Protein AF-A0A519UKE5-F1 (afdb_monomer_lite)

Structure (mmCIF, N/CA/C/O backbone):
data_AF-A0A519UKE5-F1
#
_entry.id   AF-A0A519UKE5-F1
#
loop_
_atom_site.group_PDB
_atom_site.id
_atom_site.type_symbol
_atom_site.label_atom_id
_atom_site.label_alt_id
_atom_site.label_comp_id
_atom_site.label_asym_id
_atom_site.label_entity_id
_atom_site.label_seq_id
_atom_site.pdbx_PDB_ins_code
_atom_site.Cartn_x
_atom_site.Cartn_y
_atom_site.Cartn_z
_atom_site.occupancy
_atom_site.B_iso_or_equiv
_atom_site.auth_seq_id
_atom_site.auth_comp_id
_atom_site.auth_asym_id
_atom_site.auth_atom_id
_atom_site.pdbx_PDB_model_num
ATOM 1 N N . VAL A 1 1 ? 17.852 -17.395 -2.356 1.00 95.25 1 VAL A N 1
ATOM 2 C CA . VAL A 1 1 ? 18.865 -18.374 -1.884 1.00 95.25 1 VAL A CA 1
ATOM 3 C C . VAL A 1 1 ? 18.924 -19.572 -2.825 1.00 95.25 1 VAL A C 1
ATOM 5 O O . VAL A 1 1 ? 17.929 -19.852 -3.484 1.00 95.25 1 VAL A O 1
ATOM 8 N N . THR A 1 2 ? 20.061 -20.267 -2.901 1.00 96.56 2 THR A N 1
ATOM 9 C CA . THR A 1 2 ? 20.195 -21.530 -3.655 1.00 96.56 2 THR A CA 1
ATOM 10 C C . THR A 1 2 ? 19.965 -22.713 -2.719 1.00 96.56 2 THR A C 1
ATOM 12 O O . THR A 1 2 ? 20.617 -22.794 -1.673 1.00 96.56 2 THR A O 1
ATOM 15 N N . GLY A 1 3 ? 19.029 -23.589 -3.079 1.00 96.94 3 GLY A N 1
ATOM 16 C CA . GLY A 1 3 ? 18.700 -24.809 -2.349 1.00 96.94 3 GLY A CA 1
ATOM 17 C C . GLY A 1 3 ? 19.551 -26.012 -2.759 1.00 96.94 3 GLY A C 1
ATOM 18 O O . GLY A 1 3 ? 20.657 -25.852 -3.270 1.00 96.94 3 GLY A O 1
ATOM 19 N N . GLY A 1 4 ? 19.047 -27.219 -2.497 1.00 97.31 4 GLY A N 1
ATOM 20 C CA . GLY A 1 4 ? 19.788 -28.481 -2.636 1.00 97.31 4 GLY A CA 1
ATOM 21 C C . GLY A 1 4 ? 20.726 -28.757 -1.458 1.00 97.31 4 GLY A C 1
ATOM 22 O O . GLY A 1 4 ? 21.620 -29.590 -1.554 1.00 97.31 4 GLY A O 1
ATOM 23 N N . ARG A 1 5 ? 20.553 -28.023 -0.354 1.00 96.69 5 ARG A N 1
ATOM 24 C CA . ARG A 1 5 ? 21.388 -28.101 0.845 1.00 96.69 5 ARG A CA 1
ATOM 25 C C . ARG A 1 5 ? 20.619 -27.643 2.076 1.00 96.69 5 ARG A C 1
ATOM 27 O O . ARG A 1 5 ? 19.636 -26.904 1.973 1.00 96.69 5 ARG A O 1
ATOM 34 N N . LYS A 1 6 ? 21.115 -28.024 3.253 1.00 97.06 6 LYS A N 1
ATOM 35 C CA . LYS A 1 6 ? 20.669 -27.434 4.516 1.00 97.06 6 LYS A CA 1
ATOM 36 C C . LYS A 1 6 ? 21.135 -25.980 4.578 1.00 97.06 6 LYS A C 1
ATOM 38 O O . LYS A 1 6 ? 22.324 -25.688 4.484 1.00 97.06 6 LYS A O 1
ATOM 43 N N . LEU A 1 7 ? 20.178 -25.077 4.707 1.00 96.62 7 LEU A N 1
ATOM 44 C CA . LEU A 1 7 ? 20.380 -23.656 4.917 1.00 96.62 7 LEU A CA 1
ATOM 45 C C . LEU A 1 7 ? 20.285 -23.355 6.410 1.00 96.62 7 LEU A C 1
ATOM 47 O O . LEU A 1 7 ? 19.437 -23.905 7.109 1.00 96.62 7 LEU A O 1
ATOM 51 N N . SER A 1 8 ? 21.169 -22.480 6.872 1.00 97.06 8 SER A N 1
ATOM 52 C CA . SER A 1 8 ? 21.207 -21.968 8.237 1.00 97.06 8 SER A CA 1
ATOM 53 C C . SER A 1 8 ? 21.654 -20.513 8.159 1.00 97.06 8 SER A C 1
ATOM 55 O O . SER A 1 8 ? 22.852 -20.242 8.092 1.00 97.06 8 SER A O 1
ATOM 57 N N . LEU A 1 9 ? 20.702 -19.586 8.086 1.00 97.00 9 LEU A N 1
ATOM 58 C CA . LEU A 1 9 ? 20.977 -18.168 7.847 1.00 97.00 9 LEU A CA 1
ATOM 59 C C . LEU A 1 9 ? 20.061 -17.270 8.672 1.00 97.00 9 LEU A C 1
ATOM 61 O O . LEU A 1 9 ? 18.892 -17.586 8.871 1.00 97.00 9 LEU A O 1
ATOM 65 N N . THR A 1 10 ? 20.594 -16.142 9.126 1.00 97.88 10 THR A N 1
ATOM 66 C CA . THR A 1 10 ? 19.811 -15.105 9.800 1.00 97.88 10 THR A CA 1
ATOM 67 C C . THR A 1 10 ? 19.070 -14.287 8.751 1.00 97.88 10 THR A C 1
ATOM 69 O O . THR A 1 10 ? 19.691 -13.727 7.845 1.00 97.88 10 THR A O 1
ATOM 72 N N . LEU A 1 11 ? 17.740 -14.258 8.837 1.00 97.75 11 LEU A N 1
ATOM 73 C CA . LEU A 1 11 ? 16.919 -13.434 7.958 1.00 97.75 11 LEU A CA 1
ATOM 74 C C . LEU A 1 11 ? 17.010 -11.968 8.392 1.00 97.75 11 LEU A C 1
ATOM 76 O O . LEU A 1 11 ? 17.041 -11.692 9.593 1.00 97.75 11 LEU A O 1
ATOM 80 N N . PRO A 1 12 ? 17.019 -11.014 7.444 1.00 96.69 12 PRO A N 1
ATOM 81 C CA . PRO A 1 12 ? 16.968 -9.603 7.794 1.00 96.69 12 PRO A CA 1
ATOM 82 C C . PRO A 1 12 ? 15.710 -9.307 8.619 1.00 96.69 12 PRO A C 1
ATOM 84 O O . PRO A 1 12 ? 14.642 -9.882 8.384 1.00 96.69 12 PRO A O 1
ATOM 87 N N . GLN A 1 13 ? 15.854 -8.417 9.597 1.00 96.25 13 GLN A N 1
ATOM 88 C CA . GLN A 1 13 ? 14.748 -7.910 10.399 1.00 96.25 13 GLN A CA 1
ATOM 89 C C . GLN A 1 13 ? 13.898 -6.964 9.534 1.00 96.25 13 GLN A C 1
ATOM 91 O O . GLN A 1 13 ? 14.451 -5.995 9.003 1.00 96.25 13 GLN A O 1
ATOM 96 N N . PRO A 1 14 ? 12.588 -7.224 9.346 1.00 96.62 14 PRO A N 1
ATOM 97 C CA . PRO A 1 14 ? 11.712 -6.273 8.667 1.00 96.62 14 PRO A CA 1
ATOM 98 C C . PRO A 1 14 ? 11.565 -4.969 9.471 1.00 96.62 14 PRO A C 1
ATOM 100 O O . PRO A 1 14 ? 11.993 -4.923 10.627 1.00 96.62 14 PRO A O 1
ATOM 103 N N . PRO A 1 15 ? 10.983 -3.906 8.880 1.00 94.88 15 PRO A N 1
ATOM 104 C CA . PRO A 1 15 ? 10.842 -2.616 9.546 1.00 94.88 15 PRO A CA 1
ATOM 105 C C . PRO A 1 15 ? 10.223 -2.724 10.943 1.00 94.88 15 PRO A C 1
ATOM 107 O O . PRO A 1 15 ? 9.198 -3.378 11.134 1.00 94.88 15 PRO A O 1
ATOM 110 N N . THR A 1 16 ? 10.847 -2.030 11.889 1.00 96.38 16 THR A N 1
ATOM 111 C CA . THR A 1 16 ? 10.418 -1.927 13.284 1.00 96.38 16 THR A CA 1
ATOM 112 C C . THR A 1 16 ? 10.139 -0.459 13.574 1.00 96.38 16 THR A C 1
ATOM 114 O O . THR A 1 16 ? 11.055 0.366 13.580 1.00 96.38 16 THR A O 1
ATOM 117 N N . THR A 1 17 ? 8.878 -0.125 13.816 1.00 97.00 17 THR A N 1
ATOM 118 C CA . THR A 1 17 ? 8.418 1.241 14.098 1.00 97.00 17 THR A CA 1
ATOM 119 C C . THR A 1 17 ? 8.125 1.340 15.586 1.00 97.00 17 THR A C 1
ATOM 121 O O . THR A 1 17 ? 7.481 0.456 16.143 1.00 97.00 17 THR A O 1
ATOM 124 N N . GLN A 1 18 ? 8.612 2.392 16.251 1.00 94.94 18 GLN A N 1
ATOM 125 C CA . GLN A 1 18 ? 8.454 2.562 17.707 1.00 94.94 18 GLN A CA 1
ATOM 126 C C . GLN A 1 18 ? 8.971 1.359 18.527 1.00 94.94 18 GLN A C 1
ATOM 128 O O . GLN A 1 18 ? 8.401 0.997 19.550 1.00 94.94 18 GLN A O 1
ATOM 133 N N . GLY A 1 19 ? 10.031 0.691 18.052 1.00 95.25 19 GLY A N 1
ATOM 134 C CA . GLY A 1 19 ? 10.604 -0.480 18.730 1.00 95.25 19 GLY A CA 1
ATOM 135 C C . GLY A 1 19 ? 9.719 -1.733 18.713 1.00 95.25 19 GLY A C 1
ATOM 136 O O . GLY A 1 19 ? 10.049 -2.707 19.383 1.00 95.25 19 GLY A O 1
ATOM 137 N N . TYR A 1 20 ? 8.626 -1.739 17.946 1.00 97.38 20 TYR A N 1
ATOM 138 C CA . TYR A 1 20 ? 7.682 -2.848 17.875 1.00 97.38 20 TYR A CA 1
ATOM 139 C C . TYR A 1 20 ? 7.742 -3.562 16.521 1.00 97.38 20 TYR A C 1
ATOM 141 O O . TYR A 1 20 ? 7.711 -2.933 15.468 1.00 97.38 20 TYR A O 1
ATOM 149 N N . TYR A 1 21 ? 7.819 -4.889 16.554 1.00 97.69 21 TYR A N 1
ATOM 150 C CA . TYR A 1 21 ? 7.636 -5.769 15.403 1.00 97.69 21 TYR A CA 1
ATOM 151 C C . TYR A 1 21 ? 7.211 -7.151 15.903 1.00 97.69 21 TYR A C 1
ATOM 153 O O . TYR A 1 21 ? 7.704 -7.611 16.937 1.00 97.69 21 TYR A O 1
ATOM 161 N N . ARG A 1 22 ? 6.341 -7.835 15.158 1.00 97.56 22 ARG A N 1
ATOM 162 C CA . ARG A 1 22 ? 6.027 -9.252 15.380 1.00 97.56 22 ARG A CA 1
ATOM 163 C C . ARG A 1 22 ? 5.970 -10.010 14.065 1.00 97.56 22 ARG A C 1
ATOM 165 O O . ARG A 1 22 ? 5.336 -9.551 13.118 1.00 97.56 22 ARG A O 1
ATOM 172 N N . ASP A 1 23 ? 6.613 -11.175 14.024 1.00 97.94 23 ASP A N 1
ATOM 173 C CA . ASP A 1 23 ? 6.469 -12.111 12.911 1.00 97.94 23 ASP A CA 1
ATOM 174 C C . ASP A 1 23 ? 5.034 -12.654 12.846 1.00 97.94 23 ASP A C 1
ATOM 176 O O . ASP A 1 23 ? 4.407 -12.911 13.872 1.00 97.94 23 ASP A O 1
ATOM 180 N N . ILE A 1 24 ? 4.536 -12.837 11.623 1.00 97.94 24 ILE A N 1
ATOM 181 C CA . ILE A 1 24 ? 3.278 -13.534 11.327 1.00 97.94 24 ILE A CA 1
ATOM 182 C C . ILE A 1 24 ? 3.607 -14.878 10.686 1.00 97.94 24 ILE A C 1
ATOM 184 O O . ILE A 1 24 ? 3.165 -15.922 11.156 1.00 97.94 24 ILE A O 1
ATOM 188 N N . ALA A 1 25 ? 4.387 -14.854 9.602 1.00 98.19 25 ALA A N 1
ATOM 189 C CA . ALA A 1 25 ? 4.738 -16.057 8.867 1.00 98.19 25 ALA A CA 1
ATOM 190 C C . ALA A 1 25 ? 6.017 -15.900 8.042 1.00 98.19 25 ALA A C 1
ATOM 192 O O . ALA A 1 25 ? 6.373 -14.807 7.592 1.00 98.19 25 ALA A O 1
ATOM 193 N N . VAL 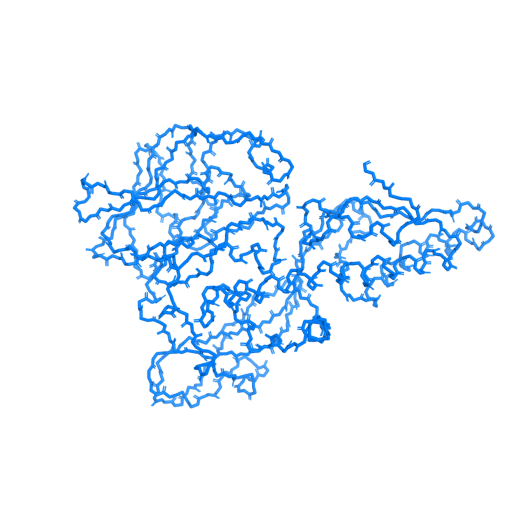A 1 26 ? 6.680 -17.025 7.779 1.00 98.62 26 VAL A N 1
ATOM 194 C CA . VAL A 1 26 ? 7.798 -17.105 6.835 1.00 98.62 26 VAL A CA 1
ATOM 195 C C . VAL A 1 26 ? 7.420 -18.045 5.707 1.00 98.62 26 VAL A C 1
ATOM 197 O O . VAL A 1 26 ? 7.067 -19.193 5.949 1.00 98.62 26 VAL A O 1
ATOM 200 N N . TYR A 1 27 ? 7.545 -17.589 4.467 1.00 98.69 27 TYR A N 1
ATOM 201 C CA . TYR A 1 27 ? 7.279 -18.398 3.281 1.00 98.69 27 TYR A CA 1
ATOM 202 C C . TYR A 1 27 ? 8.545 -18.614 2.463 1.00 98.69 27 TYR A C 1
ATOM 204 O O . TYR A 1 27 ? 9.432 -17.759 2.429 1.00 98.69 27 TYR A O 1
ATOM 212 N N . ALA A 1 28 ? 8.601 -19.722 1.733 1.00 98.38 28 ALA A N 1
ATOM 213 C CA . ALA A 1 28 ? 9.498 -19.884 0.600 1.00 98.38 28 ALA A CA 1
ATOM 214 C C . ALA A 1 28 ? 8.732 -20.285 -0.657 1.00 98.38 28 ALA A C 1
ATOM 216 O O . ALA A 1 28 ? 7.812 -21.095 -0.604 1.00 98.38 28 ALA A O 1
ATOM 217 N N . TYR A 1 29 ? 9.143 -19.743 -1.798 1.00 97.94 29 TYR A N 1
ATOM 218 C CA . TYR A 1 29 ? 8.632 -20.141 -3.108 1.00 97.94 29 TYR A CA 1
ATOM 219 C C . TYR A 1 29 ? 9.750 -20.136 -4.161 1.00 97.94 29 TYR A C 1
ATOM 221 O O . TYR A 1 29 ? 10.741 -19.410 -3.992 1.00 97.94 29 TYR A O 1
ATOM 229 N N . PRO A 1 30 ? 9.632 -20.933 -5.241 1.00 97.00 30 PRO A N 1
ATOM 230 C CA . PRO A 1 30 ? 10.608 -20.930 -6.322 1.00 97.00 30 PRO A CA 1
ATOM 231 C C . PRO A 1 30 ? 10.728 -19.533 -6.929 1.00 97.00 30 PRO A C 1
ATOM 233 O O . PRO A 1 30 ? 9.729 -18.943 -7.334 1.00 97.00 30 PRO A O 1
ATOM 236 N N . THR A 1 31 ? 11.944 -18.995 -6.990 1.00 95.75 31 THR A N 1
ATOM 237 C CA . THR A 1 31 ? 12.196 -17.668 -7.561 1.00 95.75 31 THR A CA 1
ATOM 238 C C . THR A 1 31 ? 11.852 -17.682 -9.056 1.00 95.75 31 THR A C 1
ATOM 240 O O . THR A 1 31 ? 12.489 -18.439 -9.796 1.00 95.75 31 THR A O 1
ATOM 243 N N . PRO A 1 32 ? 10.888 -16.865 -9.530 1.00 93.31 32 PRO A N 1
ATOM 244 C CA . PRO A 1 32 ? 10.573 -16.792 -10.952 1.00 93.31 32 PRO A CA 1
ATOM 245 C C . PRO A 1 32 ? 11.794 -16.384 -11.784 1.00 93.31 32 PRO A C 1
ATOM 247 O O . PRO A 1 32 ? 12.607 -15.551 -11.377 1.00 93.31 32 PRO A O 1
ATOM 250 N N . VAL A 1 33 ? 11.937 -16.964 -12.974 1.00 90.44 33 VAL A N 1
ATOM 251 C CA . VAL A 1 33 ? 13.111 -16.722 -13.824 1.00 90.44 33 VAL A CA 1
ATOM 252 C C . VAL A 1 33 ? 13.225 -15.235 -14.178 1.00 90.44 33 VAL A C 1
ATOM 254 O O . VAL A 1 33 ? 12.293 -14.622 -14.695 1.00 90.44 33 VAL A O 1
ATOM 257 N N . GLY A 1 34 ? 14.397 -14.654 -13.909 1.00 89.06 34 GLY A N 1
ATOM 258 C CA . GLY A 1 34 ? 14.693 -13.249 -14.193 1.00 89.06 34 GLY A CA 1
ATOM 259 C C . GLY A 1 34 ? 14.193 -12.251 -13.143 1.00 89.06 34 GLY A C 1
ATOM 260 O O . GLY A 1 34 ? 14.424 -11.056 -13.313 1.00 89.06 34 GLY A O 1
ATOM 261 N N . SER A 1 35 ? 13.568 -12.695 -12.043 1.00 92.38 35 SER A N 1
ATOM 262 C CA . SER A 1 35 ? 13.069 -11.781 -11.003 1.00 92.38 35 SER A CA 1
ATOM 263 C C . SER A 1 35 ? 14.163 -11.134 -10.144 1.00 92.38 35 SER A C 1
ATOM 265 O O . SER A 1 35 ? 13.883 -10.191 -9.414 1.00 92.38 35 SER A O 1
ATOM 267 N N . ASP A 1 36 ? 15.400 -11.634 -10.206 1.00 91.38 36 ASP A N 1
ATOM 268 C CA . ASP A 1 36 ? 16.545 -11.083 -9.463 1.00 91.38 36 ASP A CA 1
ATOM 269 C C . ASP A 1 36 ? 17.152 -9.832 -10.128 1.00 91.38 36 ASP A C 1
ATOM 271 O O . ASP A 1 36 ? 17.946 -9.105 -9.519 1.00 91.38 36 ASP A O 1
ATOM 275 N N . ALA A 1 37 ? 16.815 -9.588 -11.399 1.00 95.38 37 ALA A N 1
ATOM 276 C CA . ALA A 1 37 ? 17.307 -8.443 -12.147 1.00 95.38 37 ALA A CA 1
ATOM 277 C C . ALA A 1 37 ? 16.538 -7.183 -11.732 1.00 95.38 37 ALA A C 1
ATOM 279 O O . ALA A 1 37 ? 15.325 -7.089 -11.903 1.00 95.38 37 ALA A O 1
ATOM 280 N N . THR A 1 38 ? 17.254 -6.201 -11.200 1.00 96.75 38 THR A N 1
ATOM 281 C CA . THR A 1 38 ? 16.727 -4.884 -10.828 1.00 96.75 38 THR A CA 1
ATOM 282 C C . THR A 1 38 ? 17.733 -3.817 -11.226 1.00 96.75 38 THR A C 1
ATOM 284 O O . THR A 1 38 ? 18.897 -4.123 -11.480 1.00 96.75 38 THR A O 1
ATOM 287 N N . THR A 1 39 ? 17.339 -2.551 -11.191 1.00 95.62 39 THR A N 1
ATOM 288 C CA . THR A 1 39 ? 18.263 -1.417 -11.344 1.00 95.62 39 THR A CA 1
ATOM 289 C C . THR A 1 39 ? 19.359 -1.349 -10.276 1.00 95.62 39 THR A C 1
ATOM 291 O O . THR A 1 39 ? 20.373 -0.687 -10.486 1.00 95.62 39 THR A O 1
ATOM 294 N N . THR A 1 40 ? 19.211 -2.068 -9.155 1.00 92.19 40 THR A N 1
ATOM 295 C CA . THR A 1 40 ? 20.264 -2.208 -8.136 1.00 92.19 40 THR A CA 1
ATOM 296 C C . THR A 1 40 ? 21.292 -3.281 -8.508 1.00 92.19 40 THR A C 1
ATOM 298 O O . THR A 1 40 ? 22.491 -3.067 -8.330 1.00 92.19 40 THR A O 1
ATOM 301 N N . THR A 1 41 ? 20.847 -4.428 -9.033 1.00 94.31 41 THR A N 1
ATOM 302 C CA . THR A 1 41 ? 21.735 -5.545 -9.416 1.00 94.31 41 THR A CA 1
ATOM 303 C C . THR A 1 41 ? 22.307 -5.389 -10.825 1.00 94.31 41 THR A C 1
ATOM 305 O O . THR A 1 41 ? 23.386 -5.894 -11.115 1.00 94.31 41 THR A O 1
ATOM 308 N N . THR A 1 42 ? 21.607 -4.662 -11.695 1.00 95.12 42 THR A N 1
ATOM 309 C CA . THR A 1 42 ? 21.991 -4.348 -13.075 1.00 95.12 42 THR A CA 1
ATOM 310 C C . THR A 1 42 ? 21.929 -2.835 -13.251 1.00 95.12 42 THR A C 1
ATOM 312 O O . THR A 1 42 ? 20.893 -2.283 -13.608 1.00 95.12 42 THR A O 1
ATOM 315 N N . LYS A 1 43 ? 23.028 -2.144 -12.931 1.00 94.44 43 LYS A N 1
ATOM 316 C CA . LYS A 1 43 ? 23.066 -0.675 -12.907 1.00 94.44 43 LYS A CA 1
ATOM 317 C C . LYS A 1 43 ? 23.019 -0.089 -14.329 1.00 94.44 43 LYS A C 1
ATOM 319 O O . LYS A 1 43 ? 23.882 -0.437 -15.138 1.00 94.44 43 LYS A O 1
ATOM 324 N N . PRO A 1 44 ? 22.063 0.799 -14.641 1.00 96.19 44 PRO A N 1
ATOM 325 C CA . PRO A 1 44 ? 22.032 1.528 -15.902 1.00 96.19 44 PRO A CA 1
ATOM 326 C C . PRO A 1 44 ? 22.836 2.829 -15.824 1.00 96.19 44 PRO A C 1
ATOM 328 O O . PRO A 1 44 ? 23.010 3.409 -14.752 1.00 96.19 44 PRO A O 1
ATOM 331 N N . LEU A 1 45 ? 23.258 3.330 -16.982 1.00 95.75 45 LEU A N 1
ATOM 332 C CA . LEU A 1 45 ? 23.612 4.737 -17.147 1.00 95.75 45 LEU A CA 1
ATOM 333 C C . LEU A 1 45 ? 22.318 5.548 -17.286 1.00 95.75 45 LEU A C 1
ATOM 335 O O . LEU A 1 45 ? 21.479 5.212 -18.123 1.00 95.75 45 LEU A O 1
ATOM 339 N N . ILE A 1 46 ? 22.162 6.599 -16.478 1.00 96.06 46 ILE A N 1
ATOM 340 C CA . ILE A 1 46 ? 20.952 7.428 -16.459 1.00 96.06 46 ILE A CA 1
ATOM 341 C C . ILE A 1 46 ? 21.265 8.813 -17.020 1.00 96.06 46 ILE A C 1
ATOM 343 O O . ILE A 1 46 ? 22.149 9.502 -16.511 1.00 96.06 46 ILE A O 1
ATOM 347 N N . THR A 1 47 ? 20.529 9.217 -18.052 1.00 95.12 47 THR A N 1
ATOM 348 C CA . THR A 1 47 ? 20.631 10.536 -18.696 1.00 95.12 47 THR A CA 1
ATOM 349 C C . THR A 1 47 ? 19.253 11.185 -18.827 1.00 95.12 47 THR A C 1
ATOM 351 O O . THR A 1 47 ? 18.231 10.534 -18.622 1.00 95.12 47 THR A O 1
ATOM 354 N N . SER A 1 48 ? 19.209 12.481 -19.136 1.00 95.25 48 SER A N 1
ATOM 355 C CA . SER A 1 48 ? 17.967 13.225 -19.368 1.00 95.25 48 SER A CA 1
ATOM 356 C C . SER A 1 48 ? 18.147 14.185 -20.534 1.00 95.25 48 SER A C 1
ATOM 358 O O . SER A 1 48 ? 19.268 14.616 -20.809 1.00 95.25 48 SER A O 1
ATOM 360 N N . SER A 1 49 ? 17.047 14.540 -21.197 1.00 95.19 49 SER A N 1
ATOM 361 C CA . SER A 1 49 ? 17.018 15.670 -22.132 1.00 95.19 49 SER A CA 1
ATOM 362 C C . SER A 1 49 ? 17.076 17.029 -21.425 1.00 95.19 49 SER A C 1
ATOM 364 O O . SER A 1 49 ? 17.285 18.045 -22.080 1.00 95.19 49 SER A O 1
ATOM 366 N N . ILE A 1 50 ? 16.874 17.057 -20.104 1.00 92.00 50 ILE A N 1
ATOM 367 C CA . ILE A 1 50 ? 16.938 18.264 -19.277 1.00 92.00 50 ILE A CA 1
ATOM 368 C C . ILE A 1 50 ? 18.368 18.416 -18.718 1.00 92.00 50 ILE A C 1
ATOM 370 O O . ILE A 1 50 ? 18.844 17.503 -18.033 1.00 92.00 50 ILE A O 1
ATOM 374 N N . PRO A 1 51 ? 19.074 19.529 -19.000 1.00 82.00 51 PRO A N 1
ATOM 375 C CA . PRO A 1 51 ? 20.463 19.722 -18.586 1.00 82.00 51 PRO A CA 1
ATOM 376 C C . PRO A 1 51 ? 20.606 20.001 -17.079 1.00 82.00 51 PRO A C 1
ATOM 378 O O . PRO A 1 51 ? 19.685 20.489 -16.433 1.00 82.00 51 PRO A O 1
ATOM 381 N N . GLY A 1 52 ? 21.801 19.749 -16.530 1.00 70.56 52 GLY A N 1
ATOM 382 C CA . GLY A 1 52 ? 22.219 20.267 -15.216 1.00 70.56 52 GLY A CA 1
ATOM 383 C C . GLY A 1 52 ? 21.868 19.424 -13.983 1.00 70.56 52 GLY A C 1
ATOM 384 O O . GLY A 1 52 ? 22.176 19.843 -12.870 1.00 70.56 52 GLY A O 1
ATOM 385 N N . GLU A 1 53 ? 21.284 18.234 -14.145 1.00 71.25 53 GLU A N 1
ATOM 386 C CA . GLU A 1 53 ? 20.840 17.398 -13.019 1.00 71.25 53 GLU A CA 1
ATOM 387 C C . GLU A 1 53 ? 21.674 16.120 -12.835 1.00 71.25 53 GLU A C 1
ATOM 389 O O . GLU A 1 53 ? 22.025 15.427 -13.791 1.00 71.25 53 GLU A O 1
ATOM 394 N N . ASN A 1 54 ? 21.954 15.756 -11.576 1.00 72.38 54 ASN A N 1
ATOM 395 C CA . ASN A 1 54 ? 22.577 14.468 -11.252 1.00 72.38 54 ASN A CA 1
ATOM 396 C C . ASN A 1 54 ? 21.497 13.388 -11.093 1.00 72.38 54 ASN A C 1
ATOM 398 O O . ASN A 1 54 ? 20.829 13.306 -10.063 1.00 72.38 54 ASN A O 1
ATOM 402 N N . LEU A 1 55 ? 21.384 12.532 -12.107 1.00 84.50 55 LEU A N 1
ATOM 403 C CA . LEU A 1 55 ? 20.358 11.491 -12.218 1.00 84.50 55 LEU A CA 1
ATOM 404 C C . LEU A 1 55 ? 20.811 10.124 -11.701 1.00 84.50 55 LEU A C 1
ATOM 406 O O . LEU A 1 55 ? 20.000 9.205 -11.608 1.00 84.50 55 LEU A O 1
ATOM 410 N N . SER A 1 56 ? 22.095 9.977 -11.357 1.00 76.94 56 SER A N 1
ATOM 411 C CA . SER A 1 56 ? 22.686 8.683 -10.979 1.00 76.94 56 SER A CA 1
ATOM 412 C C . SER A 1 56 ? 22.013 8.043 -9.760 1.00 76.94 56 SER A C 1
ATOM 414 O O . SER A 1 56 ? 22.065 6.827 -9.590 1.00 76.94 56 SER A O 1
ATOM 416 N N . LEU A 1 57 ? 21.338 8.851 -8.936 1.00 87.19 57 LEU A N 1
ATOM 417 C CA . LEU A 1 57 ? 20.649 8.406 -7.729 1.00 87.19 57 LEU A CA 1
ATOM 418 C C . LEU A 1 57 ? 19.214 7.914 -7.974 1.00 87.19 57 LEU A C 1
ATOM 420 O O . LEU A 1 57 ? 18.641 7.313 -7.071 1.00 87.19 57 LEU A O 1
ATOM 424 N N . LEU A 1 58 ? 18.631 8.104 -9.165 1.00 92.31 58 LEU A N 1
ATOM 425 C CA . LEU A 1 58 ? 17.247 7.684 -9.440 1.00 92.31 58 LEU A CA 1
ATOM 426 C C . LEU A 1 58 ? 17.062 6.155 -9.419 1.00 92.31 58 LEU A C 1
ATOM 428 O O . LEU A 1 58 ? 15.955 5.673 -9.189 1.00 92.31 58 LEU A O 1
ATOM 432 N N . ALA A 1 59 ? 18.137 5.388 -9.623 1.00 91.25 59 ALA A N 1
ATOM 433 C CA . ALA A 1 59 ? 18.164 3.930 -9.463 1.00 91.25 59 ALA A CA 1
ATOM 434 C C . ALA A 1 59 ? 18.556 3.471 -8.044 1.00 91.25 59 ALA A C 1
ATOM 436 O O . ALA A 1 59 ? 18.604 2.267 -7.779 1.00 91.25 59 ALA A O 1
ATOM 437 N N . THR A 1 60 ? 18.828 4.387 -7.113 1.00 90.06 60 THR A N 1
ATOM 438 C CA . THR A 1 60 ? 19.248 4.054 -5.746 1.00 90.06 60 THR A CA 1
ATOM 439 C C . THR A 1 60 ? 18.037 3.919 -4.830 1.00 90.06 60 THR A C 1
ATOM 441 O O . THR A 1 60 ? 17.207 4.819 -4.738 1.00 90.06 60 THR A O 1
ATOM 444 N N . VAL A 1 61 ? 17.933 2.784 -4.136 1.00 88.50 61 VAL A N 1
ATOM 445 C CA . VAL A 1 61 ? 16.866 2.544 -3.155 1.00 88.50 61 VAL A CA 1
ATOM 446 C C . VAL A 1 61 ? 17.061 3.466 -1.950 1.00 88.50 61 VAL A C 1
ATOM 448 O O . VAL A 1 61 ? 18.145 3.513 -1.374 1.00 88.50 61 VAL A O 1
ATOM 451 N N . GLY A 1 62 ? 16.009 4.179 -1.555 1.00 87.56 62 GLY A N 1
ATOM 452 C CA . GLY A 1 62 ? 16.028 5.140 -0.452 1.00 87.56 62 GLY A CA 1
ATOM 453 C C . GLY A 1 62 ? 16.510 6.542 -0.841 1.00 87.56 62 GLY A C 1
ATOM 454 O O . GLY A 1 62 ? 16.735 7.366 0.050 1.00 87.56 62 GLY A O 1
ATOM 455 N N . ASN A 1 63 ? 16.680 6.843 -2.133 1.00 90.81 63 ASN A N 1
ATOM 456 C CA . ASN A 1 63 ? 17.082 8.172 -2.576 1.00 90.81 63 ASN A CA 1
ATOM 457 C C . ASN A 1 63 ? 15.997 9.218 -2.266 1.00 90.81 63 ASN A C 1
ATOM 459 O O . ASN A 1 63 ? 14.823 9.080 -2.614 1.00 90.81 63 ASN A O 1
ATOM 463 N N . ARG A 1 64 ? 16.426 10.324 -1.651 1.00 85.88 64 ARG A N 1
ATOM 464 C CA . ARG A 1 64 ? 15.567 11.467 -1.303 1.00 85.88 64 ARG A CA 1
ATOM 465 C C . ARG A 1 64 ? 15.791 12.689 -2.195 1.00 85.88 64 ARG A C 1
ATOM 467 O O . ARG A 1 64 ? 15.005 13.636 -2.137 1.00 85.88 64 ARG A O 1
ATOM 474 N N . LYS A 1 65 ? 16.842 12.692 -3.024 1.00 89.69 65 LYS A N 1
ATOM 475 C CA . LYS A 1 65 ? 17.114 13.789 -3.959 1.00 89.69 65 LYS A CA 1
ATOM 476 C C . LYS A 1 65 ? 16.212 13.646 -5.180 1.00 89.69 65 LYS A C 1
ATOM 478 O O . LYS A 1 65 ? 16.238 12.619 -5.848 1.00 89.69 65 LYS A O 1
ATOM 483 N N . ASN A 1 66 ? 15.420 14.675 -5.462 1.00 89.06 66 ASN A N 1
ATOM 484 C CA . ASN A 1 66 ? 14.491 14.649 -6.586 1.00 89.06 66 ASN A CA 1
ATOM 485 C C . ASN A 1 66 ? 15.155 15.196 -7.850 1.00 89.06 66 ASN A C 1
ATOM 487 O O . ASN A 1 66 ? 15.794 16.242 -7.783 1.00 89.06 66 ASN A O 1
ATOM 491 N N . PHE A 1 67 ? 14.899 14.549 -8.982 1.00 92.94 67 PHE A N 1
ATOM 492 C CA . PHE A 1 67 ? 14.885 15.197 -10.287 1.00 92.94 67 PHE A CA 1
ATOM 493 C C . PHE A 1 67 ? 13.589 16.003 -10.426 1.00 92.94 67 PHE A C 1
ATOM 495 O O . PHE A 1 67 ? 12.522 15.539 -10.000 1.00 92.94 67 PHE A O 1
ATOM 502 N N . LYS A 1 68 ? 13.679 17.210 -10.992 1.00 93.25 68 LYS A N 1
ATOM 503 C CA . LYS A 1 68 ? 12.533 18.103 -11.176 1.00 93.25 68 LYS A CA 1
ATOM 504 C C . LYS A 1 68 ? 12.569 18.763 -12.547 1.00 93.25 68 LYS A C 1
ATOM 506 O O . LYS A 1 68 ? 13.618 19.215 -12.981 1.00 93.25 68 LYS A O 1
ATOM 511 N N . THR A 1 69 ? 11.414 18.879 -13.191 1.00 94.38 69 THR A N 1
ATOM 512 C CA . THR A 1 69 ? 11.254 19.699 -14.398 1.00 94.38 69 THR A CA 1
ATOM 513 C C . THR A 1 69 ? 9.801 20.144 -14.549 1.00 94.38 69 THR A C 1
ATOM 515 O O . THR A 1 69 ? 8.880 19.444 -14.126 1.00 94.38 69 THR A O 1
ATOM 518 N N . SER A 1 70 ? 9.592 21.329 -15.123 1.00 95.00 70 SER A N 1
ATOM 519 C CA . SER A 1 70 ? 8.278 21.747 -15.641 1.00 95.00 70 SER A CA 1
ATOM 520 C C . SER A 1 70 ? 8.192 21.591 -17.161 1.00 95.00 70 SER A C 1
ATOM 522 O O . SER A 1 70 ? 7.090 21.481 -17.683 1.00 95.00 70 SER A O 1
ATOM 524 N N . GLU A 1 71 ? 9.337 21.503 -17.840 1.00 95.44 71 GLU A N 1
ATOM 525 C CA . GLU A 1 71 ? 9.425 21.344 -19.289 1.00 95.44 71 GLU A CA 1
ATOM 526 C C . GLU A 1 71 ? 9.267 19.874 -19.696 1.00 95.44 71 GLU A C 1
ATOM 528 O O . GLU A 1 71 ? 9.815 19.000 -19.001 1.00 95.44 71 GLU A O 1
ATOM 533 N N . PRO A 1 72 ? 8.575 19.589 -20.817 1.00 97.25 72 PRO A N 1
ATOM 534 C CA . PRO A 1 72 ? 8.551 18.265 -21.420 1.00 97.25 72 PRO A CA 1
ATOM 535 C C . PRO A 1 72 ? 9.961 17.731 -21.685 1.00 97.25 72 PRO A C 1
ATOM 537 O O . PRO A 1 72 ? 10.885 18.466 -22.034 1.00 97.25 72 PRO A O 1
ATOM 540 N N . GLY A 1 73 ? 10.137 16.425 -21.530 1.00 96.75 73 GLY A N 1
ATOM 541 C CA . GLY A 1 73 ? 11.441 15.795 -21.697 1.00 96.75 73 GLY A CA 1
ATOM 542 C C . GLY A 1 73 ? 11.421 14.326 -21.322 1.00 96.75 73 GLY A C 1
ATOM 543 O O . GLY A 1 73 ? 10.366 13.755 -21.068 1.00 96.75 73 GLY A O 1
ATOM 544 N N . TRP A 1 74 ? 12.587 13.694 -21.270 1.00 97.31 74 TRP A N 1
ATOM 545 C CA . TRP A 1 74 ? 12.691 12.285 -20.902 1.00 97.31 74 TRP A CA 1
ATOM 546 C C . TRP A 1 74 ? 13.842 12.022 -19.944 1.00 97.31 74 TRP A C 1
ATOM 548 O O . TRP A 1 74 ? 14.861 12.706 -19.969 1.00 97.31 74 TRP A O 1
ATOM 558 N N . ILE A 1 75 ? 13.686 10.967 -19.145 1.00 97.69 75 ILE A N 1
ATOM 559 C CA . ILE A 1 75 ? 14.767 10.313 -18.400 1.00 97.69 75 ILE A CA 1
ATOM 560 C C . ILE A 1 75 ? 15.045 8.978 -19.094 1.00 97.69 75 ILE A C 1
ATOM 562 O O . ILE A 1 75 ? 14.112 8.217 -19.342 1.00 97.69 75 ILE A O 1
ATOM 566 N N . GLN A 1 76 ? 16.300 8.677 -19.420 1.00 97.81 76 GLN A N 1
ATOM 567 C CA . GLN A 1 76 ? 16.691 7.450 -20.112 1.00 97.81 76 GLN A CA 1
ATOM 568 C C . GLN A 1 76 ? 17.582 6.590 -19.232 1.00 97.81 76 GLN A C 1
ATOM 570 O O . GLN A 1 76 ? 18.573 7.057 -18.683 1.00 97.81 76 GLN A O 1
ATOM 575 N N . TYR A 1 77 ? 17.252 5.308 -19.180 1.00 98.31 77 TYR A N 1
ATOM 576 C CA . TYR A 1 77 ? 18.022 4.251 -18.551 1.00 98.31 77 TYR A CA 1
ATOM 577 C C . TYR A 1 77 ? 18.664 3.409 -19.653 1.00 98.31 77 TYR A C 1
ATOM 579 O O . TYR A 1 77 ? 17.951 2.788 -20.439 1.00 98.31 77 TYR A O 1
ATOM 587 N N . ALA A 1 78 ? 19.995 3.390 -19.722 1.00 98.19 78 ALA A N 1
ATOM 588 C CA . ALA A 1 78 ? 20.764 2.607 -20.684 1.00 98.19 78 ALA A CA 1
ATOM 589 C C . ALA A 1 78 ? 21.501 1.458 -19.985 1.00 98.19 78 ALA A C 1
ATOM 591 O O . ALA A 1 78 ? 22.378 1.675 -19.148 1.00 98.19 78 ALA A O 1
ATOM 592 N N . PHE A 1 79 ? 21.165 0.225 -20.346 1.00 98.19 79 PHE A N 1
ATOM 593 C CA . PHE A 1 79 ? 21.779 -0.987 -19.820 1.00 98.19 79 PHE A CA 1
ATOM 594 C C . PHE A 1 79 ? 22.872 -1.513 -20.758 1.00 98.19 79 PHE A C 1
ATOM 596 O O . PHE A 1 79 ? 22.761 -1.472 -21.988 1.00 98.19 79 PHE A O 1
ATOM 603 N N . ALA A 1 80 ? 23.934 -2.075 -20.173 1.00 97.62 80 ALA A N 1
ATOM 604 C CA . ALA A 1 80 ? 25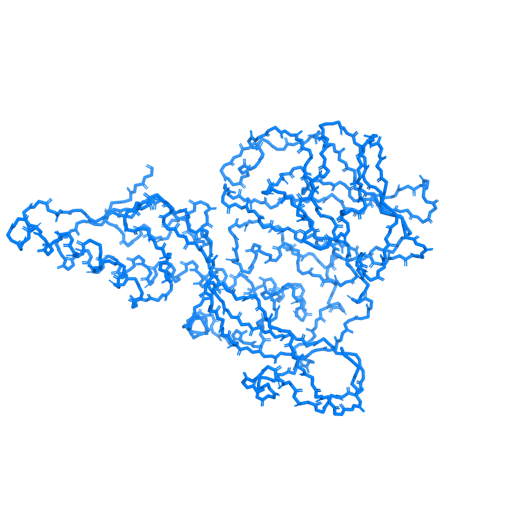.030 -2.676 -20.937 1.00 97.62 80 ALA A CA 1
ATOM 605 C C . ALA A 1 80 ? 24.567 -3.875 -21.788 1.00 97.62 80 ALA A C 1
ATOM 607 O O . ALA A 1 80 ? 25.072 -4.091 -22.888 1.00 97.62 80 ALA A O 1
ATOM 608 N N . ARG A 1 81 ? 23.582 -4.635 -21.294 1.00 97.06 81 ARG A N 1
ATOM 609 C CA . ARG A 1 81 ? 22.934 -5.770 -21.969 1.00 97.06 81 ARG A CA 1
ATOM 610 C C . ARG A 1 81 ? 21.411 -5.609 -21.892 1.00 97.06 81 ARG A C 1
ATOM 612 O O . ARG A 1 81 ? 20.956 -4.877 -21.013 1.00 97.06 81 ARG A O 1
ATOM 619 N N . PRO A 1 82 ? 20.628 -6.276 -22.761 1.00 98.25 82 PRO A N 1
ATOM 620 C CA . PRO A 1 82 ? 19.173 -6.225 -22.681 1.00 98.25 82 PRO A CA 1
ATOM 621 C C . PRO A 1 82 ? 18.659 -6.580 -21.280 1.00 98.25 82 PRO A C 1
ATOM 623 O O . PRO A 1 82 ? 19.041 -7.599 -20.703 1.00 98.25 82 PRO A O 1
ATOM 626 N N . PHE A 1 83 ? 17.791 -5.728 -20.743 1.00 98.44 83 PHE A N 1
ATOM 627 C CA . PHE A 1 83 ? 17.125 -5.893 -19.459 1.00 98.44 83 PHE A CA 1
ATOM 628 C C . PHE A 1 83 ? 15.652 -6.205 -19.705 1.00 98.44 83 PHE A C 1
ATOM 630 O O . PHE A 1 83 ? 15.007 -5.548 -20.520 1.00 98.44 83 PHE A O 1
ATOM 637 N N . THR A 1 84 ? 15.114 -7.203 -19.003 1.00 98.44 84 THR A N 1
ATOM 638 C CA . THR A 1 84 ? 13.679 -7.512 -19.058 1.00 98.44 84 THR A CA 1
ATOM 639 C C . THR A 1 84 ? 12.977 -6.842 -17.890 1.00 98.44 84 THR A C 1
ATOM 641 O O . THR A 1 84 ? 13.163 -7.254 -16.749 1.00 98.44 84 THR A O 1
ATOM 644 N N . CYS A 1 85 ? 12.166 -5.829 -18.180 1.00 98.62 85 CYS A N 1
ATOM 645 C CA . CYS A 1 85 ? 11.349 -5.116 -17.208 1.00 98.62 85 CYS A CA 1
ATOM 646 C C . CYS A 1 85 ? 9.932 -5.700 -17.167 1.00 98.62 85 CYS A C 1
ATOM 648 O O . CYS A 1 85 ? 9.339 -5.968 -18.212 1.00 98.62 85 CYS A O 1
ATOM 650 N N . ARG A 1 86 ? 9.392 -5.888 -15.960 1.00 98.56 86 ARG A N 1
ATOM 651 C CA . ARG A 1 86 ? 7.999 -6.306 -15.710 1.00 98.56 86 ARG A CA 1
ATOM 652 C C . ARG A 1 86 ? 7.275 -5.391 -14.729 1.00 98.56 86 ARG A C 1
ATOM 654 O O . ARG A 1 86 ? 6.050 -5.389 -14.675 1.00 98.56 86 ARG A O 1
ATOM 661 N N . SER A 1 87 ? 8.013 -4.625 -13.933 1.00 98.56 87 SER A N 1
ATOM 662 C CA . SER A 1 87 ? 7.433 -3.636 -13.032 1.00 98.56 87 SER A CA 1
ATOM 663 C C . SER A 1 87 ? 8.370 -2.453 -12.832 1.00 98.56 87 SER A C 1
ATOM 665 O O . SER A 1 87 ? 9.596 -2.591 -12.878 1.00 98.56 87 SER A O 1
ATOM 667 N N . ILE A 1 88 ? 7.771 -1.287 -12.607 1.00 98.56 88 ILE A N 1
ATOM 668 C CA . ILE A 1 88 ? 8.458 -0.056 -12.237 1.00 98.56 88 ILE A CA 1
ATOM 669 C C . ILE A 1 88 ? 7.922 0.387 -10.886 1.00 98.56 88 ILE A C 1
ATOM 671 O O . ILE A 1 88 ? 6.714 0.421 -10.695 1.00 98.56 88 ILE A O 1
ATOM 675 N N . ARG A 1 89 ? 8.793 0.783 -9.964 1.00 98.25 89 ARG A N 1
ATOM 676 C CA . ARG A 1 89 ? 8.384 1.440 -8.722 1.00 98.25 89 ARG A CA 1
ATOM 677 C C . ARG A 1 89 ? 8.842 2.889 -8.725 1.00 98.25 89 ARG A C 1
ATOM 679 O O . ARG A 1 89 ? 10.037 3.152 -8.859 1.00 98.25 89 ARG A O 1
ATOM 686 N N . ILE A 1 90 ? 7.887 3.799 -8.562 1.00 97.88 90 ILE A N 1
ATOM 687 C CA . ILE A 1 90 ? 8.097 5.247 -8.584 1.00 97.88 90 ILE A CA 1
ATOM 688 C C . ILE A 1 90 ? 7.960 5.802 -7.175 1.00 97.88 90 ILE A C 1
ATOM 690 O O . ILE A 1 90 ? 7.003 5.496 -6.465 1.00 97.88 90 ILE A O 1
ATOM 694 N N . ARG A 1 91 ? 8.924 6.627 -6.768 1.00 96.56 91 ARG A N 1
ATOM 695 C CA . ARG A 1 91 ? 8.881 7.388 -5.517 1.00 96.56 91 ARG A CA 1
ATOM 696 C C . ARG A 1 91 ? 9.226 8.842 -5.788 1.00 96.56 91 ARG A C 1
ATOM 698 O O . ARG A 1 91 ? 10.093 9.142 -6.606 1.00 96.56 91 ARG A O 1
ATOM 705 N N . SER A 1 92 ? 8.600 9.716 -5.018 1.00 94.19 92 SER A N 1
ATOM 706 C CA . SER A 1 92 ? 8.892 11.142 -4.969 1.00 94.19 92 SER A CA 1
ATOM 707 C C . SER A 1 92 ? 8.968 11.591 -3.506 1.00 94.19 92 SER A C 1
ATOM 709 O O . SER A 1 92 ? 8.561 10.863 -2.598 1.00 94.19 92 SER A O 1
ATOM 711 N N . SER A 1 93 ? 9.518 12.781 -3.246 1.00 88.75 93 SER A N 1
ATOM 712 C CA . SER A 1 93 ? 9.350 13.418 -1.931 1.00 88.75 93 SER A CA 1
ATOM 713 C C . SER A 1 93 ? 7.908 13.915 -1.789 1.00 88.75 93 SER A C 1
ATOM 715 O O . SER A 1 93 ? 7.547 14.913 -2.423 1.00 88.75 93 SER A O 1
ATOM 717 N N . GLY A 1 94 ? 7.094 13.192 -1.013 1.00 89.56 94 GLY A N 1
ATOM 718 C CA . GLY A 1 94 ? 5.629 13.257 -1.086 1.00 89.56 94 GLY A CA 1
ATOM 719 C C . GLY A 1 94 ? 5.098 12.607 -2.369 1.00 89.56 94 GLY A C 1
ATOM 720 O O . GLY A 1 94 ? 5.880 12.199 -3.229 1.00 89.56 94 GLY A O 1
ATOM 721 N N . TYR A 1 95 ? 3.781 12.524 -2.535 1.00 93.81 95 TYR A N 1
ATOM 722 C CA . TYR A 1 95 ? 3.201 12.044 -3.788 1.00 93.81 95 TYR A CA 1
ATOM 723 C C . TYR A 1 95 ? 3.301 13.111 -4.898 1.00 93.81 95 TYR A C 1
ATOM 725 O O . TYR A 1 95 ? 3.214 14.316 -4.652 1.00 93.81 95 TYR A O 1
ATOM 733 N N . ASN A 1 96 ? 3.550 12.686 -6.141 1.00 97.25 96 ASN A N 1
ATOM 734 C CA . ASN A 1 96 ? 3.587 13.565 -7.313 1.00 97.25 96 ASN A CA 1
ATOM 735 C C . ASN A 1 96 ? 2.780 12.929 -8.446 1.00 97.25 96 ASN A C 1
ATOM 737 O O . ASN A 1 96 ? 3.141 11.872 -8.963 1.00 97.25 96 ASN A O 1
ATOM 741 N N . TYR A 1 97 ? 1.703 13.604 -8.839 1.00 98.06 97 TYR A N 1
ATOM 742 C CA . TYR A 1 97 ? 0.801 13.160 -9.897 1.00 98.06 97 TYR A CA 1
ATOM 743 C C . TYR A 1 97 ? 1.529 12.938 -11.235 1.00 98.06 97 TYR A C 1
ATOM 745 O O . TYR A 1 97 ? 1.397 11.882 -11.850 1.00 98.06 97 TYR A O 1
ATOM 753 N N . GLN A 1 98 ? 2.391 13.877 -11.636 1.00 98.44 98 GLN A N 1
ATOM 754 C CA . GLN A 1 98 ? 3.113 13.807 -12.912 1.00 98.44 98 GLN A CA 1
ATOM 755 C C . GLN A 1 98 ? 4.112 12.644 -12.998 1.00 98.44 98 GLN A C 1
ATOM 757 O O . GLN A 1 98 ? 4.254 12.032 -14.056 1.00 98.44 98 GLN A O 1
ATOM 762 N N . ALA A 1 99 ? 4.761 12.277 -11.890 1.00 98.06 99 ALA A N 1
ATOM 763 C CA . ALA A 1 99 ? 5.659 11.122 -11.845 1.00 98.06 99 ALA A CA 1
ATOM 764 C C . ALA A 1 99 ? 4.943 9.804 -12.175 1.00 98.06 99 ALA A C 1
ATOM 766 O O . ALA A 1 99 ? 5.562 8.888 -12.705 1.00 98.06 99 ALA A O 1
ATOM 767 N N . ASN A 1 100 ? 3.636 9.721 -11.928 1.00 98.38 100 ASN A N 1
ATOM 768 C CA . ASN A 1 100 ? 2.824 8.538 -12.201 1.00 98.38 100 ASN A CA 1
ATOM 769 C C . ASN A 1 100 ? 2.099 8.588 -13.559 1.00 98.38 100 ASN A C 1
ATOM 771 O O . ASN A 1 100 ? 1.252 7.739 -13.811 1.00 98.38 100 ASN A O 1
ATOM 775 N N . ARG A 1 101 ? 2.450 9.546 -14.435 1.00 98.31 101 ARG A N 1
ATOM 776 C CA . ARG A 1 101 ? 1.897 9.728 -15.798 1.00 98.31 101 ARG A CA 1
ATOM 777 C C . ARG A 1 101 ? 2.913 9.547 -16.925 1.00 98.31 101 ARG A C 1
ATOM 779 O O . ARG A 1 101 ? 2.616 9.815 -18.094 1.00 98.31 101 ARG A O 1
ATOM 786 N N . LEU A 1 102 ? 4.132 9.136 -16.587 1.00 98.75 102 LEU A N 1
ATOM 787 C CA . LEU A 1 102 ? 5.222 9.007 -17.551 1.00 98.75 102 LEU A CA 1
ATOM 788 C C . LEU A 1 102 ? 4.825 8.045 -18.681 1.00 98.75 102 LEU A C 1
ATOM 790 O O . LEU A 1 102 ? 4.202 7.010 -18.443 1.00 98.75 102 LEU A O 1
ATOM 794 N N . LEU A 1 103 ? 5.178 8.382 -19.920 1.00 98.81 103 LEU A N 1
ATOM 795 C CA . LEU A 1 103 ? 5.152 7.416 -21.014 1.00 98.81 103 LEU A CA 1
ATOM 796 C C . LEU A 1 103 ? 6.430 6.592 -20.930 1.00 98.81 103 LEU A C 1
ATOM 798 O O . LEU A 1 103 ? 7.532 7.133 -21.019 1.00 98.81 103 LEU A O 1
ATOM 802 N N . VAL A 1 104 ? 6.275 5.289 -20.746 1.00 98.88 104 VAL A N 1
ATOM 803 C CA . VAL A 1 104 ? 7.383 4.346 -20.807 1.00 98.88 104 VAL A CA 1
ATOM 804 C C . VAL A 1 104 ? 7.586 3.951 -22.259 1.00 98.88 104 VAL A C 1
ATOM 806 O O . VAL A 1 104 ? 6.666 3.459 -22.913 1.00 98.88 104 VAL A O 1
ATOM 809 N N . GLU A 1 105 ? 8.807 4.120 -22.740 1.00 98.81 105 GLU A N 1
ATOM 810 C CA . GLU A 1 105 ? 9.242 3.696 -24.064 1.00 98.81 105 GLU A CA 1
ATOM 811 C C . GLU A 1 105 ? 10.461 2.783 -23.940 1.00 98.81 105 GLU A C 1
ATOM 813 O O . GLU A 1 105 ? 11.224 2.863 -22.974 1.00 98.81 105 GLU A O 1
ATOM 818 N N . ALA A 1 106 ? 10.672 1.928 -24.933 1.00 98.88 106 ALA A N 1
ATOM 819 C CA . ALA A 1 106 ? 11.800 1.010 -24.980 1.00 98.88 106 ALA A CA 1
ATOM 820 C C . ALA A 1 106 ? 12.521 1.081 -26.327 1.00 98.88 106 ALA A C 1
ATOM 822 O O . ALA A 1 106 ? 11.916 1.377 -27.355 1.00 98.88 106 ALA A O 1
ATOM 823 N N . SER A 1 107 ? 13.819 0.795 -26.327 1.00 98.81 107 SER A N 1
ATOM 824 C CA . SER A 1 107 ? 14.641 0.757 -27.534 1.00 98.81 107 SER A CA 1
ATOM 825 C C . SER A 1 107 ? 15.789 -0.240 -27.393 1.00 98.81 107 SER A C 1
ATOM 827 O O . SER A 1 107 ? 16.358 -0.428 -26.313 1.00 98.81 107 SER A O 1
ATOM 829 N N . ASP A 1 108 ? 16.148 -0.878 -28.501 1.00 98.69 108 ASP A N 1
ATOM 830 C CA . ASP A 1 108 ? 17.262 -1.827 -28.571 1.00 98.69 108 ASP A CA 1
ATOM 831 C C . ASP A 1 108 ? 18.557 -1.157 -29.063 1.00 98.69 108 ASP A C 1
ATOM 833 O O . ASP A 1 108 ? 19.655 -1.554 -28.661 1.00 98.69 108 ASP A O 1
ATOM 837 N N . ASP A 1 109 ? 18.429 -0.098 -29.869 1.00 97.88 109 ASP A N 1
ATOM 838 C CA . ASP A 1 109 ? 19.523 0.638 -30.517 1.00 97.88 109 ASP A CA 1
ATOM 839 C C . ASP A 1 109 ? 19.819 2.009 -29.874 1.00 97.88 109 ASP A C 1
ATOM 841 O O . ASP A 1 109 ? 20.859 2.609 -30.149 1.00 97.88 109 ASP A O 1
ATOM 845 N N . GLY A 1 110 ? 18.929 2.503 -29.007 1.00 97.19 110 GLY A N 1
ATOM 846 C CA . GLY A 1 110 ? 19.027 3.812 -28.360 1.00 97.19 110 GLY A CA 1
ATOM 847 C C . GLY A 1 110 ? 18.635 4.985 -29.263 1.00 97.19 110 GLY A C 1
ATOM 848 O O . GLY A 1 110 ? 18.838 6.138 -28.879 1.00 97.19 110 GLY A O 1
ATOM 849 N N . ARG A 1 111 ? 18.079 4.709 -30.449 1.00 96.62 111 ARG A N 1
ATOM 850 C CA . ARG A 1 111 ? 17.654 5.698 -31.451 1.00 96.62 111 ARG A CA 1
ATOM 851 C C . ARG A 1 111 ? 16.159 5.601 -31.719 1.00 96.62 111 ARG A C 1
ATOM 853 O O . ARG A 1 111 ? 15.460 6.604 -31.616 1.00 96.62 111 ARG A O 1
ATOM 860 N N . THR A 1 112 ? 15.676 4.396 -32.005 1.00 97.81 112 THR A N 1
ATOM 861 C CA . THR A 1 112 ? 14.275 4.132 -32.337 1.00 97.81 112 THR A CA 1
ATOM 862 C C . THR A 1 112 ? 13.554 3.642 -31.092 1.00 97.81 112 THR A C 1
ATOM 864 O O . THR A 1 112 ? 13.846 2.553 -30.591 1.00 97.81 112 THR A O 1
ATOM 867 N N . PHE A 1 113 ? 12.629 4.448 -30.576 1.00 98.56 113 PHE A N 1
ATOM 868 C CA . PHE A 1 113 ? 11.852 4.127 -29.382 1.00 98.56 113 PHE A CA 1
ATOM 869 C C . PHE A 1 113 ? 10.441 3.694 -29.760 1.00 98.56 113 PHE A C 1
ATOM 871 O O . PHE A 1 113 ? 9.809 4.285 -30.632 1.00 98.56 113 PHE A O 1
ATOM 878 N N . ARG A 1 114 ? 9.962 2.641 -29.097 1.00 98.50 114 ARG A N 1
ATOM 879 C CA . ARG A 1 114 ? 8.582 2.158 -29.193 1.00 98.50 114 ARG A CA 1
ATOM 880 C C . ARG A 1 114 ? 7.859 2.404 -27.868 1.00 98.50 114 ARG A C 1
ATOM 882 O O . ARG A 1 114 ? 8.465 2.162 -26.817 1.00 98.50 114 ARG A O 1
ATOM 889 N N . PRO A 1 115 ? 6.587 2.833 -27.888 1.00 98.44 115 PRO A N 1
ATOM 890 C CA . PRO A 1 115 ? 5.805 2.961 -26.668 1.00 98.44 115 PRO A CA 1
ATOM 891 C C . PRO A 1 115 ? 5.596 1.583 -26.028 1.00 98.44 115 PRO A C 1
ATOM 893 O O . PRO A 1 115 ? 5.370 0.590 -26.717 1.00 98.44 115 PRO A O 1
ATOM 896 N N . VAL A 1 116 ? 5.680 1.535 -24.700 1.00 98.38 116 VAL A N 1
ATOM 897 C CA . VAL A 1 116 ? 5.421 0.338 -23.886 1.00 98.38 116 VAL A CA 1
ATOM 898 C C . VAL A 1 116 ? 4.112 0.501 -23.129 1.00 98.38 116 VAL A C 1
ATOM 900 O O . VAL A 1 116 ? 3.223 -0.336 -23.246 1.00 98.38 116 VAL A O 1
ATOM 903 N N . ALA A 1 117 ? 3.994 1.574 -22.345 1.00 98.00 117 ALA A N 1
ATOM 904 C CA . ALA A 1 117 ? 2.796 1.883 -21.575 1.00 98.00 117 ALA A CA 1
ATOM 905 C C . ALA A 1 117 ? 2.784 3.354 -21.153 1.00 98.00 117 ALA A C 1
ATOM 907 O O . ALA A 1 117 ? 3.824 3.915 -20.807 1.00 98.00 117 ALA A O 1
ATOM 908 N N . ARG A 1 118 ? 1.596 3.958 -21.105 1.00 98.12 118 ARG A N 1
ATOM 909 C CA . ARG A 1 118 ? 1.358 5.175 -20.324 1.00 98.12 118 ARG A CA 1
ATOM 910 C C . ARG A 1 118 ? 1.116 4.754 -18.876 1.00 98.12 118 ARG A C 1
ATOM 912 O O . ARG A 1 118 ? 0.265 3.907 -18.630 1.00 98.12 118 ARG A O 1
ATOM 919 N N . LEU A 1 119 ? 1.868 5.309 -17.928 1.00 98.62 119 LEU A N 1
ATOM 920 C CA . LEU A 1 119 ? 1.574 5.093 -16.512 1.00 98.62 119 LEU A CA 1
ATOM 921 C C . LEU A 1 119 ? 0.289 5.836 -16.137 1.00 98.62 119 LEU A C 1
ATOM 923 O O . LEU A 1 119 ? 0.083 6.967 -16.581 1.00 98.62 119 LEU A O 1
ATOM 927 N N . HIS A 1 120 ? -0.567 5.191 -15.346 1.00 98.06 120 HIS A N 1
ATOM 928 C CA . HIS A 1 120 ? -1.828 5.761 -14.880 1.00 98.06 120 HIS A CA 1
ATOM 929 C C . HIS A 1 120 ? -1.731 6.036 -13.376 1.00 98.06 120 HIS A C 1
ATOM 931 O O . HIS A 1 120 ? -1.485 5.102 -12.609 1.00 98.06 120 HIS A O 1
ATOM 937 N N . PRO A 1 121 ? -1.896 7.287 -12.921 1.00 98.06 121 PRO A N 1
ATOM 938 C CA . PRO A 1 121 ? -1.890 7.592 -11.500 1.00 98.06 121 PRO A CA 1
ATOM 939 C C . PRO A 1 121 ? -3.098 6.922 -10.826 1.00 98.06 121 PRO A C 1
ATOM 941 O O . PRO A 1 121 ? -4.196 6.984 -11.384 1.00 98.06 121 PRO A O 1
ATOM 944 N N . PRO A 1 122 ? -2.934 6.287 -9.649 1.00 98.31 122 PRO A N 1
ATOM 945 C CA . PRO A 1 122 ? -4.090 5.909 -8.844 1.00 98.31 122 PRO A CA 1
ATOM 946 C C . PRO A 1 122 ? -4.942 7.137 -8.528 1.00 98.31 122 PRO A C 1
ATOM 948 O O . PRO A 1 122 ? -4.404 8.238 -8.363 1.00 98.31 122 PRO A O 1
ATOM 951 N N . ARG A 1 123 ? -6.246 6.922 -8.326 1.00 98.56 123 ARG A N 1
ATOM 952 C CA . ARG A 1 123 ? -7.018 7.830 -7.472 1.00 98.56 123 ARG A CA 1
ATOM 953 C C . ARG A 1 123 ? -6.407 7.773 -6.077 1.00 98.56 123 ARG A C 1
ATOM 955 O O . ARG A 1 123 ? -6.118 6.676 -5.599 1.00 98.56 123 ARG A O 1
ATOM 962 N N . SER A 1 124 ? -6.175 8.915 -5.453 1.00 97.56 124 SER A N 1
ATOM 963 C CA . SER A 1 124 ? -5.499 9.044 -4.161 1.00 97.56 124 SER A CA 1
ATOM 964 C C . SER A 1 124 ? -5.955 10.315 -3.451 1.00 97.56 124 SER A C 1
ATOM 966 O O . SER A 1 124 ? -6.044 11.369 -4.087 1.00 97.56 124 SER A O 1
ATOM 968 N N . GLY A 1 125 ? -6.168 10.221 -2.140 1.00 97.50 125 GLY A N 1
ATOM 969 C CA . GLY A 1 125 ? -6.440 11.369 -1.281 1.00 97.50 125 GLY A CA 1
ATOM 970 C C . GLY A 1 125 ? -5.188 12.200 -0.990 1.00 97.50 125 GLY A C 1
ATOM 971 O O . GLY A 1 125 ? -4.094 11.933 -1.493 1.00 97.50 125 GLY A O 1
ATOM 972 N N . TRP A 1 126 ? -5.347 13.209 -0.136 1.00 97.75 126 TRP A N 1
ATOM 973 C CA . TRP A 1 126 ? -4.272 14.134 0.236 1.00 97.75 126 TRP A CA 1
ATOM 974 C C . TRP A 1 126 ? -3.179 13.481 1.104 1.00 97.75 126 TRP A C 1
ATOM 976 O O . TRP A 1 126 ? -2.020 13.900 1.066 1.00 97.75 126 TRP A O 1
ATOM 986 N N . GLN A 1 127 ? -3.513 12.431 1.865 1.00 96.94 127 GLN A N 1
ATOM 987 C CA . GLN A 1 127 ? -2.598 11.778 2.808 1.00 96.94 127 GLN A CA 1
ATOM 988 C C . GLN A 1 127 ? -1.818 10.606 2.187 1.00 96.94 127 GLN A C 1
ATOM 990 O O . GLN A 1 127 ? -1.714 9.520 2.757 1.00 96.94 127 GLN A O 1
ATOM 995 N N . ASP A 1 128 ? -1.231 10.829 1.012 1.00 94.81 128 ASP A N 1
ATOM 996 C CA . ASP A 1 128 ? -0.407 9.841 0.317 1.00 94.81 128 ASP A CA 1
ATOM 997 C C . ASP A 1 128 ? 1.036 10.337 0.129 1.00 94.81 128 ASP A C 1
ATOM 999 O O . ASP A 1 128 ? 1.315 11.421 -0.387 1.00 94.81 128 ASP A O 1
ATOM 1003 N N . SER A 1 129 ? 1.993 9.510 0.542 1.00 89.88 129 SER A N 1
ATOM 1004 C CA . SER A 1 129 ? 3.425 9.711 0.287 1.00 89.88 129 SER A CA 1
ATOM 1005 C C . SER A 1 129 ? 4.146 8.419 -0.113 1.00 89.88 129 SER A C 1
ATOM 1007 O O . SER A 1 129 ? 5.380 8.377 -0.212 1.00 89.88 129 SER A O 1
ATOM 1009 N N . SER A 1 130 ? 3.382 7.352 -0.348 1.00 92.12 130 SER A N 1
ATOM 1010 C CA . SER A 1 130 ? 3.904 6.024 -0.625 1.00 92.12 130 SER A CA 1
ATOM 1011 C C . SER A 1 130 ? 4.378 5.914 -2.068 1.00 92.12 130 SER A C 1
ATOM 1013 O O . SER A 1 130 ? 3.882 6.577 -2.980 1.00 92.12 130 SER A O 1
ATOM 1015 N N . ALA A 1 131 ? 5.342 5.026 -2.302 1.00 96.12 131 ALA A N 1
ATOM 1016 C CA . ALA A 1 131 ? 5.725 4.683 -3.665 1.00 96.12 131 ALA A CA 1
ATOM 1017 C C . ALA A 1 131 ? 4.552 4.016 -4.410 1.00 96.12 131 ALA A C 1
ATOM 1019 O O . ALA A 1 131 ? 3.638 3.469 -3.788 1.00 96.12 131 ALA A O 1
ATOM 1020 N N . VAL A 1 132 ? 4.595 4.053 -5.739 1.00 98.38 132 VAL A N 1
ATOM 1021 C CA . VAL A 1 132 ? 3.601 3.414 -6.607 1.00 98.38 132 VAL A CA 1
ATOM 1022 C C . VAL A 1 132 ? 4.302 2.386 -7.480 1.00 98.38 132 VAL A C 1
ATOM 1024 O O . VAL A 1 132 ? 5.245 2.721 -8.204 1.00 98.38 132 VAL A O 1
ATOM 1027 N N . THR A 1 133 ? 3.854 1.134 -7.418 1.00 98.69 133 THR A N 1
ATOM 1028 C CA . THR A 1 133 ? 4.340 0.080 -8.309 1.00 98.69 133 THR A CA 1
ATOM 1029 C C . THR A 1 133 ? 3.447 -0.035 -9.541 1.00 98.69 133 THR A C 1
ATOM 1031 O O . THR A 1 133 ? 2.284 -0.400 -9.450 1.00 98.69 133 THR A O 1
ATOM 1034 N N . HIS A 1 134 ? 3.998 0.204 -10.724 1.00 98.81 134 HIS A N 1
ATOM 1035 C CA . HIS A 1 134 ? 3.335 0.023 -12.011 1.00 98.81 134 HIS A CA 1
ATOM 1036 C C . HIS A 1 134 ? 3.770 -1.298 -12.644 1.00 98.81 134 HIS A C 1
ATOM 1038 O O . HIS A 1 134 ? 4.937 -1.471 -12.999 1.00 98.81 134 HIS A O 1
ATOM 1044 N N . ALA A 1 135 ? 2.842 -2.243 -12.795 1.00 98.56 135 ALA A N 1
ATOM 1045 C CA . ALA A 1 135 ? 3.074 -3.437 -13.609 1.00 98.56 135 ALA A CA 1
ATOM 1046 C C . ALA A 1 135 ? 3.101 -3.082 -15.105 1.00 98.56 135 ALA A C 1
ATOM 1048 O O . ALA A 1 135 ? 2.291 -2.274 -15.567 1.00 98.56 135 ALA A O 1
ATOM 1049 N N . LEU A 1 136 ? 3.998 -3.718 -15.855 1.00 97.88 136 LEU A N 1
ATOM 1050 C CA . LEU A 1 136 ? 4.161 -3.540 -17.295 1.00 97.88 136 LEU A CA 1
ATOM 1051 C C . LEU A 1 136 ? 4.044 -4.878 -18.027 1.00 97.88 136 LEU A C 1
ATOM 1053 O O . LEU A 1 136 ? 4.470 -5.900 -17.482 1.00 97.88 136 LEU A O 1
ATOM 1057 N N . PRO A 1 137 ? 3.587 -4.884 -19.293 1.00 97.31 137 PRO A N 1
ATOM 1058 C CA . PRO A 1 137 ? 3.884 -5.988 -20.192 1.00 97.31 137 PRO A CA 1
ATOM 1059 C C . PRO A 1 137 ? 5.390 -6.264 -20.213 1.00 97.31 137 PRO A C 1
ATOM 1061 O O . PRO A 1 137 ? 6.205 -5.335 -20.260 1.00 97.31 137 PRO A O 1
ATOM 1064 N N . ALA A 1 138 ? 5.765 -7.543 -20.159 1.00 97.69 138 ALA A N 1
ATOM 1065 C CA . ALA A 1 138 ? 7.168 -7.935 -20.117 1.00 97.69 138 ALA A CA 1
ATOM 1066 C C . ALA A 1 138 ? 7.914 -7.368 -21.333 1.00 97.69 138 ALA A C 1
ATOM 1068 O O . ALA A 1 138 ? 7.631 -7.729 -22.473 1.00 97.69 138 ALA A O 1
ATOM 1069 N N . THR A 1 139 ? 8.870 -6.478 -21.075 1.00 98.56 139 THR A N 1
ATOM 1070 C CA . THR A 1 139 ? 9.576 -5.736 -22.120 1.00 98.56 139 THR A CA 1
ATOM 1071 C C . THR A 1 139 ? 11.070 -5.946 -21.970 1.00 98.56 139 THR A C 1
ATOM 1073 O O . THR A 1 139 ? 11.647 -5.587 -20.944 1.00 98.56 139 THR A O 1
ATOM 1076 N N . THR A 1 140 ? 11.703 -6.508 -22.997 1.00 98.62 140 THR A N 1
ATOM 1077 C CA . THR A 1 140 ? 13.158 -6.677 -23.063 1.00 98.62 140 THR A CA 1
ATOM 1078 C C . THR A 1 140 ? 13.748 -5.632 -23.998 1.00 98.62 140 THR A C 1
ATOM 1080 O O . THR A 1 140 ? 13.345 -5.557 -25.156 1.00 98.62 140 THR A O 1
ATOM 1083 N N . ALA A 1 141 ? 14.669 -4.813 -23.486 1.00 98.75 141 ALA A N 1
ATOM 1084 C CA . ALA A 1 141 ? 15.336 -3.758 -24.248 1.00 98.75 141 ALA A CA 1
ATOM 1085 C C . ALA A 1 141 ? 16.650 -3.330 -23.581 1.00 98.75 141 ALA A C 1
ATOM 1087 O O . ALA A 1 141 ? 16.885 -3.611 -22.403 1.00 98.75 141 ALA A O 1
ATOM 1088 N N . ARG A 1 142 ? 17.522 -2.635 -24.319 1.00 98.62 142 ARG A N 1
ATOM 1089 C CA . ARG A 1 142 ? 18.735 -2.020 -23.745 1.00 98.62 142 ARG A CA 1
ATOM 1090 C C . ARG A 1 142 ? 18.473 -0.632 -23.178 1.00 98.62 142 ARG A C 1
ATOM 1092 O O . ARG A 1 142 ? 19.157 -0.228 -22.243 1.00 98.62 142 ARG A O 1
ATOM 1099 N N . PHE A 1 143 ? 17.502 0.083 -23.728 1.00 98.88 143 PHE A N 1
ATOM 1100 C CA . PHE A 1 143 ? 17.188 1.451 -23.355 1.00 98.88 143 PHE A CA 1
ATOM 1101 C C . PHE A 1 143 ? 15.721 1.549 -22.956 1.00 98.88 143 PHE A C 1
ATOM 1103 O O . PHE A 1 143 ? 14.853 1.049 -23.667 1.00 98.88 143 PHE A O 1
ATOM 1110 N N . PHE A 1 144 ? 15.454 2.221 -21.842 1.00 98.81 144 PHE A N 1
ATOM 1111 C CA . PHE A 1 144 ? 14.108 2.580 -21.407 1.00 98.81 144 PHE A CA 1
ATOM 1112 C C . PHE A 1 144 ? 14.040 4.094 -21.237 1.00 98.81 144 PHE A C 1
ATOM 1114 O O . PHE A 1 144 ? 14.917 4.669 -20.591 1.00 98.81 144 PHE A O 1
ATOM 1121 N N . ARG A 1 145 ? 13.026 4.738 -21.814 1.00 98.62 145 ARG A N 1
ATOM 1122 C CA . ARG A 1 145 ? 12.743 6.165 -21.631 1.00 98.62 145 ARG A CA 1
ATOM 1123 C C . ARG A 1 145 ? 11.471 6.355 -20.823 1.00 98.62 145 ARG A C 1
ATOM 1125 O O . ARG A 1 145 ? 10.509 5.612 -20.980 1.00 98.62 145 ARG A O 1
ATOM 1132 N N . PHE A 1 146 ? 11.499 7.372 -19.976 1.00 98.62 146 PHE A N 1
ATOM 1133 C CA . PHE A 1 146 ? 10.375 7.862 -19.199 1.00 98.62 146 PHE A CA 1
ATOM 1134 C C . PHE A 1 146 ? 10.088 9.281 -19.660 1.00 98.62 146 PHE A C 1
ATOM 1136 O O . PHE A 1 146 ? 10.715 10.228 -19.179 1.00 98.62 146 PHE A O 1
ATOM 1143 N N . ALA A 1 147 ? 9.207 9.411 -20.646 1.00 98.44 147 ALA A N 1
ATOM 1144 C CA . ALA A 1 147 ? 8.853 10.694 -21.222 1.00 98.44 147 ALA A CA 1
ATOM 1145 C C . ALA A 1 147 ? 7.777 11.383 -20.373 1.00 98.44 147 ALA A C 1
ATOM 1147 O O . ALA A 1 147 ? 6.733 10.811 -20.046 1.00 98.44 147 ALA A O 1
ATOM 1148 N N . TYR A 1 148 ? 8.068 12.622 -20.008 1.00 98.25 148 TYR A N 1
ATOM 1149 C CA . TYR A 1 148 ? 7.207 13.528 -19.278 1.00 98.25 148 TYR A CA 1
ATOM 1150 C C . TYR A 1 148 ? 6.636 14.573 -20.228 1.00 98.25 148 TYR A C 1
ATOM 1152 O O . TYR A 1 148 ? 7.373 15.217 -20.974 1.00 98.25 148 TYR A O 1
ATOM 1160 N N . ASP A 1 149 ? 5.324 14.744 -20.144 1.00 97.75 149 ASP A N 1
ATOM 1161 C CA . ASP A 1 149 ? 4.574 15.801 -20.802 1.00 97.75 149 ASP A CA 1
ATOM 1162 C C . ASP A 1 149 ? 3.365 16.144 -19.907 1.00 97.75 149 ASP A C 1
ATOM 1164 O O . ASP A 1 149 ? 2.575 15.243 -19.584 1.00 97.75 149 ASP A O 1
ATOM 1168 N N . PRO A 1 150 ? 3.217 17.401 -19.446 1.00 97.25 150 PRO A N 1
ATOM 1169 C CA . PRO A 1 150 ? 2.061 17.805 -18.656 1.00 97.25 150 PRO A CA 1
ATOM 1170 C C . PRO A 1 150 ? 0.763 17.867 -19.477 1.00 97.25 150 PRO A C 1
ATOM 1172 O O . PRO A 1 150 ? -0.312 17.950 -18.876 1.00 97.25 150 PRO A O 1
ATOM 1175 N N . ALA A 1 151 ? 0.807 17.805 -20.811 1.00 97.44 151 ALA A N 1
ATOM 1176 C CA . ALA A 1 151 ? -0.393 17.769 -21.639 1.00 97.44 151 ALA A CA 1
ATOM 1177 C C . ALA A 1 151 ? -1.325 16.599 -21.256 1.00 97.44 151 ALA A C 1
ATOM 1179 O O . ALA A 1 151 ? -0.899 15.518 -20.828 1.00 97.44 151 ALA A O 1
ATOM 1180 N N . GLY A 1 152 ? -2.636 16.839 -21.355 1.00 96.31 152 GLY A N 1
ATOM 1181 C CA . GLY A 1 152 ? -3.671 15.867 -20.983 1.00 96.31 152 GLY A CA 1
ATOM 1182 C C . GLY A 1 152 ? -3.757 15.569 -19.480 1.00 96.31 152 GLY A C 1
ATOM 1183 O O . GLY A 1 152 ? -4.212 14.491 -19.100 1.00 96.31 152 GLY A O 1
ATOM 1184 N N . SER A 1 153 ? -3.247 16.457 -18.620 1.00 98.00 153 SER A N 1
ATOM 1185 C CA . SER A 1 153 ? -3.406 16.333 -17.167 1.00 98.00 153 SER A CA 1
ATOM 1186 C C . SER A 1 153 ? -4.864 16.539 -16.768 1.00 98.00 153 SER A C 1
ATOM 1188 O O . SER A 1 153 ? -5.434 17.590 -17.047 1.00 98.00 153 SER A O 1
ATOM 1190 N N . GLU A 1 154 ? -5.443 15.556 -16.082 1.00 98.25 154 GLU A N 1
ATOM 1191 C CA . GLU A 1 154 ? -6.710 15.720 -15.366 1.00 98.25 154 GLU A CA 1
ATOM 1192 C C . GLU A 1 154 ? -6.580 16.802 -14.272 1.00 98.25 154 GLU A C 1
ATOM 1194 O O . GLU A 1 154 ? -5.550 16.828 -13.584 1.00 98.25 154 GLU A O 1
ATOM 1199 N N . PRO A 1 155 ? -7.578 17.692 -14.110 1.00 97.94 155 PRO A N 1
ATOM 1200 C CA . PRO A 1 155 ? -7.656 18.621 -12.985 1.00 97.94 155 PRO A CA 1
ATOM 1201 C C . PRO A 1 155 ? -7.722 17.906 -11.631 1.00 97.94 155 PRO A C 1
ATOM 1203 O O . PRO A 1 155 ? -8.192 16.778 -11.524 1.00 97.94 155 PRO A O 1
ATOM 1206 N N . GLY A 1 156 ? -7.272 18.585 -10.577 1.00 98.12 156 GLY A N 1
ATOM 1207 C CA . GLY A 1 156 ? -7.348 18.058 -9.218 1.00 98.12 156 GLY A CA 1
ATOM 1208 C C . GLY A 1 156 ? -8.774 17.922 -8.685 1.00 98.12 156 GLY A C 1
ATOM 1209 O O . GLY A 1 156 ? -9.610 18.797 -8.891 1.00 98.12 156 GLY A O 1
ATOM 1210 N N . ALA A 1 157 ? -8.994 16.850 -7.930 1.00 98.25 157 ALA A N 1
ATOM 1211 C CA . ALA A 1 157 ? -10.202 16.546 -7.164 1.00 98.25 157 ALA A CA 1
ATOM 1212 C C . ALA A 1 157 ? -9.795 15.925 -5.815 1.00 98.25 157 ALA A C 1
ATOM 1214 O O . ALA A 1 157 ? -8.608 15.713 -5.573 1.00 98.25 157 ALA A O 1
ATOM 1215 N N . GLU A 1 158 ? -10.731 15.664 -4.906 1.00 98.06 158 GLU A N 1
ATOM 1216 C CA . GLU A 1 158 ? -10.428 15.043 -3.600 1.00 98.06 158 GLU A CA 1
ATOM 1217 C C . GLU A 1 158 ? -9.811 13.645 -3.728 1.00 98.06 158 GLU A C 1
ATOM 1219 O O . GLU A 1 158 ? -8.920 13.288 -2.962 1.00 98.06 158 GLU A O 1
ATOM 1224 N N . ASP A 1 159 ? -10.215 12.893 -4.749 1.00 98.00 159 ASP A N 1
ATOM 1225 C CA . ASP A 1 159 ? -9.682 11.576 -5.095 1.00 98.00 159 ASP A CA 1
ATOM 1226 C C . ASP A 1 159 ? -8.530 11.640 -6.118 1.00 98.00 159 ASP A C 1
ATOM 1228 O O . ASP A 1 159 ? -8.061 10.613 -6.605 1.00 98.00 159 ASP A O 1
ATOM 1232 N N . LEU A 1 160 ? -8.052 12.841 -6.442 1.00 97.62 160 LEU A N 1
ATOM 1233 C CA . LEU A 1 160 ? -6.845 13.082 -7.228 1.00 97.62 160 LEU A CA 1
ATOM 1234 C C . LEU A 1 160 ? -6.116 14.312 -6.680 1.00 97.62 160 LEU A C 1
ATOM 1236 O O . LEU A 1 160 ? -5.771 15.246 -7.412 1.00 97.62 160 LEU A O 1
ATOM 1240 N N . ASP A 1 161 ? -5.909 14.325 -5.363 1.00 98.31 161 ASP A N 1
ATOM 1241 C CA . ASP A 1 161 ? -5.542 15.539 -4.628 1.00 98.31 161 ASP A CA 1
ATOM 1242 C C . ASP A 1 161 ? -4.261 16.184 -5.164 1.00 98.31 161 ASP A C 1
ATOM 1244 O O . ASP A 1 161 ? -4.187 17.391 -5.397 1.00 98.31 161 ASP A O 1
ATOM 1248 N N . ALA A 1 162 ? -3.261 15.363 -5.484 1.00 97.31 162 ALA A N 1
ATOM 1249 C CA . ALA A 1 162 ? -1.981 15.867 -5.948 1.00 97.31 162 ALA A CA 1
ATOM 1250 C C . ALA A 1 162 ? -2.026 16.565 -7.319 1.00 97.31 162 ALA A C 1
ATOM 1252 O O . ALA A 1 162 ? -1.082 17.288 -7.652 1.00 97.31 162 ALA A O 1
ATOM 1253 N N . ALA A 1 163 ? -3.091 16.372 -8.105 1.00 97.62 163 ALA A N 1
ATOM 1254 C CA . ALA A 1 163 ? -3.306 17.098 -9.353 1.00 97.62 163 ALA A CA 1
ATOM 1255 C C . ALA A 1 163 ? -3.846 18.525 -9.131 1.00 97.62 163 ALA A C 1
ATOM 1257 O O . ALA A 1 163 ? -3.875 19.304 -10.081 1.00 97.62 163 ALA A O 1
ATOM 1258 N N . LYS A 1 164 ? -4.196 18.919 -7.895 1.00 98.31 164 LYS A N 1
ATOM 1259 C CA . LYS A 1 164 ? -4.516 20.317 -7.537 1.00 98.31 164 LYS A CA 1
ATOM 1260 C C . LYS A 1 164 ? -3.289 21.234 -7.625 1.00 98.31 164 LYS A C 1
ATOM 1262 O O . LYS A 1 164 ? -3.417 22.437 -7.841 1.00 98.31 164 LYS A O 1
ATOM 1267 N N . TRP A 1 165 ? -2.090 20.676 -7.455 1.00 97.12 165 TRP A N 1
ATOM 1268 C CA . TRP A 1 165 ? -0.834 21.428 -7.423 1.00 97.12 165 TRP A CA 1
ATOM 1269 C C . TRP A 1 165 ? -0.239 21.642 -8.818 1.00 97.12 165 TRP A C 1
ATOM 1271 O O . TRP A 1 165 ? -0.674 21.059 -9.806 1.00 97.12 165 TRP A O 1
ATOM 1281 N N . LYS A 1 166 ? 0.812 22.468 -8.907 1.00 96.56 166 LYS A N 1
ATOM 1282 C CA . LYS A 1 166 ? 1.507 22.752 -10.172 1.00 96.56 166 LYS A CA 1
ATOM 1283 C C . LYS A 1 166 ? 1.920 21.459 -10.891 1.00 96.56 166 LYS A C 1
ATOM 1285 O O . LYS A 1 166 ? 2.668 20.650 -10.335 1.00 96.56 166 LYS A O 1
ATOM 1290 N N . GLN A 1 167 ? 1.526 21.343 -12.163 1.00 97.06 167 GLN A N 1
ATOM 1291 C CA . GLN A 1 167 ? 1.847 20.222 -13.052 1.00 97.06 167 GLN A CA 1
ATOM 1292 C C . GLN A 1 167 ? 3.335 20.229 -13.426 1.00 97.06 167 GLN A C 1
ATOM 1294 O O . GLN A 1 167 ? 3.742 20.704 -14.480 1.00 97.06 167 GLN A O 1
ATOM 1299 N N . SER A 1 168 ? 4.159 19.754 -12.497 1.00 96.44 168 SER A N 1
ATOM 1300 C CA . SER A 1 168 ? 5.604 19.609 -12.638 1.00 96.44 168 SER A CA 1
ATOM 1301 C C . SER A 1 168 ? 6.013 18.209 -12.207 1.00 96.44 168 SER A C 1
ATOM 1303 O O . SER A 1 168 ? 5.491 17.660 -11.227 1.00 96.44 168 SER A O 1
ATOM 1305 N N . LEU A 1 169 ? 6.958 17.625 -12.939 1.00 96.75 169 LEU A N 1
ATOM 1306 C CA . LEU A 1 169 ? 7.542 16.348 -12.577 1.00 96.75 169 LEU A CA 1
ATOM 1307 C C . LEU A 1 169 ? 8.476 16.545 -11.388 1.00 96.75 169 LEU A C 1
ATOM 1309 O O . LEU A 1 169 ? 9.396 17.362 -11.432 1.00 96.75 169 LEU A O 1
ATOM 1313 N N . LYS A 1 170 ? 8.266 15.746 -10.344 1.00 95.25 170 LYS A N 1
ATOM 1314 C CA . LYS A 1 170 ? 9.198 15.575 -9.229 1.00 95.25 170 LYS A CA 1
ATOM 1315 C C . LYS A 1 170 ? 9.311 14.087 -8.945 1.00 95.25 170 LYS A C 1
ATOM 1317 O O . LYS A 1 170 ? 8.316 13.480 -8.562 1.00 95.25 170 LYS A O 1
ATOM 1322 N N . VAL A 1 171 ? 10.503 13.515 -9.086 1.00 95.81 171 VAL A N 1
ATOM 1323 C CA . VAL A 1 171 ? 10.747 12.080 -8.864 1.00 95.81 171 VAL A CA 1
ATOM 1324 C C . VAL A 1 171 ? 12.087 11.861 -8.175 1.00 95.81 171 VAL A C 1
ATOM 1326 O O . VAL A 1 171 ? 13.083 12.472 -8.551 1.00 95.81 171 VAL A O 1
ATOM 1329 N N . SER A 1 172 ? 12.121 11.018 -7.145 1.00 94.88 172 SER A N 1
ATOM 1330 C CA . SER A 1 172 ? 13.348 10.656 -6.427 1.00 94.88 172 SER A CA 1
ATOM 1331 C C . SER A 1 172 ? 13.823 9.245 -6.756 1.00 94.88 172 SER A C 1
ATOM 1333 O O . SER A 1 172 ? 15.021 8.988 -6.703 1.00 94.88 172 SER A O 1
ATOM 1335 N N . GLU A 1 173 ? 12.931 8.333 -7.138 1.00 96.12 173 GLU A N 1
ATOM 1336 C CA . GLU A 1 173 ? 13.314 6.986 -7.566 1.00 96.12 173 GLU A CA 1
ATOM 1337 C C . GLU A 1 173 ? 12.446 6.507 -8.726 1.00 96.12 173 GLU A C 1
ATOM 1339 O O . GLU A 1 173 ? 11.222 6.639 -8.689 1.00 96.12 173 GLU A O 1
ATOM 1344 N N . ILE A 1 174 ? 13.091 5.880 -9.710 1.00 97.56 174 ILE A N 1
ATOM 1345 C CA . ILE A 1 174 ? 12.450 5.034 -10.719 1.00 97.56 174 ILE A CA 1
ATOM 1346 C C . ILE A 1 174 ? 13.229 3.718 -10.733 1.00 97.56 174 ILE A C 1
ATOM 1348 O O . ILE A 1 174 ? 14.343 3.629 -11.256 1.00 97.56 174 ILE A O 1
ATOM 1352 N N . GLN A 1 175 ? 12.657 2.702 -10.093 1.00 97.69 175 GLN A N 1
ATOM 1353 C CA . GLN A 1 175 ? 13.255 1.374 -9.965 1.00 97.69 175 GLN A CA 1
ATOM 1354 C C . GLN A 1 175 ? 12.625 0.436 -10.987 1.00 97.69 175 GLN A C 1
ATOM 1356 O O . GLN A 1 175 ? 11.417 0.216 -10.929 1.00 97.69 175 GLN A O 1
ATOM 1361 N N . LEU A 1 176 ? 13.420 -0.142 -11.888 1.00 98.38 176 LEU A N 1
ATOM 1362 C CA . LEU A 1 176 ? 12.937 -1.167 -12.818 1.00 98.38 176 LEU A CA 1
ATOM 1363 C C . LEU A 1 176 ? 13.263 -2.543 -12.242 1.00 98.38 176 LEU A C 1
ATOM 1365 O O . LEU A 1 176 ? 14.350 -2.770 -11.702 1.00 98.38 176 LEU A O 1
ATOM 1369 N N . SER A 1 177 ? 12.328 -3.474 -12.390 1.00 98.12 177 SER A N 1
ATOM 1370 C CA . SER A 1 177 ? 12.458 -4.836 -11.889 1.00 98.12 177 SER A CA 1
ATOM 1371 C C . SER A 1 177 ? 12.002 -5.848 -12.931 1.00 98.12 177 SER A C 1
ATOM 1373 O O . SER A 1 177 ? 10.970 -5.684 -13.587 1.00 98.12 177 SER A O 1
ATOM 1375 N N . GLY A 1 178 ? 12.768 -6.930 -13.056 1.00 97.88 178 GLY A N 1
ATOM 1376 C CA . GLY A 1 178 ? 12.386 -8.112 -13.814 1.00 97.88 178 GLY A CA 1
ATOM 1377 C C . GLY A 1 178 ? 11.376 -8.988 -13.080 1.00 97.88 178 GLY A C 1
ATOM 1378 O O . GLY A 1 178 ? 10.802 -9.884 -13.695 1.00 97.88 178 GLY A O 1
ATOM 1379 N N . ALA A 1 179 ? 11.112 -8.744 -11.795 1.00 97.19 179 ALA A N 1
ATOM 1380 C CA . ALA A 1 179 ? 10.056 -9.436 -11.072 1.00 97.19 179 ALA A CA 1
ATOM 1381 C C . ALA A 1 179 ? 8.679 -8.882 -11.463 1.00 97.19 179 ALA A C 1
ATOM 1383 O O . ALA A 1 179 ? 8.466 -7.667 -11.467 1.00 97.19 179 ALA A O 1
ATOM 1384 N N . ALA A 1 180 ? 7.731 -9.778 -11.742 1.00 97.06 180 ALA A N 1
ATOM 1385 C CA . ALA A 1 180 ? 6.333 -9.399 -11.891 1.00 97.06 180 ALA A CA 1
ATOM 1386 C C . ALA A 1 180 ? 5.743 -9.003 -10.527 1.00 97.06 180 ALA A C 1
ATOM 1388 O O . ALA A 1 180 ? 6.079 -9.585 -9.487 1.00 97.06 180 ALA A O 1
ATOM 1389 N N . ARG A 1 181 ? 4.878 -7.991 -10.533 1.00 98.19 181 ARG A N 1
ATOM 1390 C CA . ARG A 1 181 ? 4.160 -7.491 -9.358 1.00 98.19 181 ARG A CA 1
ATOM 1391 C C . ARG A 1 181 ? 2.724 -7.191 -9.742 1.00 98.19 181 ARG A C 1
ATOM 1393 O O . ARG A 1 181 ? 2.451 -6.858 -10.893 1.00 98.19 181 ARG A O 1
ATOM 1400 N N . ILE A 1 182 ? 1.831 -7.305 -8.769 1.00 98.81 182 ILE A N 1
ATOM 1401 C CA . ILE A 1 182 ? 0.454 -6.829 -8.906 1.00 98.81 182 ILE A CA 1
ATOM 1402 C C . ILE A 1 182 ? 0.507 -5.305 -9.111 1.00 98.81 182 ILE A C 1
ATOM 1404 O O . ILE A 1 182 ? 1.237 -4.608 -8.401 1.00 98.81 182 ILE A O 1
ATOM 1408 N N . HIS A 1 183 ? -0.217 -4.795 -10.107 1.00 98.81 183 HIS A N 1
ATOM 1409 C CA . HIS A 1 183 ? -0.253 -3.371 -10.434 1.00 98.81 183 HIS A CA 1
ATOM 1410 C C . HIS A 1 183 ? -0.808 -2.583 -9.240 1.00 98.81 183 HIS A C 1
ATOM 1412 O O . HIS A 1 183 ? -1.897 -2.890 -8.765 1.00 98.81 183 HIS A O 1
ATOM 1418 N N . GLN A 1 184 ? -0.063 -1.589 -8.759 1.00 98.75 184 GLN A N 1
ATOM 1419 C CA . GLN A 1 184 ? -0.421 -0.671 -7.669 1.00 98.75 184 GLN A CA 1
ATOM 1420 C C . GLN A 1 184 ? -0.903 -1.368 -6.392 1.00 98.75 184 GLN A C 1
ATOM 1422 O O . GLN A 1 184 ? -1.871 -0.959 -5.744 1.00 98.75 184 GLN A O 1
ATOM 1427 N N . PHE A 1 185 ? -0.227 -2.461 -6.036 1.00 98.75 185 PHE A N 1
ATOM 1428 C CA . PHE A 1 185 ? -0.620 -3.302 -4.911 1.00 98.75 185 PHE A CA 1
ATOM 1429 C C . PHE A 1 185 ? -0.610 -2.572 -3.562 1.00 98.75 185 PHE A C 1
ATOM 1431 O O . PHE A 1 185 ? -1.302 -3.019 -2.657 1.00 98.75 185 PHE A O 1
ATOM 1438 N N . GLU A 1 186 ? 0.122 -1.461 -3.427 1.00 98.62 186 GLU A N 1
ATOM 1439 C CA . GLU A 1 186 ? 0.165 -0.651 -2.202 1.00 98.62 186 GLU A CA 1
ATOM 1440 C C . GLU A 1 186 ? -1.203 -0.037 -1.854 1.00 98.62 186 GLU A C 1
ATOM 1442 O O . GLU A 1 186 ? -1.540 0.119 -0.690 1.00 98.62 186 GLU A O 1
ATOM 1447 N N . GLY A 1 187 ? -2.027 0.280 -2.857 1.00 98.69 187 GLY A N 1
ATOM 1448 C CA . GLY A 1 187 ? -3.428 0.639 -2.614 1.00 98.69 187 GLY A CA 1
ATOM 1449 C C . GLY A 1 187 ? -4.296 -0.585 -2.343 1.00 98.69 187 GLY A C 1
ATOM 1450 O O . GLY A 1 187 ? -5.186 -0.596 -1.497 1.00 98.69 187 GLY A O 1
ATOM 1451 N N . LYS A 1 188 ? -4.020 -1.668 -3.075 1.00 98.81 188 LYS A N 1
ATOM 1452 C CA . LYS A 1 188 ? -4.856 -2.871 -3.073 1.00 98.81 188 LYS A CA 1
ATOM 1453 C C . LYS A 1 188 ? -4.702 -3.705 -1.805 1.00 98.81 188 LYS A C 1
ATOM 1455 O O . LYS A 1 188 ? -5.649 -4.392 -1.442 1.00 98.81 188 LYS A O 1
ATOM 1460 N N . ASN A 1 189 ? -3.557 -3.642 -1.134 1.00 98.56 189 ASN A N 1
ATOM 1461 C CA . ASN A 1 189 ? -3.318 -4.293 0.154 1.00 98.56 189 ASN A CA 1
ATOM 1462 C C . ASN A 1 189 ? -3.812 -3.457 1.348 1.00 98.56 189 ASN A C 1
ATOM 1464 O O . ASN A 1 189 ? -3.650 -3.896 2.481 1.00 98.56 189 ASN A O 1
ATOM 1468 N N . GLY A 1 190 ? -4.365 -2.266 1.104 1.00 98.56 190 GLY A N 1
ATOM 1469 C CA . GLY A 1 190 ? -4.905 -1.375 2.124 1.00 98.56 190 GLY A CA 1
ATOM 1470 C C . GLY A 1 190 ? -3.885 -0.579 2.943 1.00 98.56 190 GLY A C 1
ATOM 1471 O O . GLY A 1 190 ? -4.266 -0.001 3.956 1.00 98.56 190 GLY A O 1
ATOM 1472 N N . ASP A 1 191 ? -2.615 -0.527 2.532 1.00 97.56 191 ASP A N 1
ATOM 1473 C CA . ASP A 1 191 ? -1.579 0.294 3.186 1.00 97.56 191 ASP A CA 1
ATOM 1474 C C . ASP A 1 191 ? -1.840 1.804 3.020 1.00 97.56 191 ASP A C 1
ATOM 1476 O O . ASP A 1 191 ? -1.470 2.614 3.864 1.00 97.56 191 ASP A O 1
ATOM 1480 N N . VAL A 1 192 ? -2.523 2.192 1.941 1.00 98.44 192 VAL A N 1
ATOM 1481 C CA . VAL A 1 192 ? -2.917 3.577 1.656 1.00 98.44 192 VAL A CA 1
ATOM 1482 C C . VAL A 1 192 ? -4.235 3.608 0.882 1.00 98.44 192 VAL A C 1
ATOM 1484 O O . VAL A 1 192 ? -4.502 2.713 0.075 1.00 98.44 192 VAL A O 1
ATOM 1487 N N 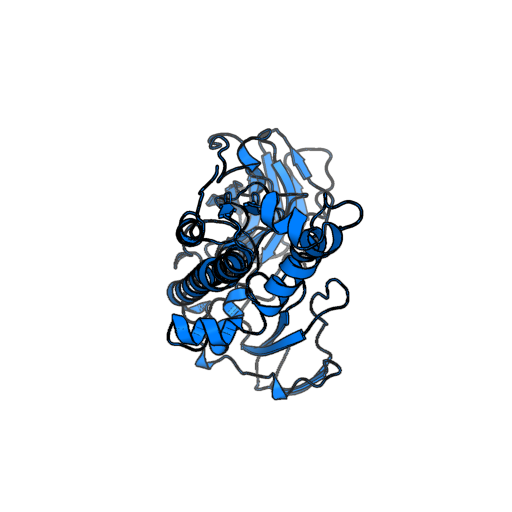. TRP A 1 193 ? -5.061 4.637 1.095 1.00 98.69 193 TRP A N 1
ATOM 1488 C CA . TRP A 1 193 ? -6.279 4.834 0.309 1.00 98.69 193 TRP A CA 1
ATOM 1489 C C . TRP A 1 193 ? -5.931 5.180 -1.141 1.00 98.69 193 TRP A C 1
ATOM 1491 O O . TRP A 1 193 ? -5.417 6.259 -1.441 1.00 98.69 193 TRP A O 1
ATOM 1501 N N . ARG A 1 194 ? -6.185 4.231 -2.047 1.00 98.69 194 ARG A N 1
ATOM 1502 C CA . ARG A 1 194 ? -6.050 4.408 -3.495 1.00 98.69 194 ARG A CA 1
ATOM 1503 C C . ARG A 1 194 ? -7.063 3.559 -4.251 1.00 98.69 194 ARG A C 1
ATOM 1505 O O . ARG A 1 194 ? -7.396 2.455 -3.819 1.00 98.69 194 ARG A O 1
ATOM 1512 N N . VAL A 1 195 ? -7.438 4.006 -5.447 1.00 98.69 195 VAL A N 1
ATOM 1513 C CA . VAL A 1 195 ? -8.190 3.200 -6.424 1.00 98.69 195 VAL A CA 1
ATOM 1514 C C . VAL A 1 195 ? -7.418 3.141 -7.736 1.00 98.69 195 VAL A C 1
ATOM 1516 O O . VAL A 1 195 ? -6.907 4.148 -8.219 1.00 98.69 195 VAL A O 1
ATOM 1519 N N . SER A 1 196 ? -7.303 1.946 -8.309 1.00 98.25 196 SER A N 1
ATOM 1520 C CA . SER A 1 196 ? -6.590 1.714 -9.566 1.00 98.25 196 SER A CA 1
ATOM 1521 C C . SER A 1 196 ? -7.222 0.584 -10.366 1.00 98.25 196 SER A C 1
ATOM 1523 O O . SER A 1 196 ? -7.974 -0.237 -9.835 1.00 98.25 196 SER A O 1
ATOM 1525 N N . GLU A 1 197 ? -6.890 0.535 -11.653 1.00 98.00 197 GLU A N 1
ATOM 1526 C CA . GLU A 1 197 ? -7.316 -0.528 -12.558 1.00 98.00 197 GLU A CA 1
ATOM 1527 C C . GLU A 1 197 ? -6.812 -1.901 -12.076 1.00 98.00 197 GLU A C 1
ATOM 1529 O O . GLU A 1 197 ? -5.733 -2.038 -11.478 1.00 98.00 197 GLU A O 1
ATOM 1534 N N . ARG A 1 198 ? -7.593 -2.957 -12.341 1.00 97.94 198 ARG A N 1
ATOM 1535 C CA . ARG A 1 198 ? -7.162 -4.333 -12.052 1.00 97.94 198 ARG A CA 1
ATOM 1536 C C . ARG A 1 198 ? -5.963 -4.695 -12.926 1.00 97.94 198 ARG A C 1
ATOM 1538 O O . ARG A 1 198 ? -5.880 -4.302 -14.086 1.00 97.94 198 ARG A O 1
ATOM 1545 N N . THR A 1 199 ? -5.051 -5.493 -12.378 1.00 98.31 199 THR A N 1
ATOM 1546 C CA . THR A 1 199 ? -3.898 -5.990 -13.135 1.00 98.31 199 THR A CA 1
ATOM 1547 C C . THR A 1 199 ? -4.367 -6.861 -14.302 1.00 98.31 199 THR A C 1
ATOM 1549 O O . THR A 1 199 ? -5.100 -7.831 -14.109 1.00 98.31 199 THR A O 1
ATOM 1552 N N . THR A 1 200 ? -3.921 -6.537 -15.513 1.00 96.69 200 THR A N 1
ATOM 1553 C CA . THR A 1 200 ? -4.282 -7.282 -16.728 1.00 96.69 200 THR A CA 1
ATOM 1554 C C . THR A 1 200 ? -3.420 -8.533 -16.914 1.00 96.69 200 THR A C 1
ATOM 1556 O O . THR A 1 200 ? -2.310 -8.634 -16.388 1.00 96.69 200 THR A O 1
ATOM 1559 N N . THR A 1 201 ? -3.883 -9.478 -17.735 1.00 94.69 201 THR A N 1
ATOM 1560 C CA . THR A 1 201 ? -3.096 -10.662 -18.127 1.00 94.69 201 THR A CA 1
ATOM 1561 C C . THR A 1 201 ? -1.863 -10.309 -18.957 1.00 94.69 201 THR A C 1
ATOM 1563 O O . THR A 1 201 ? -0.872 -11.030 -18.896 1.00 94.69 201 THR A O 1
ATOM 1566 N N . ALA A 1 202 ? -1.888 -9.193 -19.695 1.00 95.06 202 ALA A N 1
ATOM 1567 C CA . ALA A 1 202 ? -0.730 -8.693 -20.434 1.00 95.06 202 ALA A CA 1
ATOM 1568 C C . ALA A 1 202 ? 0.383 -8.208 -19.490 1.00 95.06 202 ALA A C 1
ATOM 1570 O O . ALA A 1 202 ? 1.558 -8.486 -19.725 1.00 95.06 202 ALA A O 1
ATOM 1571 N N . GLN A 1 203 ? 0.017 -7.524 -18.401 1.00 97.12 203 GLN A N 1
ATOM 1572 C CA . GLN A 1 203 ? 0.957 -7.102 -17.356 1.00 97.12 203 GLN A CA 1
ATOM 1573 C C . GLN A 1 203 ? 1.419 -8.278 -16.487 1.00 97.12 203 GLN A C 1
ATOM 1575 O O . GLN A 1 203 ? 2.583 -8.347 -16.093 1.00 97.12 203 GLN A O 1
ATOM 1580 N N . LEU A 1 204 ? 0.511 -9.207 -16.180 1.00 96.81 204 LEU A N 1
ATOM 1581 C CA . LEU A 1 204 ? 0.763 -10.326 -15.280 1.00 96.81 204 LEU A CA 1
ATOM 1582 C C . LEU A 1 204 ? 0.154 -11.635 -15.820 1.00 96.81 204 LEU A C 1
ATOM 1584 O O . LEU A 1 204 ? -0.948 -12.032 -15.427 1.00 96.81 204 LEU A O 1
ATOM 1588 N N . PRO A 1 205 ? 0.876 -12.344 -16.703 1.00 94.75 205 PRO A N 1
ATOM 1589 C CA . PRO A 1 205 ? 0.479 -13.675 -17.148 1.00 94.75 205 PRO A CA 1
ATOM 1590 C C . PRO A 1 205 ? 0.550 -14.694 -16.003 1.00 94.75 205 PRO A C 1
ATOM 1592 O O . PRO A 1 205 ? 1.453 -14.625 -15.169 1.00 94.75 205 PRO A O 1
ATOM 1595 N N . ALA A 1 206 ? -0.320 -15.710 -16.013 1.00 94.69 206 ALA A N 1
ATOM 1596 C CA . ALA A 1 206 ? -0.363 -16.747 -14.970 1.00 94.69 206 ALA A CA 1
ATOM 1597 C C . ALA A 1 206 ? 0.980 -17.480 -14.768 1.00 94.69 206 ALA A C 1
ATOM 1599 O O . ALA A 1 206 ? 1.328 -17.839 -13.650 1.00 94.69 206 ALA A O 1
ATOM 1600 N N . ALA A 1 207 ? 1.790 -17.626 -15.822 1.00 93.81 207 ALA A N 1
ATOM 1601 C CA . ALA A 1 207 ? 3.129 -18.221 -15.738 1.00 93.81 207 ALA A CA 1
ATOM 1602 C C . ALA A 1 207 ? 4.129 -17.411 -14.882 1.00 93.81 207 ALA A C 1
ATOM 1604 O O . ALA A 1 207 ? 5.193 -17.919 -14.536 1.00 93.81 207 ALA A O 1
ATOM 1605 N N . GLN A 1 208 ? 3.822 -16.147 -14.574 1.00 94.75 208 GLN A N 1
ATOM 1606 C CA . GLN A 1 208 ? 4.603 -15.298 -13.667 1.00 94.75 208 GLN A CA 1
ATOM 1607 C C . GLN A 1 208 ? 4.040 -15.285 -12.238 1.00 94.75 208 GLN A C 1
ATOM 1609 O O . GLN A 1 208 ? 4.670 -14.721 -11.342 1.00 94.75 208 GLN A O 1
ATOM 1614 N N . CYS A 1 209 ? 2.875 -15.896 -12.013 1.00 96.62 209 CYS A N 1
ATOM 1615 C CA . CYS A 1 209 ? 2.290 -16.066 -10.692 1.00 96.62 209 CYS A CA 1
ATOM 1616 C C . CYS A 1 209 ? 2.885 -17.296 -10.003 1.00 96.62 209 CYS A C 1
ATOM 1618 O O . CYS A 1 209 ? 3.158 -18.320 -10.629 1.00 96.62 209 CYS A O 1
ATOM 1620 N N . VAL A 1 210 ? 3.057 -17.215 -8.688 1.00 97.44 210 VAL A N 1
ATOM 1621 C CA . VAL A 1 210 ? 3.505 -18.347 -7.877 1.00 97.44 210 VAL A CA 1
ATOM 1622 C C . VAL A 1 210 ? 2.309 -19.279 -7.638 1.00 97.44 210 VAL A C 1
ATOM 1624 O O . VAL A 1 210 ? 1.300 -18.835 -7.082 1.00 97.44 210 VAL A O 1
ATOM 1627 N N . PRO A 1 211 ? 2.372 -20.567 -8.019 1.00 97.25 211 PRO A N 1
ATOM 1628 C CA . PRO A 1 211 ? 1.322 -21.517 -7.661 1.00 97.25 211 PRO A CA 1
ATOM 1629 C C . PRO A 1 211 ? 1.299 -21.729 -6.142 1.00 97.25 211 PRO A C 1
ATOM 1631 O O . PRO A 1 211 ? 2.352 -21.948 -5.544 1.00 97.25 211 PRO A O 1
ATOM 1634 N N . LEU A 1 212 ? 0.119 -21.738 -5.513 1.00 96.75 212 LEU A N 1
ATOM 1635 C CA . LEU A 1 212 ? -0.019 -21.960 -4.059 1.00 96.75 212 LEU A CA 1
ATOM 1636 C C . LEU A 1 212 ? 0.605 -23.288 -3.627 1.00 96.75 212 LEU A C 1
ATOM 1638 O O . LEU A 1 212 ? 1.260 -23.351 -2.596 1.00 96.75 212 LEU A O 1
ATOM 1642 N N . SER A 1 213 ? 0.490 -24.327 -4.459 1.00 97.25 213 SER A N 1
ATOM 1643 C CA . SER A 1 213 ? 1.089 -25.645 -4.216 1.00 97.25 213 SER A CA 1
ATOM 1644 C C . SER A 1 213 ? 2.623 -25.644 -4.210 1.00 97.25 213 SER A C 1
ATOM 1646 O O . SER A 1 213 ? 3.241 -26.657 -3.889 1.00 97.25 213 SER A O 1
ATOM 1648 N N . LYS A 1 214 ? 3.257 -24.529 -4.592 1.00 97.19 214 LYS A N 1
ATOM 1649 C CA . LYS A 1 214 ? 4.710 -24.321 -4.545 1.00 97.19 214 LYS A CA 1
ATOM 1650 C C . LYS A 1 214 ? 5.145 -23.387 -3.414 1.00 97.19 214 LYS A C 1
ATOM 1652 O O . LYS A 1 214 ? 6.348 -23.169 -3.269 1.00 97.19 214 LYS A O 1
ATOM 1657 N N . ILE A 1 215 ? 4.213 -22.849 -2.628 1.00 97.56 215 ILE A N 1
ATOM 1658 C CA . ILE A 1 215 ? 4.530 -22.077 -1.426 1.00 97.56 215 ILE A CA 1
ATOM 1659 C C . ILE A 1 215 ? 4.774 -23.050 -0.276 1.00 97.56 215 ILE A C 1
ATOM 1661 O O . ILE A 1 215 ? 3.971 -23.938 -0.008 1.00 97.56 215 ILE A O 1
ATOM 1665 N N . ILE A 1 216 ? 5.892 -22.869 0.414 1.00 98.25 216 ILE A N 1
ATOM 1666 C CA . ILE A 1 216 ? 6.272 -23.642 1.590 1.00 98.25 216 ILE A CA 1
ATOM 1667 C C . ILE A 1 216 ? 6.203 -22.712 2.795 1.00 98.25 216 ILE A C 1
ATOM 1669 O O . ILE A 1 216 ? 6.886 -21.688 2.822 1.00 98.25 216 ILE A O 1
ATOM 1673 N N . ASN A 1 217 ? 5.408 -23.079 3.797 1.00 98.38 217 ASN A N 1
ATOM 1674 C CA . ASN A 1 217 ? 5.416 -22.409 5.090 1.00 98.38 217 ASN A CA 1
ATOM 1675 C C . ASN A 1 217 ? 6.664 -22.850 5.884 1.00 98.38 217 ASN A C 1
ATOM 1677 O O . ASN A 1 217 ? 6.920 -24.040 6.078 1.00 98.38 217 ASN A O 1
ATOM 1681 N N . LEU A 1 218 ? 7.475 -21.876 6.281 1.00 98.50 218 LEU A N 1
ATOM 1682 C CA . LEU A 1 218 ? 8.721 -22.022 7.028 1.00 98.50 218 LEU A CA 1
ATOM 1683 C C . LEU A 1 218 ? 8.648 -21.369 8.415 1.00 98.50 218 LEU A C 1
ATOM 1685 O O . LEU A 1 218 ? 9.693 -21.230 9.047 1.00 98.50 218 LEU A O 1
ATOM 1689 N N . THR A 1 219 ? 7.469 -20.954 8.882 1.00 98.19 219 THR A N 1
ATOM 1690 C CA . THR A 1 219 ? 7.302 -20.240 10.158 1.00 98.19 219 THR A CA 1
ATOM 1691 C C . THR A 1 219 ? 7.937 -21.009 11.314 1.00 98.19 219 THR A C 1
ATOM 1693 O O . THR A 1 219 ? 8.809 -20.468 11.987 1.00 98.19 219 THR A O 1
ATOM 1696 N N . ASP A 1 220 ? 7.657 -22.308 11.437 1.00 98.12 220 ASP A N 1
ATOM 1697 C CA . ASP A 1 220 ? 8.204 -23.167 12.506 1.00 98.12 220 ASP A CA 1
ATOM 1698 C C . ASP A 1 220 ? 9.710 -23.463 12.367 1.00 98.12 220 ASP A C 1
ATOM 1700 O O . ASP A 1 220 ? 10.292 -24.219 13.144 1.00 98.12 220 ASP A O 1
ATOM 1704 N N . LYS A 1 221 ? 10.357 -22.929 11.327 1.00 98.25 221 LYS A N 1
ATOM 1705 C CA . LYS A 1 221 ? 11.794 -23.089 11.064 1.00 98.25 221 LYS A CA 1
ATOM 1706 C C . LYS A 1 221 ? 12.595 -21.828 11.371 1.00 98.25 221 LYS A C 1
ATOM 1708 O O . LYS A 1 221 ? 13.822 -21.861 11.232 1.00 98.25 221 LYS A O 1
ATOM 1713 N N . LEU A 1 222 ? 11.916 -20.736 11.717 1.00 98.06 222 LEU A N 1
ATOM 1714 C CA . LEU A 1 222 ? 12.521 -19.497 12.177 1.00 98.06 222 LEU A CA 1
ATOM 1715 C C . LEU A 1 222 ? 12.550 -19.506 13.706 1.00 98.06 222 LEU A C 1
ATOM 1717 O O . LEU A 1 222 ? 11.510 -19.643 14.342 1.00 98.06 222 LEU A O 1
ATOM 1721 N N . ASP A 1 223 ? 13.730 -19.355 14.297 1.00 96.62 223 ASP A N 1
ATOM 1722 C CA . ASP A 1 223 ? 13.835 -19.185 15.746 1.00 96.62 223 ASP A CA 1
ATOM 1723 C C . ASP A 1 223 ? 13.677 -17.716 16.178 1.00 96.62 223 ASP A C 1
ATOM 1725 O O . ASP A 1 223 ? 13.663 -16.790 15.363 1.00 96.62 223 ASP A O 1
ATOM 1729 N N . ALA A 1 224 ? 13.600 -17.493 17.493 1.00 94.56 224 ALA A N 1
ATOM 1730 C CA . ALA A 1 224 ? 13.442 -16.164 18.087 1.00 94.56 224 ALA A CA 1
ATOM 1731 C C . ALA A 1 224 ? 14.611 -15.197 17.795 1.00 94.56 224 ALA A C 1
ATOM 1733 O O . ALA A 1 224 ? 14.451 -13.988 17.941 1.00 94.56 224 ALA A O 1
ATOM 1734 N N . SER A 1 225 ? 15.775 -15.702 17.365 1.00 94.88 225 SER A N 1
ATOM 1735 C CA . SER A 1 225 ? 16.912 -14.872 16.936 1.00 94.88 225 SER A CA 1
ATOM 1736 C C . SER A 1 225 ? 16.811 -14.432 15.467 1.00 94.88 225 SER A C 1
ATOM 1738 O O . SER A 1 225 ? 17.681 -13.721 14.963 1.00 94.88 225 SER A O 1
ATOM 1740 N N . GLY A 1 226 ? 15.759 -14.859 14.758 1.00 96.44 226 GLY A N 1
ATOM 1741 C CA . GLY A 1 226 ? 15.586 -14.634 13.327 1.00 96.44 226 GLY A CA 1
ATOM 1742 C C . GLY A 1 226 ? 16.421 -15.582 12.464 1.00 96.44 226 GLY A C 1
ATOM 1743 O O . GLY A 1 226 ? 16.622 -15.315 11.274 1.00 96.44 226 GLY A O 1
ATOM 1744 N N . ARG A 1 227 ? 16.931 -16.685 13.026 1.00 98.06 227 ARG A N 1
ATOM 1745 C CA . ARG A 1 227 ? 17.718 -17.671 12.285 1.00 98.06 227 ARG A CA 1
ATOM 1746 C C . ARG A 1 227 ? 16.811 -18.741 11.694 1.00 98.06 227 ARG A C 1
ATOM 1748 O O . ARG A 1 227 ? 16.083 -19.435 12.395 1.00 98.06 227 ARG A O 1
ATOM 1755 N N . LEU A 1 228 ? 16.877 -18.879 10.373 1.00 98.44 228 LEU A N 1
ATOM 1756 C CA . LEU A 1 228 ? 16.146 -19.881 9.609 1.00 98.44 228 LEU A CA 1
ATOM 1757 C C . LEU A 1 228 ? 17.018 -21.120 9.403 1.00 98.44 228 LEU A C 1
ATOM 1759 O O . LEU A 1 228 ? 18.084 -21.026 8.784 1.00 98.44 228 LEU A O 1
ATOM 1763 N N . THR A 1 229 ? 16.523 -22.284 9.830 1.00 98.31 229 THR A N 1
ATOM 1764 C CA . THR A 1 229 ? 17.143 -23.586 9.535 1.00 98.31 229 THR A CA 1
ATOM 1765 C C . THR A 1 229 ? 16.233 -24.435 8.654 1.00 98.31 229 THR A C 1
ATOM 1767 O O . THR A 1 229 ? 15.202 -24.936 9.093 1.00 98.31 229 THR A O 1
ATOM 1770 N N . TRP A 1 230 ? 16.617 -24.647 7.395 1.00 98.31 230 TRP A N 1
ATOM 1771 C CA . TRP A 1 230 ? 15.751 -25.297 6.411 1.00 98.31 230 TRP A CA 1
ATOM 1772 C C . TRP A 1 230 ? 16.530 -26.173 5.426 1.00 98.31 230 TRP A C 1
ATOM 1774 O O . TRP A 1 230 ? 17.486 -25.724 4.801 1.00 98.31 230 TRP A O 1
ATOM 1784 N N . ALA A 1 231 ? 16.115 -27.431 5.256 1.00 98.00 231 ALA A N 1
ATOM 1785 C CA . ALA A 1 231 ? 16.588 -28.291 4.171 1.00 98.00 231 ALA A CA 1
ATOM 1786 C C . ALA A 1 231 ? 15.883 -27.897 2.864 1.00 98.00 231 ALA A C 1
ATOM 1788 O O . ALA A 1 231 ? 14.803 -28.394 2.550 1.00 98.00 231 ALA A O 1
ATOM 1789 N N . ALA A 1 232 ? 16.472 -26.947 2.137 1.00 97.31 232 ALA A N 1
ATOM 1790 C CA . ALA A 1 232 ? 15.872 -26.392 0.933 1.00 97.31 232 ALA A CA 1
ATOM 1791 C C . ALA A 1 232 ? 15.991 -27.375 -0.243 1.00 97.31 232 ALA A C 1
ATOM 1793 O O . ALA A 1 232 ? 17.113 -27.801 -0.545 1.00 97.31 232 ALA A O 1
ATOM 1794 N N . PRO A 1 233 ? 14.898 -27.694 -0.962 1.00 97.81 233 PRO A N 1
ATOM 1795 C CA . PRO A 1 233 ? 14.975 -28.498 -2.180 1.00 97.81 233 PRO A CA 1
ATOM 1796 C C . PRO A 1 233 ? 15.868 -27.838 -3.247 1.00 97.81 233 PRO A C 1
ATOM 1798 O O . PRO A 1 233 ? 16.042 -26.614 -3.214 1.00 97.81 233 PRO A O 1
ATOM 1801 N N . PRO A 1 234 ? 16.434 -28.600 -4.202 1.00 97.75 234 PRO A N 1
ATOM 1802 C CA . PRO A 1 234 ? 17.207 -28.035 -5.309 1.00 97.75 234 PRO A CA 1
ATOM 1803 C C . PRO A 1 234 ? 16.459 -26.916 -6.047 1.00 97.75 234 PRO A C 1
ATOM 1805 O O . PRO A 1 234 ? 15.247 -26.988 -6.238 1.00 97.75 234 PRO A O 1
ATOM 1808 N N . GLY A 1 235 ? 17.190 -25.879 -6.460 1.00 96.12 235 GLY A N 1
ATOM 1809 C CA . GLY A 1 235 ? 16.643 -24.727 -7.183 1.00 96.12 235 GLY A CA 1
ATOM 1810 C C . GLY A 1 235 ? 16.889 -23.386 -6.490 1.00 96.12 235 GLY A C 1
ATOM 1811 O O . GLY A 1 235 ? 17.559 -23.300 -5.457 1.00 96.12 235 GLY A O 1
ATOM 1812 N N . ARG A 1 236 ? 16.361 -22.312 -7.084 1.00 96.75 236 ARG A N 1
ATOM 1813 C CA . ARG A 1 236 ? 16.397 -20.963 -6.505 1.00 96.75 236 ARG A CA 1
ATOM 1814 C C . ARG A 1 236 ? 15.107 -20.674 -5.754 1.00 96.75 236 ARG A C 1
ATOM 1816 O O . ARG A 1 236 ? 14.024 -20.883 -6.289 1.00 96.75 236 ARG A O 1
ATOM 1823 N N . TRP A 1 237 ? 15.247 -20.148 -4.544 1.00 97.69 237 TRP A N 1
ATOM 1824 C CA . TRP A 1 237 ? 14.133 -19.857 -3.650 1.00 97.69 237 TRP A CA 1
ATOM 1825 C C . TRP A 1 237 ? 14.159 -18.412 -3.174 1.00 97.69 237 TRP A C 1
ATOM 1827 O O . TRP A 1 237 ? 15.206 -17.901 -2.756 1.00 97.69 237 TRP A O 1
ATOM 1837 N N . THR A 1 238 ? 12.990 -17.785 -3.169 1.00 97.50 238 THR A N 1
ATOM 1838 C CA . THR A 1 238 ? 12.747 -16.531 -2.464 1.00 97.50 238 THR A CA 1
ATOM 1839 C C . THR A 1 238 ? 12.198 -16.874 -1.090 1.00 97.50 238 THR A C 1
ATOM 1841 O O . THR A 1 238 ? 11.253 -17.650 -0.997 1.00 97.50 238 THR A O 1
ATOM 1844 N N . ILE A 1 239 ? 12.794 -16.310 -0.040 1.00 98.31 239 ILE A N 1
ATOM 1845 C CA . ILE A 1 239 ? 12.275 -16.400 1.327 1.00 98.31 239 ILE A CA 1
ATOM 1846 C C . ILE A 1 239 ? 11.599 -15.067 1.639 1.00 98.31 239 ILE A C 1
ATOM 1848 O O . ILE A 1 239 ? 12.212 -14.015 1.459 1.00 98.31 239 ILE A O 1
ATOM 1852 N N . LEU A 1 240 ? 10.352 -15.120 2.091 1.00 98.19 240 LEU A N 1
ATOM 1853 C CA . LEU A 1 240 ? 9.532 -13.966 2.429 1.00 98.19 240 LEU A CA 1
ATOM 1854 C C . LEU A 1 240 ? 9.161 -14.042 3.914 1.00 98.19 240 LEU A C 1
ATOM 1856 O O . LEU A 1 240 ? 8.316 -14.846 4.297 1.00 98.19 240 LEU A O 1
ATOM 1860 N N . ARG A 1 241 ? 9.816 -13.222 4.743 1.00 98.44 241 ARG A N 1
ATOM 1861 C CA . ARG A 1 241 ? 9.506 -13.051 6.171 1.00 98.44 241 ARG A CA 1
ATOM 1862 C C . ARG A 1 241 ? 8.491 -11.922 6.314 1.00 98.44 241 ARG A C 1
ATOM 1864 O O . ARG A 1 241 ? 8.806 -10.784 5.970 1.00 98.44 241 ARG A O 1
ATOM 1871 N N . MET A 1 242 ? 7.287 -12.248 6.765 1.00 98.44 242 MET A N 1
ATOM 1872 C CA . MET A 1 242 ? 6.182 -11.307 6.920 1.00 98.44 242 MET A CA 1
ATOM 1873 C C . MET A 1 242 ? 5.827 -11.159 8.392 1.00 98.44 242 MET A C 1
ATOM 1875 O O . MET A 1 242 ? 5.723 -12.140 9.127 1.00 98.44 242 MET A O 1
ATOM 1879 N N . GLY A 1 243 ? 5.603 -9.918 8.793 1.00 98.06 243 GLY A N 1
ATOM 1880 C CA . GLY A 1 243 ? 5.210 -9.539 10.137 1.00 98.06 243 GLY A CA 1
ATOM 1881 C C . GLY A 1 243 ? 4.475 -8.210 10.110 1.00 98.06 243 GLY A C 1
ATOM 1882 O O . GLY A 1 243 ? 4.158 -7.698 9.035 1.00 98.06 243 GLY A O 1
ATOM 1883 N N . HIS A 1 244 ? 4.230 -7.641 11.282 1.00 98.56 244 HIS A N 1
ATOM 1884 C CA . HIS A 1 244 ? 3.574 -6.348 11.410 1.00 98.56 244 HIS A CA 1
ATOM 1885 C C . HIS A 1 244 ? 4.266 -5.454 12.439 1.00 98.56 244 HIS A C 1
ATOM 1887 O O . HIS A 1 244 ? 4.951 -5.920 13.351 1.00 98.56 244 HIS A O 1
ATOM 1893 N N . THR A 1 245 ? 4.075 -4.150 12.264 1.00 98.50 245 THR A N 1
ATOM 1894 C CA . THR A 1 245 ? 4.590 -3.071 13.110 1.00 98.50 245 THR A CA 1
ATOM 1895 C C . THR A 1 245 ? 3.546 -1.946 13.189 1.00 98.50 245 THR A C 1
ATOM 1897 O O . THR A 1 245 ? 2.542 -1.994 12.481 1.00 98.50 245 THR A O 1
ATOM 1900 N N . SER A 1 246 ? 3.759 -0.937 14.039 1.00 98.00 246 SER A N 1
ATOM 1901 C CA . SER A 1 246 ? 2.952 0.292 14.037 1.00 98.00 246 SER A CA 1
ATOM 1902 C C . SER A 1 246 ? 3.118 1.065 12.718 1.00 98.00 246 SER A C 1
ATOM 1904 O O . SER A 1 246 ? 4.224 1.132 12.171 1.00 98.00 246 SER A O 1
ATOM 1906 N N . THR A 1 247 ? 2.041 1.709 12.251 1.00 97.50 247 THR A N 1
ATOM 1907 C CA . THR A 1 247 ? 2.070 2.678 11.136 1.00 97.50 247 THR A CA 1
ATOM 1908 C C . THR A 1 247 ? 2.847 3.948 11.498 1.00 97.50 247 THR A C 1
ATOM 1910 O O . THR A 1 247 ? 3.308 4.669 10.618 1.00 97.50 247 THR A O 1
ATOM 1913 N N . GLY A 1 248 ? 3.030 4.212 12.798 1.00 97.12 248 GLY A N 1
ATOM 1914 C CA . GLY A 1 248 ? 3.718 5.391 13.319 1.00 97.12 248 GLY A CA 1
ATOM 1915 C C . GLY A 1 248 ? 2.879 6.670 13.311 1.00 97.12 248 GLY A C 1
ATOM 1916 O O . GLY A 1 248 ? 3.429 7.735 13.588 1.00 97.12 248 GLY A O 1
ATOM 1917 N N . GLN A 1 249 ? 1.584 6.576 13.000 1.00 97.50 249 GLN A N 1
ATOM 1918 C CA . GLN A 1 249 ? 0.675 7.719 12.977 1.00 97.50 249 GLN A CA 1
ATOM 1919 C C . GLN A 1 249 ? 0.378 8.222 14.390 1.00 97.50 249 GLN A C 1
ATOM 1921 O O . GLN A 1 249 ? 0.278 7.444 15.342 1.00 97.50 249 GLN A O 1
ATOM 1926 N N . VAL A 1 250 ? 0.280 9.544 14.513 1.00 97.56 250 VAL A N 1
ATOM 1927 C CA . VAL A 1 250 ? 0.075 10.259 15.775 1.00 97.56 250 VAL A CA 1
ATOM 1928 C C . VAL A 1 250 ? -0.960 11.360 15.576 1.00 97.56 250 VAL A C 1
ATOM 1930 O O . VAL A 1 250 ? -0.987 11.989 14.515 1.00 97.56 250 VAL A O 1
ATOM 1933 N N . ASN A 1 251 ? -1.718 11.677 16.624 1.00 97.31 251 ASN A N 1
ATOM 1934 C CA . ASN A 1 251 ? -2.585 12.856 16.682 1.00 97.31 251 ASN A CA 1
ATOM 1935 C C . ASN A 1 251 ? -1.722 14.134 16.760 1.00 97.31 251 ASN A C 1
ATOM 1937 O O . ASN A 1 251 ? -1.481 14.712 17.822 1.00 97.31 251 ASN A O 1
ATOM 1941 N N . THR A 1 252 ? -1.173 14.547 15.616 1.00 94.44 252 THR A N 1
ATOM 1942 C CA . THR A 1 252 ? -0.077 15.530 15.513 1.00 94.44 252 THR A CA 1
ATOM 1943 C C . THR A 1 252 ? -0.383 16.862 16.208 1.00 94.44 252 THR A C 1
ATOM 1945 O O . THR A 1 252 ? 0.524 17.473 16.776 1.00 94.44 252 THR A O 1
ATOM 1948 N N . THR A 1 253 ? -1.648 17.282 16.227 1.00 95.88 253 THR A N 1
ATOM 1949 C CA . THR A 1 253 ? -2.139 18.535 16.822 1.00 95.88 253 THR A CA 1
ATOM 1950 C C . THR A 1 253 ? -2.539 18.417 18.302 1.00 95.88 253 THR A C 1
ATOM 1952 O O . THR A 1 253 ? -2.956 19.405 18.898 1.00 95.88 253 THR A O 1
ATOM 1955 N N . GLY A 1 254 ? -2.369 17.250 18.938 1.00 94.19 254 GLY A N 1
ATOM 1956 C CA . GLY A 1 254 ? -2.904 16.940 20.274 1.00 94.19 254 GLY A CA 1
ATOM 1957 C C . GLY A 1 254 ? -2.240 17.626 21.481 1.00 94.19 254 GLY A C 1
ATOM 1958 O O . GLY A 1 254 ? -2.642 17.380 22.619 1.00 94.19 254 GLY A O 1
ATOM 1959 N N . GLY A 1 255 ? -1.214 18.461 21.283 1.00 96.88 255 GLY A N 1
ATOM 1960 C CA . GLY A 1 255 ? -0.533 19.175 22.371 1.00 96.88 255 GLY A CA 1
ATOM 1961 C C . GLY A 1 255 ? 0.012 18.236 23.457 1.00 96.88 255 GLY A C 1
ATOM 1962 O O . GLY A 1 255 ? 0.776 17.317 23.164 1.00 96.88 255 GLY A O 1
ATOM 1963 N N . GLY A 1 256 ? -0.386 18.455 24.715 1.00 96.31 256 GLY A N 1
ATOM 1964 C CA . GLY A 1 256 ? 0.005 17.600 25.846 1.00 96.31 256 GLY A CA 1
ATOM 1965 C C . GLY A 1 256 ? -0.569 16.175 25.797 1.00 96.31 256 GLY A C 1
ATOM 1966 O O . GLY A 1 256 ? -0.015 15.283 26.430 1.00 96.31 256 GLY A O 1
ATOM 1967 N N . GLY A 1 257 ? -1.639 15.949 25.026 1.00 96.31 257 GLY A N 1
ATOM 1968 C CA . GLY A 1 257 ? -2.256 14.637 24.795 1.00 96.31 257 GLY A CA 1
ATOM 1969 C C . GLY A 1 257 ? -1.760 13.934 23.527 1.00 96.31 257 GLY A C 1
ATOM 1970 O O . GLY A 1 257 ? -2.414 13.014 23.035 1.00 96.31 257 GLY A O 1
ATOM 1971 N N . ARG A 1 258 ? -0.644 14.388 22.944 1.00 97.69 258 ARG A N 1
ATOM 1972 C CA . ARG A 1 258 ? -0.082 13.795 21.728 1.00 97.69 258 ARG A CA 1
ATOM 1973 C C . ARG A 1 258 ? 0.486 12.397 22.001 1.00 97.69 258 ARG A C 1
ATOM 1975 O O . ARG A 1 258 ? 1.296 12.213 22.906 1.00 97.69 258 ARG A O 1
ATOM 1982 N N . GLY A 1 259 ? 0.133 11.434 21.157 1.00 97.81 259 GLY A N 1
ATOM 1983 C CA . GLY A 1 259 ? 0.539 10.036 21.235 1.00 97.81 259 GLY A CA 1
ATOM 1984 C C . GLY A 1 259 ? 0.272 9.278 19.934 1.00 97.81 259 GLY A C 1
ATOM 1985 O O . GLY A 1 259 ? -0.090 9.867 18.918 1.00 97.81 259 GLY A O 1
ATOM 1986 N N . LEU A 1 260 ? 0.504 7.964 19.956 1.00 98.38 260 LEU A N 1
ATOM 1987 C CA . LEU A 1 260 ? 0.178 7.090 18.828 1.00 98.38 260 LEU A CA 1
ATOM 1988 C C . LEU A 1 260 ? -1.334 6.942 18.677 1.00 98.38 260 LEU A C 1
ATOM 1990 O O . LEU A 1 260 ? -2.058 6.830 19.663 1.00 98.38 260 LEU A O 1
ATOM 1994 N N . GLU A 1 261 ? -1.768 6.868 17.427 1.00 98.62 261 GLU A N 1
ATOM 1995 C CA . GLU A 1 261 ? -3.130 6.500 17.061 1.00 98.62 261 GLU A CA 1
ATOM 1996 C C . GLU A 1 261 ? -3.483 5.089 17.550 1.00 98.62 261 GLU A C 1
ATOM 1998 O O . GLU A 1 261 ? -2.661 4.169 17.481 1.00 98.62 261 GLU A O 1
ATOM 2003 N N . CYS A 1 262 ? -4.716 4.899 18.031 1.00 98.56 262 CYS A N 1
ATOM 2004 C CA . CYS A 1 262 ? -5.180 3.579 18.459 1.00 98.56 262 CYS A CA 1
ATOM 2005 C C . CYS A 1 262 ? -5.376 2.636 17.258 1.00 98.56 262 CYS A C 1
ATOM 2007 O O . CYS A 1 262 ? -5.699 3.082 16.152 1.00 98.56 262 CYS A O 1
ATOM 2009 N N . ASP A 1 263 ? -5.213 1.329 17.489 1.00 98.75 263 ASP A N 1
ATOM 2010 C CA . ASP A 1 263 ? -5.544 0.292 16.506 1.00 98.75 263 ASP A CA 1
ATOM 2011 C C . ASP A 1 263 ? -7.059 0.256 16.282 1.00 98.75 263 ASP A C 1
ATOM 2013 O O . ASP A 1 263 ? -7.830 -0.106 17.176 1.00 98.75 263 ASP A O 1
ATOM 2017 N N . LYS A 1 264 ? -7.474 0.613 15.066 1.00 98.81 264 LYS A N 1
ATOM 2018 C CA . LYS A 1 264 ? -8.878 0.793 14.695 1.00 98.81 264 LYS A CA 1
ATOM 2019 C C . LYS A 1 264 ? -9.647 -0.531 14.590 1.00 98.81 264 LYS A C 1
ATOM 2021 O O . LYS A 1 264 ? -10.871 -0.517 14.525 1.00 98.81 264 LYS A O 1
ATOM 2026 N N . PHE A 1 265 ? -8.965 -1.681 14.610 1.00 98.81 265 PHE A N 1
ATOM 2027 C CA . PHE A 1 265 ? -9.597 -3.009 14.560 1.00 98.81 265 PHE A CA 1
ATOM 2028 C C . PHE A 1 265 ? -9.687 -3.692 15.932 1.00 98.81 265 PHE A C 1
ATOM 2030 O O . PHE A 1 265 ? -10.223 -4.800 16.036 1.00 98.81 265 PHE A O 1
ATOM 2037 N N . ASN A 1 266 ? -9.167 -3.055 16.986 1.00 98.62 266 ASN A N 1
ATOM 2038 C CA . ASN A 1 266 ? -9.052 -3.633 18.321 1.00 98.62 266 ASN A CA 1
ATOM 2039 C C . ASN A 1 266 ? -9.928 -2.878 19.339 1.00 98.62 266 ASN A C 1
ATOM 2041 O O . ASN A 1 266 ? -9.511 -1.829 19.838 1.00 98.62 266 ASN A O 1
ATOM 2045 N N . PRO A 1 267 ? -11.101 -3.426 19.718 1.00 98.25 267 PRO A N 1
ATOM 2046 C CA . PRO A 1 267 ? -12.002 -2.788 20.678 1.00 98.25 267 PRO A CA 1
ATOM 2047 C C . PRO A 1 267 ? -11.334 -2.411 22.004 1.00 98.25 267 PRO A C 1
ATOM 2049 O O . PRO A 1 267 ? -11.627 -1.356 22.549 1.00 98.25 267 PRO A O 1
ATOM 2052 N N . THR A 1 268 ? -10.370 -3.198 22.500 1.00 98.56 268 THR A N 1
ATOM 2053 C CA . THR A 1 268 ? -9.642 -2.865 23.736 1.00 98.56 268 THR A CA 1
ATOM 2054 C C . THR A 1 268 ? -8.816 -1.585 23.593 1.00 98.56 268 THR A C 1
ATOM 2056 O O . THR A 1 268 ? -8.781 -0.771 24.515 1.00 98.56 268 THR A O 1
ATOM 2059 N N . ALA A 1 269 ? -8.166 -1.377 22.444 1.00 98.62 269 ALA A N 1
ATOM 2060 C CA . ALA A 1 269 ? -7.414 -0.150 22.177 1.00 98.62 269 ALA A CA 1
ATOM 2061 C C . ALA A 1 269 ? -8.349 1.058 21.990 1.00 98.62 269 ALA A C 1
ATOM 2063 O O . ALA A 1 269 ? -8.033 2.160 22.438 1.00 98.62 269 ALA A O 1
ATOM 2064 N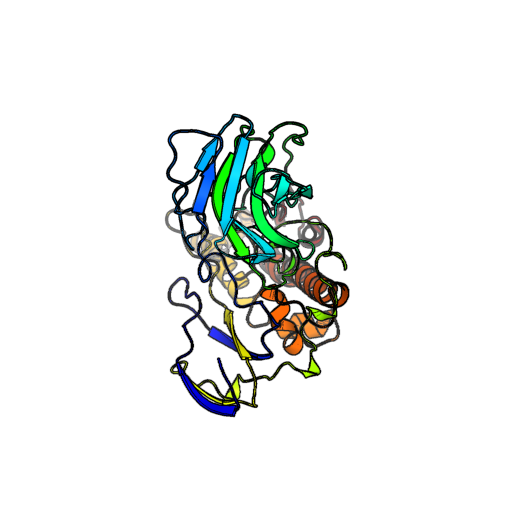 N . ILE A 1 270 ? -9.511 0.839 21.372 1.00 98.81 270 ILE A N 1
ATOM 2065 C CA . ILE A 1 270 ? -10.539 1.863 21.154 1.00 98.81 270 ILE A CA 1
ATOM 2066 C C . ILE A 1 270 ? -11.137 2.326 22.488 1.00 98.81 270 ILE A C 1
ATOM 2068 O O . ILE A 1 270 ? -11.165 3.525 22.763 1.00 98.81 270 ILE A O 1
ATOM 2072 N N . THR A 1 271 ? -11.539 1.392 23.355 1.00 98.88 271 THR A N 1
ATOM 2073 C CA . THR A 1 271 ? -12.036 1.701 24.703 1.00 98.88 271 THR A CA 1
ATOM 2074 C C . THR A 1 271 ? -10.989 2.446 25.523 1.00 98.88 271 THR A C 1
ATOM 2076 O O . THR A 1 271 ? -11.310 3.450 26.153 1.00 98.88 271 THR A O 1
ATOM 2079 N N . LEU A 1 272 ? -9.720 2.024 25.456 1.00 98.75 272 LEU A N 1
ATOM 2080 C CA . LEU A 1 272 ? -8.634 2.723 26.140 1.00 98.75 272 LEU A CA 1
ATOM 2081 C C . LEU A 1 272 ? -8.522 4.189 25.686 1.00 98.75 272 LEU A C 1
ATOM 2083 O O . LEU A 1 272 ? -8.405 5.070 26.535 1.00 98.75 272 LEU A O 1
ATOM 2087 N N . GLN A 1 273 ? -8.579 4.458 24.377 1.00 98.75 273 GLN A N 1
ATOM 2088 C CA . GLN A 1 273 ? -8.534 5.823 23.837 1.00 98.75 273 GLN A CA 1
ATOM 2089 C C . GLN A 1 273 ? -9.705 6.672 24.351 1.00 98.75 273 GLN A C 1
ATOM 2091 O O . GLN A 1 273 ? -9.505 7.798 24.811 1.00 98.75 273 GLN A O 1
ATOM 2096 N N . PHE A 1 274 ? -10.922 6.127 24.300 1.00 98.81 274 PHE A N 1
ATOM 2097 C CA . PHE A 1 274 ? -12.126 6.813 24.759 1.00 98.81 274 PHE A CA 1
ATOM 2098 C C . PHE A 1 274 ? -12.060 7.146 26.256 1.00 98.81 274 PHE A C 1
ATOM 2100 O O . PHE A 1 274 ? -12.269 8.296 26.653 1.00 98.81 274 PHE A O 1
ATOM 2107 N N . ASP A 1 275 ? -11.708 6.165 27.088 1.00 98.69 275 ASP A N 1
ATOM 2108 C CA . ASP A 1 275 ? -11.670 6.318 28.542 1.00 98.69 275 ASP A CA 1
ATOM 2109 C C . ASP A 1 275 ? -10.611 7.322 28.993 1.00 98.69 275 ASP A C 1
ATOM 2111 O O . ASP A 1 275 ? -10.849 8.106 29.912 1.00 98.69 275 ASP A O 1
ATOM 2115 N N . LYS A 1 276 ? -9.440 7.322 28.345 1.00 98.31 276 LYS A N 1
ATOM 2116 C CA . LYS A 1 276 ? -8.300 8.158 28.745 1.00 98.31 276 LYS A CA 1
ATOM 2117 C C . LYS A 1 276 ? -8.395 9.614 28.304 1.00 98.31 276 LYS A C 1
ATOM 2119 O O . LYS A 1 276 ? -7.600 10.417 28.783 1.00 98.31 276 LYS A O 1
ATOM 2124 N N . TRP A 1 277 ? -9.357 9.960 27.452 1.00 98.12 277 TRP A N 1
ATOM 2125 C CA . TRP A 1 277 ? -9.587 11.342 27.034 1.00 98.12 277 TRP A CA 1
ATOM 2126 C C . TRP A 1 277 ? -11.002 11.816 27.362 1.00 98.12 277 TRP A C 1
ATOM 2128 O O . TRP A 1 277 ? -11.200 12.617 28.275 1.00 98.12 277 TRP A O 1
ATOM 2138 N N . PHE A 1 278 ? -12.007 11.291 26.660 1.00 98.25 278 PHE A N 1
ATOM 2139 C CA . PHE A 1 278 ? -13.394 11.713 26.846 1.00 98.25 278 PHE A CA 1
ATOM 2140 C C . PHE A 1 278 ? -13.948 11.250 28.199 1.00 98.25 278 PHE A C 1
ATOM 2142 O O . PHE A 1 278 ? -14.583 12.019 28.924 1.00 98.25 278 PHE A O 1
ATOM 2149 N N . GLY A 1 279 ? -13.651 10.006 28.587 1.00 97.31 279 GLY A N 1
ATOM 2150 C CA . GLY A 1 279 ? -13.987 9.487 29.913 1.00 97.31 279 GLY A CA 1
ATOM 2151 C C . GLY A 1 279 ? -13.330 10.286 31.042 1.00 97.31 279 GLY A C 1
ATOM 2152 O O . GLY A 1 279 ? -13.981 10.582 32.046 1.00 97.31 279 GLY A O 1
ATOM 2153 N N . GLU A 1 280 ? -12.077 10.689 30.848 1.00 97.56 280 GLU A N 1
ATOM 2154 C CA . GLU A 1 280 ? -11.300 11.478 31.801 1.00 97.56 280 GLU A CA 1
ATOM 2155 C C . GLU A 1 280 ? -11.862 12.896 31.990 1.00 97.56 280 GLU A C 1
ATOM 2157 O O . GLU A 1 280 ? -11.950 13.363 33.125 1.00 97.56 280 GLU A O 1
ATOM 2162 N N . ALA A 1 281 ? -12.343 13.549 30.925 1.00 96.94 281 ALA A N 1
ATOM 2163 C CA . ALA A 1 281 ? -13.045 14.831 31.035 1.00 96.94 281 ALA A CA 1
ATOM 2164 C C . ALA A 1 281 ? -14.293 14.723 31.930 1.00 96.94 281 ALA A C 1
ATOM 2166 O O . ALA A 1 281 ? -14.503 15.550 32.821 1.00 96.94 281 ALA A O 1
ATOM 2167 N N . GLY A 1 282 ? -15.081 13.656 31.758 1.00 96.00 282 GLY A N 1
ATOM 2168 C CA . GLY A 1 282 ? -16.221 13.367 32.631 1.00 96.00 282 GLY A CA 1
ATOM 2169 C C . GLY A 1 282 ? -15.812 13.117 34.088 1.00 96.00 282 GLY A C 1
ATOM 2170 O O . GLY A 1 282 ? -16.484 13.582 35.008 1.00 96.00 282 GLY A O 1
ATOM 2171 N N . ARG A 1 283 ? -14.682 12.435 34.313 1.00 96.88 283 ARG A N 1
ATOM 2172 C CA . ARG A 1 283 ? -14.141 12.187 35.659 1.00 96.88 283 ARG A CA 1
ATOM 2173 C C . ARG A 1 283 ? -13.704 13.479 36.349 1.00 96.88 283 ARG A C 1
ATOM 2175 O O . ARG A 1 283 ? -14.030 13.667 37.517 1.00 96.88 283 ARG A O 1
ATOM 2182 N N . GLN A 1 284 ? -12.981 14.355 35.650 1.00 97.12 284 GLN A N 1
ATOM 2183 C CA . GLN A 1 284 ? -12.491 15.615 36.221 1.00 97.12 284 GLN A CA 1
ATOM 2184 C C . GLN A 1 284 ? -13.610 16.629 36.467 1.00 97.12 284 GLN A C 1
ATOM 2186 O O . GLN A 1 284 ? -13.577 17.330 37.475 1.00 97.12 284 GLN A O 1
ATOM 2191 N N . GLY A 1 285 ? -14.618 16.683 35.591 1.00 94.94 285 GLY A N 1
ATOM 2192 C CA . GLY A 1 285 ? -15.795 17.534 35.790 1.00 94.94 285 GLY A CA 1
ATOM 2193 C C . GLY A 1 285 ? -16.724 17.062 36.915 1.00 94.94 285 GLY A C 1
ATOM 2194 O O . GLY A 1 285 ? -17.523 17.849 37.419 1.00 94.94 285 GLY A O 1
ATOM 2195 N N . GLY A 1 286 ? -16.620 15.794 37.323 1.00 95.44 286 GLY A N 1
ATOM 2196 C CA . GLY A 1 286 ? -17.511 15.164 38.294 1.00 95.44 286 GLY A CA 1
ATOM 2197 C C . GLY A 1 286 ? -18.853 14.727 37.681 1.00 95.44 286 GLY A C 1
ATOM 2198 O O . GLY A 1 286 ? -19.315 15.307 36.692 1.00 95.44 286 GLY A O 1
ATOM 2199 N N . PRO A 1 287 ? -19.512 13.706 38.264 1.00 91.62 287 PRO A N 1
ATOM 2200 C CA . PRO A 1 287 ? -20.661 13.039 37.647 1.00 91.62 287 PRO A CA 1
ATOM 2201 C C . PRO A 1 287 ? -21.856 13.973 37.414 1.00 91.62 287 PRO A C 1
ATOM 2203 O O . PRO A 1 287 ? -22.494 13.891 36.369 1.00 91.62 287 PRO A O 1
ATOM 2206 N N . GLU A 1 288 ? -22.140 14.897 38.336 1.00 95.00 288 GLU A N 1
ATOM 2207 C CA . GLU A 1 288 ? -23.294 15.802 38.232 1.00 95.00 288 GLU A CA 1
ATOM 2208 C C . GLU A 1 288 ? -23.141 16.859 37.134 1.00 95.00 288 GLU A C 1
ATOM 2210 O O . GLU A 1 288 ? -24.092 17.168 36.414 1.00 95.00 288 GLU A O 1
ATOM 2215 N N . LEU A 1 289 ? -21.952 17.457 37.002 1.00 96.31 289 LEU A N 1
ATOM 2216 C CA . LEU A 1 289 ? -21.711 18.451 35.961 1.00 96.31 289 LEU A CA 1
ATOM 2217 C C . LEU A 1 289 ? -21.626 17.769 34.598 1.00 96.31 289 LEU A C 1
ATOM 2219 O O . LEU A 1 289 ? -22.334 18.186 33.682 1.00 96.31 289 LEU A O 1
ATOM 2223 N N . ALA A 1 290 ? -20.841 16.693 34.487 1.00 95.44 290 ALA A N 1
ATOM 2224 C CA . ALA A 1 290 ? -20.697 15.935 33.248 1.00 95.44 290 ALA A CA 1
ATOM 2225 C C . ALA A 1 290 ? -22.060 15.462 32.719 1.00 95.44 290 ALA A C 1
ATOM 2227 O O . ALA A 1 290 ? -22.383 15.719 31.561 1.00 95.44 290 ALA A O 1
ATOM 2228 N N . ALA A 1 291 ? -22.912 14.895 33.583 1.00 93.06 291 ALA A N 1
ATOM 2229 C CA . ALA A 1 291 ? -24.250 14.447 33.202 1.00 93.06 291 ALA A CA 1
ATOM 2230 C C . ALA A 1 291 ? -25.185 15.579 32.745 1.00 93.06 291 ALA A C 1
ATOM 2232 O O . ALA A 1 291 ? -26.176 15.299 32.073 1.00 93.06 291 ALA A O 1
ATOM 2233 N N . ARG A 1 292 ? -24.914 16.846 33.082 1.00 96.12 292 ARG A N 1
ATOM 2234 C CA . ARG A 1 292 ? -25.718 17.992 32.624 1.00 96.12 292 ARG A CA 1
ATOM 2235 C C . ARG A 1 292 ? -25.210 18.583 31.316 1.00 96.12 292 ARG A C 1
ATOM 2237 O O . ARG A 1 292 ? -26.034 18.894 30.462 1.00 96.12 292 ARG A O 1
ATOM 2244 N N . VAL A 1 293 ? -23.893 18.735 31.159 1.00 97.25 293 VAL A N 1
ATOM 2245 C CA . VAL A 1 293 ? -23.325 19.581 30.089 1.00 97.25 293 VAL A CA 1
ATOM 2246 C C . VAL A 1 293 ? -22.530 18.825 29.029 1.00 97.25 293 VAL A C 1
ATOM 2248 O O . VAL A 1 293 ? -22.461 19.288 27.895 1.00 97.25 293 VAL A O 1
ATOM 2251 N N . LEU A 1 294 ? -21.951 17.664 29.348 1.00 97.56 294 LEU A N 1
ATOM 2252 C CA . LEU A 1 294 ? -21.187 16.879 28.380 1.00 97.56 294 LEU A CA 1
ATOM 2253 C C . LEU A 1 294 ? -22.139 15.918 27.663 1.00 97.56 294 LEU A C 1
ATOM 2255 O O . LEU A 1 294 ? -22.426 14.833 28.158 1.00 97.56 294 LEU A O 1
ATOM 2259 N N . LYS A 1 295 ? -22.699 16.375 26.538 1.00 98.19 295 LYS A N 1
ATOM 2260 C CA . LYS A 1 295 ? -23.805 15.698 25.834 1.00 98.19 295 LYS A CA 1
ATOM 2261 C C . LYS A 1 295 ? -23.464 15.154 24.459 1.00 98.19 295 LYS A C 1
ATOM 2263 O O . LYS A 1 295 ? -24.276 14.428 23.899 1.00 98.19 295 LYS A O 1
ATOM 2268 N N . VAL A 1 296 ? -22.297 15.489 23.924 1.00 98.56 296 VAL A N 1
ATOM 2269 C CA . VAL A 1 296 ? -21.885 15.063 22.588 1.00 98.56 296 VAL A CA 1
ATOM 2270 C C . VAL A 1 296 ? -20.477 14.498 22.662 1.00 98.56 296 VAL A C 1
ATOM 2272 O O . VAL A 1 296 ? -19.573 15.138 23.198 1.00 98.56 296 VAL A O 1
ATOM 2275 N N . PHE A 1 297 ? -20.312 13.295 22.128 1.00 98.81 297 PHE A N 1
ATOM 2276 C CA . PHE A 1 297 ? -19.022 12.734 21.767 1.00 98.81 297 PHE A CA 1
ATOM 2277 C C . PHE A 1 297 ? -18.847 12.903 20.257 1.00 98.81 297 PHE A C 1
ATOM 2279 O O . PHE A 1 297 ? -19.759 12.588 19.494 1.00 98.81 297 PHE A O 1
ATOM 2286 N N . HIS A 1 298 ? -17.693 13.417 19.838 1.00 98.88 298 HIS A N 1
ATOM 2287 C CA . HIS A 1 298 ? -17.418 13.725 18.441 1.00 98.88 298 HIS A CA 1
ATOM 2288 C C . HIS A 1 298 ? -16.165 13.000 17.951 1.00 98.88 298 HIS A C 1
ATOM 2290 O O . HIS A 1 298 ? -15.154 12.964 18.658 1.00 98.88 298 HIS A O 1
ATOM 2296 N N . VAL A 1 299 ? -16.242 12.454 16.738 1.00 98.88 299 VAL A N 1
ATOM 2297 C CA . VAL A 1 299 ? -15.097 11.969 15.958 1.00 98.88 299 VAL A CA 1
ATOM 2298 C C . VAL A 1 299 ? -14.987 12.825 14.701 1.00 98.88 299 VAL A C 1
ATOM 2300 O O . VAL A 1 299 ? -15.861 12.771 13.840 1.00 98.88 299 VAL A O 1
ATOM 2303 N N . ASP A 1 300 ? -13.916 13.605 14.621 1.00 98.62 300 ASP A N 1
ATOM 2304 C CA . ASP A 1 300 ? -13.617 14.478 13.483 1.00 98.62 300 ASP A CA 1
ATOM 2305 C C . ASP A 1 300 ? -13.241 13.663 12.227 1.00 98.62 300 ASP A C 1
ATOM 2307 O O . ASP A 1 300 ? -13.275 12.422 12.226 1.00 98.62 300 ASP A O 1
ATOM 2311 N N . SER A 1 301 ? -12.887 14.361 11.152 1.00 98.31 301 SER A N 1
ATOM 2312 C CA . SER A 1 301 ? -12.332 13.773 9.937 1.00 98.31 301 SER A CA 1
ATOM 2313 C C . SER A 1 301 ? -11.056 12.953 10.214 1.00 98.31 301 SER A C 1
ATOM 2315 O O . SER A 1 301 ? -10.438 13.039 11.275 1.00 98.31 301 SER A O 1
ATOM 2317 N N . TRP A 1 302 ? -10.725 12.014 9.320 1.00 98.62 302 TRP A N 1
ATOM 2318 C CA . TRP A 1 302 ? -9.614 11.080 9.538 1.00 98.62 302 TRP A CA 1
ATOM 2319 C C . TRP A 1 302 ? -8.292 11.570 8.926 1.00 98.62 302 TRP A C 1
ATOM 2321 O O . TRP A 1 302 ? -8.114 11.543 7.709 1.00 98.62 302 TRP A O 1
ATOM 2331 N N . GLU A 1 303 ? -7.285 11.837 9.766 1.00 97.50 303 GLU A N 1
ATOM 2332 C CA . GLU A 1 303 ? -5.910 12.197 9.352 1.00 97.50 303 GLU A CA 1
ATOM 2333 C C . GLU A 1 303 ? -4.866 11.168 9.831 1.00 97.50 303 GLU A C 1
ATOM 2335 O O . GLU A 1 303 ? -3.705 11.506 10.086 1.00 97.50 303 GLU A O 1
ATOM 2340 N N . CYS A 1 304 ? -5.242 9.896 9.983 1.00 97.50 304 CYS A N 1
ATOM 2341 C CA . CYS A 1 304 ? -4.364 8.850 10.528 1.00 97.50 304 CYS A CA 1
ATOM 2342 C C . CYS A 1 304 ? -3.933 7.776 9.515 1.00 97.50 304 CYS A C 1
ATOM 2344 O O . CYS A 1 304 ? -3.496 6.691 9.903 1.00 97.50 304 CYS A O 1
ATOM 2346 N N . GLY A 1 305 ? -3.993 8.084 8.218 1.00 98.00 305 GLY A N 1
ATOM 2347 C CA . GLY A 1 305 ? -3.625 7.177 7.135 1.00 98.00 305 GLY A CA 1
ATOM 2348 C C . GLY A 1 305 ? -4.496 5.923 7.100 1.00 98.00 305 GLY A C 1
ATOM 2349 O O . GLY A 1 305 ? -5.666 5.957 7.471 1.00 98.00 305 GLY A O 1
ATOM 2350 N N . SER A 1 306 ? -3.907 4.809 6.654 1.00 98.62 306 SER A N 1
ATOM 2351 C CA . SER A 1 306 ? -4.584 3.513 6.599 1.00 98.62 306 SER A CA 1
ATOM 2352 C C . SER A 1 306 ? -3.877 2.445 7.439 1.00 98.62 306 SER A C 1
ATOM 2354 O O . SER A 1 306 ? -2.705 2.583 7.796 1.00 98.62 306 SER A O 1
ATOM 2356 N N . GLN A 1 307 ? -4.594 1.364 7.754 1.00 98.75 307 GLN A N 1
ATOM 2357 C CA . GLN A 1 307 ? -4.045 0.150 8.360 1.00 98.75 307 GLN A CA 1
ATOM 2358 C C . GLN A 1 307 ? -4.628 -1.100 7.692 1.00 98.75 307 GLN A C 1
ATOM 2360 O O . GLN A 1 307 ? -5.802 -1.135 7.332 1.00 98.75 307 GLN A O 1
ATOM 2365 N N . ASN A 1 308 ? -3.822 -2.156 7.564 1.00 98.56 308 ASN A N 1
ATOM 2366 C CA . ASN A 1 308 ? -4.229 -3.413 6.925 1.00 98.56 308 ASN A CA 1
ATOM 2367 C C . ASN A 1 308 ? -3.971 -4.664 7.774 1.00 98.56 308 ASN A C 1
ATOM 2369 O O . ASN A 1 308 ? -4.047 -5.783 7.265 1.00 98.56 308 ASN A O 1
ATOM 2373 N N . TRP A 1 309 ? -3.656 -4.492 9.060 1.00 98.81 309 TRP A N 1
ATOM 2374 C CA . TRP A 1 309 ? -3.425 -5.608 9.967 1.00 98.81 309 TRP A CA 1
ATOM 2375 C C . TRP A 1 309 ? -3.761 -5.257 11.416 1.00 98.81 309 TRP A C 1
ATOM 2377 O O . TRP A 1 309 ? -3.540 -4.137 11.864 1.00 98.81 309 TRP A O 1
ATOM 2387 N N . SER A 1 310 ? -4.237 -6.256 12.153 1.00 98.44 310 SER A N 1
ATOM 2388 C CA . SER A 1 310 ? -4.325 -6.301 13.614 1.00 98.44 310 SER A CA 1
ATOM 2389 C C . SER A 1 310 ? -4.221 -7.765 14.054 1.00 98.44 310 SER A C 1
ATOM 2391 O O . SER A 1 310 ? -4.310 -8.678 13.229 1.00 98.44 310 SER A O 1
ATOM 2393 N N . ALA A 1 311 ? -4.032 -8.019 15.349 1.00 96.00 311 ALA A N 1
ATOM 2394 C CA . ALA A 1 311 ? -3.883 -9.374 15.884 1.00 96.00 311 ALA A CA 1
ATOM 2395 C C . ALA A 1 311 ? -5.110 -10.271 15.618 1.00 96.00 311 ALA A C 1
ATOM 2397 O O . ALA A 1 311 ? -4.965 -11.485 15.506 1.00 96.00 311 ALA A O 1
ATOM 2398 N N . ASN A 1 312 ? -6.303 -9.685 15.484 1.00 96.94 312 ASN A N 1
ATOM 2399 C CA . ASN A 1 312 ? -7.550 -10.386 15.164 1.00 96.94 312 ASN A CA 1
ATOM 2400 C C . ASN A 1 312 ? -7.869 -10.435 13.657 1.00 96.94 312 ASN A C 1
ATOM 2402 O O . ASN A 1 312 ? -8.842 -11.083 13.276 1.00 96.94 312 ASN A O 1
ATOM 2406 N N . PHE A 1 313 ? -7.077 -9.789 12.792 1.00 98.81 313 PHE A N 1
ATOM 2407 C CA . PHE A 1 313 ? -7.454 -9.572 11.391 1.00 98.81 313 PHE A CA 1
ATOM 2408 C C . PHE A 1 313 ? -7.643 -10.878 10.612 1.00 98.81 313 PHE A C 1
ATOM 2410 O O . PHE A 1 313 ? -8.611 -11.009 9.873 1.00 98.81 313 PHE A O 1
ATOM 2417 N N . ALA A 1 314 ? -6.765 -11.868 10.801 1.00 98.62 314 ALA A N 1
ATOM 2418 C CA . ALA A 1 314 ? -6.886 -13.158 10.116 1.00 98.62 314 ALA A CA 1
ATOM 2419 C C . ALA A 1 314 ? -8.169 -13.916 10.509 1.00 98.62 314 ALA A C 1
ATOM 2421 O O . ALA A 1 314 ? -8.829 -14.492 9.647 1.00 98.62 314 ALA A O 1
ATOM 2422 N N . ALA A 1 315 ? -8.547 -13.873 11.792 1.00 98.62 315 ALA A N 1
ATOM 2423 C CA . ALA A 1 315 ? -9.765 -14.514 12.284 1.00 98.62 315 ALA A CA 1
ATOM 2424 C C . ALA A 1 315 ? -11.024 -13.808 11.757 1.00 98.62 315 ALA A C 1
ATOM 2426 O O . ALA A 1 315 ? -11.937 -14.464 11.260 1.00 98.62 315 ALA A O 1
ATOM 2427 N N . GLU A 1 316 ? -11.041 -12.472 11.799 1.00 98.75 316 GLU A N 1
ATOM 2428 C CA . GLU A 1 316 ? -12.128 -11.659 11.241 1.00 98.75 316 GLU A CA 1
ATOM 2429 C C . GLU A 1 316 ? -12.267 -11.877 9.730 1.00 98.75 316 GLU A C 1
ATOM 2431 O O . GLU A 1 316 ? -13.370 -12.081 9.229 1.00 98.75 316 GLU A O 1
ATOM 2436 N N . PHE A 1 317 ? -11.149 -11.911 9.002 1.00 98.88 317 PHE A N 1
ATOM 2437 C CA . PHE A 1 317 ? -11.139 -12.212 7.575 1.00 98.88 317 PHE A CA 1
ATOM 2438 C C . PHE A 1 317 ? -11.766 -13.580 7.299 1.00 98.88 317 PHE A C 1
ATOM 2440 O O . PHE A 1 317 ? -12.686 -13.681 6.491 1.00 98.88 317 PHE A O 1
ATOM 2447 N N . GLN A 1 318 ? -11.316 -14.631 7.991 1.00 98.81 318 GLN A N 1
ATOM 2448 C CA . GLN A 1 318 ? -11.835 -15.981 7.782 1.00 98.81 318 GLN A CA 1
ATOM 2449 C C . GLN A 1 318 ? -13.334 -16.067 8.080 1.00 98.81 318 GLN A C 1
ATOM 2451 O O . GLN A 1 318 ? -14.077 -16.652 7.291 1.00 98.81 318 GLN A O 1
ATOM 2456 N N . GLN A 1 319 ? -13.789 -15.449 9.173 1.00 98.75 319 GLN A N 1
ATOM 2457 C CA . GLN A 1 319 ? -15.202 -15.412 9.545 1.00 98.75 319 GLN A CA 1
ATOM 2458 C C . GLN A 1 319 ? -16.064 -14.733 8.471 1.00 98.75 319 GLN A C 1
ATOM 2460 O O . GLN A 1 319 ? -17.162 -15.200 8.176 1.00 98.75 319 GLN A O 1
ATOM 2465 N N . ARG A 1 320 ? -15.577 -13.633 7.891 1.00 98.75 320 ARG A N 1
ATOM 2466 C CA . ARG A 1 320 ? -16.359 -12.768 6.996 1.00 98.75 320 ARG A CA 1
ATOM 2467 C C . ARG A 1 320 ? -16.267 -13.166 5.523 1.00 98.75 320 ARG A C 1
ATOM 2469 O O . ARG A 1 320 ? -17.189 -12.902 4.751 1.00 98.75 320 ARG A O 1
ATOM 2476 N N . ARG A 1 321 ? -15.142 -13.754 5.111 1.00 98.75 321 ARG A N 1
ATOM 2477 C CA . ARG A 1 321 ? -14.839 -14.110 3.713 1.00 98.75 321 ARG A CA 1
ATOM 2478 C C . ARG A 1 321 ? -14.964 -15.608 3.442 1.00 98.75 321 ARG A C 1
ATOM 2480 O O . ARG A 1 321 ? -15.089 -16.005 2.289 1.00 98.75 321 ARG A O 1
ATOM 2487 N N . GLY A 1 322 ? -14.960 -16.443 4.484 1.00 98.69 322 GLY A N 1
ATOM 2488 C CA . GLY A 1 322 ? -15.169 -17.888 4.373 1.00 98.69 322 GLY A CA 1
ATOM 2489 C C . GLY A 1 322 ? -13.927 -18.698 3.987 1.00 98.69 322 GLY A C 1
ATOM 2490 O O . GLY A 1 322 ? -14.061 -19.869 3.637 1.00 98.69 322 GLY A O 1
ATOM 2491 N N . TYR A 1 323 ? -12.724 -18.114 4.040 1.00 98.75 323 TYR A N 1
ATOM 2492 C CA . TYR A 1 323 ? -11.464 -18.821 3.781 1.00 98.75 323 TYR A CA 1
ATOM 2493 C C . TYR A 1 323 ? -10.277 -18.222 4.549 1.00 98.75 323 TYR A C 1
ATOM 2495 O O . TYR A 1 323 ? -10.310 -17.068 4.969 1.00 98.75 323 TYR A O 1
ATOM 2503 N N . ASP A 1 324 ? -9.222 -19.019 4.738 1.00 98.44 324 ASP A N 1
ATOM 2504 C CA . ASP A 1 324 ? -8.004 -18.607 5.446 1.00 98.44 324 ASP A CA 1
ATOM 2505 C C . ASP A 1 324 ? -7.132 -17.676 4.581 1.00 98.44 324 ASP A C 1
ATOM 2507 O O . ASP A 1 324 ? -6.763 -18.013 3.452 1.00 98.44 324 ASP A O 1
ATOM 2511 N N . LEU A 1 325 ? -6.775 -16.512 5.131 1.00 98.62 325 LEU A N 1
ATOM 2512 C CA . LEU A 1 325 ? -5.899 -15.532 4.488 1.00 98.62 325 LEU A CA 1
ATOM 2513 C C . LEU A 1 325 ? -4.426 -15.957 4.500 1.00 98.62 325 LEU A C 1
ATOM 2515 O O . LEU A 1 325 ? -3.677 -15.551 3.610 1.00 98.62 325 LEU A O 1
ATOM 2519 N N . LEU A 1 326 ? -3.975 -16.743 5.484 1.00 98.19 326 LEU A N 1
ATOM 2520 C CA . LEU A 1 326 ? -2.547 -16.999 5.696 1.00 98.19 326 LEU A CA 1
ATOM 2521 C C . LEU A 1 326 ? -1.849 -17.609 4.465 1.00 98.19 326 LEU A C 1
ATOM 2523 O O . LEU A 1 326 ? -0.818 -17.065 4.065 1.00 98.19 326 LEU A O 1
ATOM 2527 N N . PRO A 1 327 ? -2.401 -18.620 3.760 1.00 98.06 327 PRO A N 1
ATOM 2528 C CA . PRO A 1 327 ? -1.802 -19.132 2.524 1.00 98.06 327 PRO A CA 1
ATOM 2529 C C . PRO A 1 327 ? -1.629 -18.074 1.424 1.00 98.06 327 PRO A C 1
ATOM 2531 O O . PRO A 1 327 ? -0.769 -18.215 0.553 1.00 98.06 327 PRO A O 1
ATOM 2534 N N . TYR A 1 328 ? -2.436 -17.012 1.465 1.00 98.62 328 TYR A N 1
ATOM 2535 C CA . TYR A 1 328 ? -2.431 -15.923 0.498 1.00 98.62 328 TYR A CA 1
ATOM 2536 C C . TYR A 1 328 ? -1.681 -14.680 0.974 1.00 98.62 328 TYR A C 1
ATOM 2538 O O . TYR A 1 328 ? -1.475 -13.778 0.167 1.00 98.62 328 TYR A O 1
ATOM 2546 N N . LEU A 1 329 ? -1.199 -14.634 2.220 1.00 98.38 329 LEU A N 1
ATOM 2547 C CA . LEU A 1 329 ? -0.528 -13.469 2.803 1.00 98.38 329 LEU A CA 1
ATOM 2548 C C . LEU A 1 329 ? 0.562 -12.835 1.904 1.00 98.38 329 LEU A C 1
ATOM 2550 O O . LEU A 1 329 ? 0.648 -11.605 1.879 1.00 98.38 329 LEU A O 1
ATOM 2554 N N . PRO A 1 330 ? 1.342 -13.588 1.089 1.00 98.56 330 PRO A N 1
ATOM 2555 C CA . PRO A 1 330 ? 2.285 -12.990 0.143 1.00 98.56 330 PRO A CA 1
ATOM 2556 C C . PRO A 1 330 ? 1.693 -11.948 -0.821 1.00 98.56 330 PRO A C 1
ATOM 2558 O O . PRO A 1 330 ? 2.429 -11.040 -1.224 1.00 98.56 330 PRO A O 1
ATOM 2561 N N . VAL A 1 331 ? 0.396 -12.008 -1.162 1.00 98.50 331 VAL A N 1
ATOM 2562 C CA . VAL A 1 331 ? -0.233 -11.011 -2.053 1.00 98.50 331 VAL A CA 1
ATOM 2563 C C . VAL A 1 331 ? -0.207 -9.604 -1.462 1.00 98.50 331 VAL A C 1
ATOM 2565 O O . VAL A 1 331 ? -0.078 -8.643 -2.219 1.00 98.50 331 VAL A O 1
ATOM 2568 N N . LEU A 1 332 ? -0.213 -9.460 -0.127 1.00 98.62 332 LEU A N 1
ATOM 2569 C CA . LEU A 1 332 ? -0.091 -8.157 0.541 1.00 98.62 332 LEU A CA 1
ATOM 2570 C C . LEU A 1 332 ? 1.274 -7.497 0.276 1.00 98.62 332 LEU A C 1
ATOM 2572 O O . LEU A 1 332 ? 1.401 -6.282 0.391 1.00 98.62 332 LEU A O 1
ATOM 2576 N N . SER A 1 333 ? 2.291 -8.269 -0.126 1.00 97.88 333 SER A N 1
ATOM 2577 C CA . SER A 1 333 ? 3.607 -7.755 -0.548 1.00 97.88 333 SER A CA 1
ATOM 2578 C C . SER A 1 333 ? 3.735 -7.544 -2.067 1.00 97.88 333 SER A C 1
ATOM 2580 O O . SER A 1 333 ? 4.831 -7.308 -2.582 1.00 97.88 333 SER A O 1
ATOM 2582 N N . GLY A 1 334 ? 2.627 -7.677 -2.803 1.00 98.00 334 GLY A N 1
ATOM 2583 C CA . GLY A 1 334 ? 2.581 -7.555 -4.259 1.00 98.00 334 GLY A CA 1
ATOM 2584 C C . GLY A 1 334 ? 3.071 -8.794 -5.011 1.00 98.00 334 GLY A C 1
ATOM 2585 O O . GLY A 1 334 ? 3.214 -8.731 -6.236 1.00 98.00 334 GLY A O 1
ATOM 2586 N N . VAL A 1 335 ? 3.346 -9.908 -4.315 1.00 98.31 335 VAL A N 1
ATOM 2587 C CA . VAL A 1 335 ? 3.706 -11.193 -4.935 1.00 98.31 335 VAL A CA 1
ATOM 2588 C C . VAL A 1 335 ? 2.441 -11.834 -5.515 1.00 98.31 335 VAL A C 1
ATOM 2590 O O . VAL A 1 335 ? 1.531 -12.164 -4.758 1.00 98.31 335 VAL A O 1
ATOM 2593 N N . PRO A 1 336 ? 2.362 -12.034 -6.839 1.00 97.94 336 PRO A N 1
ATOM 2594 C CA . PRO A 1 336 ? 1.170 -12.589 -7.463 1.00 97.94 336 PRO A CA 1
ATOM 2595 C C . PRO A 1 336 ? 1.080 -14.105 -7.250 1.00 97.94 336 PRO A C 1
ATOM 2597 O O . PRO A 1 336 ? 2.049 -14.828 -7.489 1.00 97.94 336 PRO A O 1
ATOM 2600 N N . LEU A 1 337 ? -0.094 -14.592 -6.846 1.00 97.81 337 LEU A N 1
ATOM 2601 C CA . LEU A 1 337 ? -0.373 -16.003 -6.573 1.00 97.81 337 LEU A CA 1
ATOM 2602 C C . LEU A 1 337 ? -1.446 -16.539 -7.522 1.00 97.81 337 LEU A C 1
ATOM 2604 O O . LEU A 1 337 ? -2.475 -15.896 -7.705 1.00 97.81 337 LEU A O 1
ATOM 2608 N N . GLN A 1 338 ? -1.225 -17.733 -8.082 1.00 96.88 338 GLN A N 1
ATOM 2609 C CA . GLN A 1 338 ? -2.092 -18.430 -9.056 1.00 96.88 338 GLN A CA 1
ATOM 2610 C C . GLN A 1 338 ? -2.353 -17.671 -10.368 1.00 96.88 338 GLN A C 1
ATOM 2612 O O . GLN A 1 338 ? -1.958 -18.122 -11.439 1.00 96.88 338 GLN A O 1
ATOM 2617 N N . SER A 1 339 ? -3.015 -16.521 -10.296 1.00 97.81 339 SER A N 1
ATOM 2618 C CA . SER A 1 339 ? -3.352 -15.651 -11.418 1.00 97.81 339 SER A CA 1
ATOM 2619 C C . SER A 1 339 ? -3.490 -14.199 -10.947 1.00 97.81 339 SER A C 1
ATOM 2621 O O . SER A 1 339 ? -3.602 -13.924 -9.746 1.00 97.81 339 SER A O 1
ATOM 2623 N N . ALA A 1 340 ? -3.499 -13.254 -11.893 1.00 97.75 340 ALA A N 1
ATOM 2624 C CA . ALA A 1 340 ? -3.807 -11.856 -11.597 1.00 97.75 340 ALA A CA 1
ATOM 2625 C C . ALA A 1 340 ? -5.189 -11.718 -10.933 1.00 97.75 340 ALA A C 1
ATOM 2627 O O . ALA A 1 340 ? -5.313 -11.072 -9.897 1.00 97.75 340 ALA A O 1
ATOM 2628 N N . ASP A 1 341 ? -6.203 -12.399 -11.476 1.00 98.12 341 ASP A N 1
ATOM 2629 C CA . ASP A 1 341 ? -7.574 -12.336 -10.965 1.00 98.12 341 ASP A CA 1
ATOM 2630 C C . ASP A 1 341 ? -7.692 -12.873 -9.530 1.00 98.12 341 ASP A C 1
ATOM 2632 O O . ASP A 1 341 ? -8.265 -12.193 -8.681 1.00 98.12 341 ASP A O 1
ATOM 2636 N N . GLN A 1 342 ? -7.091 -14.030 -9.225 1.00 98.19 342 GLN A N 1
ATOM 2637 C CA . GLN A 1 342 ? -7.113 -14.594 -7.872 1.00 98.19 342 GLN A CA 1
ATOM 2638 C C . GLN A 1 342 ? -6.420 -13.670 -6.865 1.00 98.19 342 GLN A C 1
ATOM 2640 O O . GLN A 1 342 ? -6.935 -13.458 -5.770 1.00 98.19 342 GLN A O 1
ATOM 2645 N N . SER A 1 343 ? -5.268 -13.105 -7.234 1.00 98.56 343 SER A N 1
ATOM 2646 C CA . SER A 1 343 ? -4.524 -12.197 -6.355 1.00 98.56 343 SER A CA 1
ATOM 2647 C C . SER A 1 343 ? -5.320 -10.923 -6.057 1.00 98.56 343 SER A C 1
ATOM 2649 O O . SER A 1 343 ? -5.406 -10.486 -4.914 1.00 98.56 343 SER A O 1
ATOM 2651 N N . GLU A 1 344 ? -5.935 -10.343 -7.087 1.00 98.69 344 GLU A N 1
ATOM 2652 C CA . GLU A 1 344 ? -6.768 -9.144 -6.978 1.00 98.69 344 GLU A CA 1
ATOM 2653 C C . GLU A 1 344 ? -8.049 -9.391 -6.166 1.00 98.69 344 GLU A C 1
ATOM 2655 O O . GLU A 1 344 ? -8.460 -8.498 -5.433 1.00 98.69 344 GLU A O 1
ATOM 2660 N N . ARG A 1 345 ? -8.665 -10.582 -6.263 1.00 98.69 345 ARG A N 1
ATOM 2661 C CA . ARG A 1 345 ? -9.830 -10.963 -5.441 1.00 98.69 345 ARG A CA 1
ATOM 2662 C C . ARG A 1 345 ? -9.477 -11.026 -3.959 1.00 98.69 345 ARG A C 1
ATOM 2664 O O . ARG A 1 345 ? -10.157 -10.402 -3.159 1.00 98.69 345 ARG A O 1
ATOM 2671 N N . VAL A 1 346 ? -8.365 -11.672 -3.603 1.00 98.81 346 VAL A N 1
ATOM 2672 C CA . VAL A 1 346 ? -7.914 -11.709 -2.200 1.00 98.81 346 VAL A CA 1
ATOM 2673 C C . VAL A 1 346 ? -7.638 -10.299 -1.680 1.00 98.81 346 VAL A C 1
ATOM 2675 O O . VAL A 1 346 ? -8.055 -9.946 -0.584 1.00 98.81 346 VAL A O 1
ATOM 2678 N N . LEU A 1 347 ? -6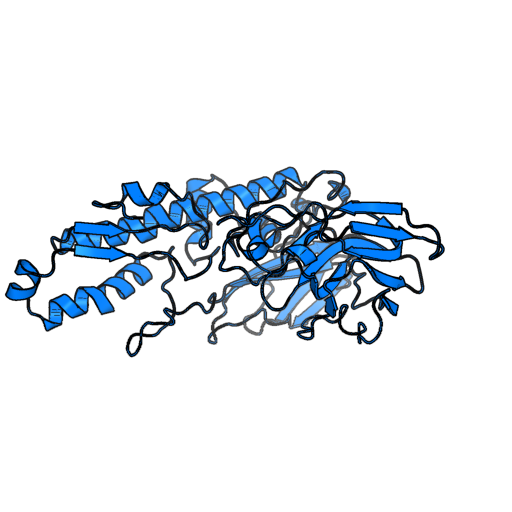.965 -9.461 -2.472 1.00 98.94 347 LEU A N 1
ATOM 2679 C CA . LEU A 1 347 ? -6.708 -8.072 -2.089 1.00 98.94 347 LEU A CA 1
ATOM 2680 C C . LEU A 1 347 ? -8.001 -7.253 -1.957 1.00 98.94 347 LEU A C 1
ATOM 2682 O O . LEU A 1 347 ? -8.083 -6.379 -1.099 1.00 98.94 347 LEU A O 1
ATOM 2686 N N . PHE A 1 348 ? -9.010 -7.512 -2.791 1.00 98.88 348 PHE A N 1
ATOM 2687 C CA . PHE A 1 348 ? -10.337 -6.918 -2.637 1.00 98.88 348 PHE A CA 1
ATOM 2688 C C . PHE A 1 348 ? -10.987 -7.340 -1.313 1.00 98.88 348 PHE A C 1
ATOM 2690 O O . PHE A 1 348 ? -11.383 -6.470 -0.544 1.00 98.88 348 PHE A O 1
ATOM 2697 N N . ASP A 1 349 ? -10.989 -8.636 -0.998 1.00 98.94 349 ASP A N 1
ATOM 2698 C CA . ASP A 1 349 ? -11.539 -9.167 0.254 1.00 98.94 349 ASP A CA 1
ATOM 2699 C C . ASP A 1 349 ? -10.812 -8.610 1.490 1.00 98.94 349 ASP A C 1
ATOM 2701 O O . ASP A 1 349 ? -11.431 -8.371 2.529 1.00 98.94 349 ASP A O 1
ATOM 2705 N N . VAL A 1 350 ? -9.501 -8.350 1.384 1.00 98.94 350 VAL A N 1
ATOM 2706 C CA . VAL A 1 350 ? -8.720 -7.665 2.429 1.00 98.94 350 VAL A CA 1
ATOM 2707 C C . VAL A 1 350 ? -9.256 -6.251 2.642 1.00 98.94 350 VAL A C 1
ATOM 2709 O O . VAL A 1 350 ? -9.556 -5.890 3.778 1.00 98.94 350 VAL A O 1
ATOM 2712 N N . ARG A 1 351 ? -9.442 -5.462 1.574 1.00 98.94 351 ARG A N 1
ATOM 2713 C CA . ARG A 1 351 ? -9.987 -4.094 1.680 1.00 98.94 351 ARG A CA 1
ATOM 2714 C C . ARG A 1 351 ? -11.425 -4.071 2.189 1.00 98.94 351 ARG A C 1
ATOM 2716 O O . ARG A 1 351 ? -11.755 -3.211 2.998 1.00 98.94 351 ARG A O 1
ATOM 2723 N N . GLN A 1 352 ? -12.252 -5.027 1.773 1.00 98.88 352 GLN A N 1
ATOM 2724 C CA . GLN A 1 352 ? -13.612 -5.163 2.289 1.00 98.88 352 GLN A CA 1
ATOM 2725 C C . GLN A 1 352 ? -13.605 -5.474 3.792 1.00 98.88 352 GLN A C 1
ATOM 2727 O O . GLN A 1 352 ? -14.337 -4.856 4.557 1.00 98.88 352 GLN A O 1
ATOM 2732 N N . THR A 1 353 ? -12.729 -6.377 4.236 1.00 98.94 353 THR A N 1
ATOM 2733 C CA . THR A 1 353 ? -12.573 -6.694 5.664 1.00 98.94 353 THR A CA 1
ATOM 2734 C C . THR A 1 353 ? -12.106 -5.473 6.458 1.00 98.94 353 THR A C 1
ATOM 2736 O O . THR A 1 353 ? -12.627 -5.220 7.537 1.00 98.94 353 THR A O 1
ATOM 2739 N N . ILE A 1 354 ? -11.178 -4.676 5.918 1.00 98.94 354 ILE A N 1
ATOM 2740 C CA . ILE A 1 354 ? -10.752 -3.409 6.529 1.00 98.94 354 ILE A CA 1
ATOM 2741 C C . ILE A 1 354 ? -11.948 -2.460 6.721 1.00 98.94 354 ILE A C 1
ATOM 2743 O O . ILE A 1 354 ? -12.171 -1.990 7.836 1.00 98.94 354 ILE A O 1
ATOM 2747 N N . ALA A 1 355 ? -12.732 -2.218 5.665 1.00 98.81 355 ALA A N 1
ATOM 2748 C CA . ALA A 1 355 ? -13.887 -1.321 5.711 1.00 98.81 355 ALA A CA 1
ATOM 2749 C C . ALA A 1 355 ? -14.936 -1.770 6.745 1.00 98.81 355 ALA A C 1
ATOM 2751 O O . ALA A 1 355 ? -15.420 -0.966 7.541 1.00 98.81 355 ALA A O 1
ATOM 2752 N N . GLU A 1 356 ? -15.240 -3.067 6.781 1.00 98.88 356 GLU A N 1
ATOM 2753 C CA . GLU A 1 356 ? -16.187 -3.636 7.740 1.00 98.88 356 GLU A CA 1
ATOM 2754 C C . GLU A 1 356 ? -15.666 -3.575 9.184 1.00 98.88 356 GLU A C 1
ATOM 2756 O O . GLU A 1 356 ? -16.443 -3.327 10.099 1.00 98.88 356 GLU A O 1
ATOM 2761 N N . LEU A 1 357 ? -14.360 -3.749 9.421 1.00 98.88 357 LEU A N 1
ATOM 2762 C CA . LEU A 1 357 ? -13.789 -3.639 10.768 1.00 98.88 357 LEU A CA 1
ATOM 2763 C C . LEU A 1 357 ? -13.777 -2.202 11.291 1.00 98.88 357 LEU A C 1
ATOM 2765 O O . LEU A 1 357 ? -13.978 -2.005 12.489 1.00 98.88 357 LEU A O 1
ATOM 2769 N N . ILE A 1 358 ? -13.599 -1.197 10.429 1.00 98.75 358 ILE A N 1
ATOM 2770 C CA . ILE A 1 358 ? -13.796 0.203 10.830 1.00 98.75 358 ILE A CA 1
ATOM 2771 C C . ILE A 1 358 ? -15.222 0.407 11.350 1.00 98.75 358 ILE A C 1
ATOM 2773 O O . ILE A 1 358 ? -15.415 0.964 12.430 1.00 98.75 358 ILE A O 1
ATOM 2777 N N . ASN A 1 359 ? -16.220 -0.102 10.634 1.00 98.69 359 ASN A N 1
ATOM 2778 C CA . ASN A 1 359 ? -17.611 0.012 11.051 1.00 98.69 359 ASN A CA 1
ATOM 2779 C C . ASN A 1 359 ? -17.909 -0.780 12.340 1.00 98.69 359 ASN A C 1
ATOM 2781 O O . ASN A 1 359 ? -18.347 -0.216 13.342 1.00 98.69 359 ASN A O 1
ATOM 2785 N N . ASP A 1 360 ? -17.629 -2.082 12.324 1.00 98.56 360 ASP A N 1
ATOM 2786 C CA . ASP A 1 360 ? -18.081 -3.034 13.343 1.00 98.56 360 ASP A CA 1
ATOM 2787 C C . ASP A 1 360 ? -17.220 -3.027 14.610 1.00 98.56 360 ASP A C 1
ATOM 2789 O O . ASP A 1 360 ? -17.646 -3.541 15.645 1.00 98.56 360 ASP A O 1
ATOM 2793 N N . LYS A 1 361 ? -15.986 -2.508 14.539 1.00 98.56 361 LYS A N 1
ATOM 2794 C CA . LYS A 1 361 ? -15.093 -2.395 15.700 1.00 98.56 361 LYS A CA 1
ATOM 2795 C C . LYS A 1 361 ? -14.962 -0.952 16.143 1.00 98.56 361 LYS A C 1
ATOM 2797 O O . LYS A 1 361 ? -15.326 -0.668 17.277 1.00 98.56 361 LYS A O 1
ATOM 2802 N N . PHE A 1 362 ? -14.473 -0.046 15.297 1.00 98.88 362 PHE A N 1
ATOM 2803 C CA . PHE A 1 362 ? -14.216 1.334 15.718 1.00 98.88 362 PHE A CA 1
ATOM 2804 C C . PHE A 1 362 ? -15.507 2.091 16.037 1.00 98.88 362 PHE A C 1
ATOM 2806 O O . PHE A 1 362 ? -15.727 2.469 17.189 1.00 98.88 362 PHE A O 1
ATOM 2813 N N . TYR A 1 363 ? -16.385 2.257 15.050 1.00 98.88 363 TYR A N 1
ATOM 2814 C CA . TYR A 1 363 ? -17.591 3.066 15.225 1.00 98.88 363 TYR A CA 1
ATOM 2815 C C . TYR A 1 363 ? -18.617 2.411 16.150 1.00 98.88 363 TYR A C 1
ATOM 2817 O O . TYR A 1 363 ? -19.138 3.086 17.033 1.00 98.88 363 TYR A O 1
ATOM 2825 N N . ALA A 1 364 ? -18.858 1.102 16.023 1.00 98.81 364 ALA A N 1
ATOM 2826 C CA . ALA A 1 364 ? -19.775 0.398 16.920 1.00 98.81 364 ALA A CA 1
ATOM 2827 C C . ALA A 1 364 ? -19.332 0.471 18.397 1.00 98.81 364 ALA A C 1
ATOM 2829 O O . ALA A 1 364 ? -20.151 0.765 19.264 1.00 98.81 364 ALA A O 1
ATOM 2830 N N . THR A 1 365 ? -18.035 0.291 18.694 1.00 98.88 365 THR A N 1
ATOM 2831 C CA . THR A 1 365 ? -17.529 0.402 20.077 1.00 98.88 365 THR A CA 1
ATOM 2832 C C . THR A 1 365 ? -17.697 1.823 20.617 1.00 98.88 365 THR A C 1
ATOM 2834 O O . THR A 1 365 ? -18.131 2.003 21.752 1.00 98.88 365 THR A O 1
ATOM 2837 N N . LEU A 1 366 ? -17.368 2.846 19.820 1.00 98.94 366 LEU A N 1
ATOM 2838 C CA . LEU A 1 366 ? -17.501 4.242 20.245 1.00 98.94 366 LEU A CA 1
ATOM 2839 C C . LEU A 1 366 ? -18.957 4.660 20.455 1.00 98.94 366 LEU A C 1
ATOM 2841 O O . LEU A 1 366 ? -19.236 5.366 21.422 1.00 98.94 366 LEU A O 1
ATOM 2845 N N . ARG A 1 367 ? -19.878 4.184 19.611 1.00 98.81 367 ARG A N 1
ATOM 2846 C CA . ARG A 1 367 ? -21.322 4.367 19.793 1.00 98.81 367 ARG A CA 1
ATOM 2847 C C . ARG A 1 367 ? -21.767 3.831 21.146 1.00 98.81 367 ARG A C 1
ATOM 2849 O O . ARG A 1 367 ? -22.335 4.576 21.939 1.00 98.81 367 ARG A O 1
ATOM 2856 N N . ASP A 1 368 ? -21.451 2.570 21.433 1.00 98.88 368 ASP A N 1
ATOM 2857 C CA . ASP A 1 368 ? -21.871 1.915 22.672 1.00 98.88 368 ASP A CA 1
ATOM 2858 C C . ASP A 1 368 ? -21.299 2.642 23.906 1.00 98.88 368 ASP A C 1
ATOM 2860 O O . ASP A 1 368 ? -22.004 2.862 24.894 1.00 98.88 368 ASP A O 1
ATOM 2864 N N . LEU A 1 369 ? -20.042 3.097 23.834 1.00 98.81 369 LEU A N 1
ATOM 2865 C CA . LEU A 1 369 ? -19.387 3.868 24.897 1.00 98.81 369 LEU A CA 1
ATOM 2866 C C . LEU A 1 369 ? -19.979 5.276 25.084 1.00 98.81 369 LEU A C 1
ATOM 2868 O O . LEU A 1 369 ? -20.155 5.724 26.222 1.00 98.81 369 LEU A O 1
ATOM 2872 N N . ALA A 1 370 ? -20.291 5.983 23.995 1.00 98.62 370 ALA A N 1
ATOM 2873 C CA . ALA A 1 370 ? -20.909 7.307 24.037 1.00 98.62 370 ALA A CA 1
ATOM 2874 C C . ALA A 1 370 ? -22.335 7.236 24.602 1.00 98.62 370 ALA A C 1
ATOM 2876 O O . ALA A 1 370 ? -22.680 7.986 25.522 1.00 98.62 370 ALA A O 1
ATOM 2877 N N . HIS A 1 371 ? -23.136 6.278 24.127 1.00 98.62 371 HIS A N 1
ATOM 2878 C CA . HIS A 1 371 ? -24.502 6.044 24.597 1.00 98.62 371 HIS A CA 1
ATOM 2879 C C . HIS A 1 371 ? -24.535 5.628 26.069 1.00 98.62 371 HIS A C 1
ATOM 2881 O O . HIS A 1 371 ? -25.362 6.138 26.825 1.00 98.62 371 HIS A O 1
ATOM 2887 N N . ALA A 1 372 ? -23.582 4.808 26.527 1.00 97.56 372 ALA A N 1
ATOM 2888 C CA . ALA A 1 372 ? -23.438 4.467 27.945 1.00 97.56 372 ALA A CA 1
ATOM 2889 C C . ALA A 1 372 ? -23.155 5.689 28.845 1.00 97.56 372 ALA A C 1
ATOM 2891 O O . ALA A 1 372 ? -23.441 5.655 30.042 1.00 97.56 372 ALA A O 1
ATOM 2892 N N . LYS A 1 373 ? -22.624 6.785 28.284 1.00 96.06 373 LYS A N 1
ATOM 2893 C CA . LYS A 1 373 ? -22.447 8.076 28.974 1.00 96.06 373 LYS A CA 1
ATOM 2894 C C . LYS A 1 373 ? -23.599 9.062 28.735 1.00 96.06 373 LYS A C 1
ATOM 2896 O O . LYS A 1 373 ? -23.503 10.213 29.157 1.00 96.06 373 LYS A O 1
ATOM 2901 N N . GLY A 1 374 ? -24.679 8.640 28.076 1.00 96.50 374 GLY A N 1
ATOM 2902 C CA . GLY A 1 374 ? -25.819 9.498 27.742 1.00 96.50 374 GLY A CA 1
ATOM 2903 C C . GLY A 1 374 ? -25.466 10.623 26.766 1.00 96.50 374 GLY A C 1
ATOM 2904 O O . GLY A 1 374 ? -26.056 11.703 26.850 1.00 96.50 374 GLY A O 1
ATOM 2905 N N . CYS A 1 375 ? -24.474 10.395 25.900 1.00 98.50 375 CYS A N 1
ATOM 2906 C CA . CYS A 1 375 ? -24.026 11.344 24.886 1.00 98.50 375 CYS A CA 1
ATOM 2907 C C . CYS A 1 375 ? -24.540 10.954 23.497 1.00 98.50 375 CYS A C 1
ATOM 2909 O O . CYS A 1 375 ? -24.540 9.778 23.147 1.00 98.50 375 CYS A O 1
ATOM 2911 N N . THR A 1 376 ? -24.893 11.954 22.694 1.00 98.75 376 THR A N 1
ATOM 2912 C CA . THR A 1 376 ? -25.059 11.835 21.241 1.00 98.75 376 THR A CA 1
ATOM 2913 C C . THR A 1 376 ? -23.695 11.624 20.590 1.00 98.75 376 THR A C 1
ATOM 2915 O O . THR A 1 376 ? -22.726 12.289 20.963 1.00 98.75 376 THR A O 1
ATOM 2918 N N . PHE A 1 377 ? -23.612 10.731 19.609 1.00 98.88 377 PHE A N 1
ATOM 2919 C CA . PHE A 1 377 ? -22.408 10.501 18.822 1.00 98.88 377 PHE A CA 1
ATOM 2920 C C . PHE A 1 377 ? -22.513 11.195 17.457 1.00 98.88 377 PHE A C 1
ATOM 2922 O O . PHE A 1 377 ? -23.350 10.822 16.634 1.00 98.88 377 PHE A O 1
ATOM 2929 N N . SER A 1 378 ? -21.660 12.191 17.203 1.00 98.88 378 SER A N 1
ATOM 2930 C CA . SER A 1 378 ? -21.481 12.790 15.875 1.00 98.88 378 SER A CA 1
ATOM 2931 C C . SER A 1 378 ? -20.151 12.380 15.246 1.00 98.88 378 SER A C 1
ATOM 2933 O O . SER A 1 378 ? -19.155 12.203 15.953 1.00 98.88 378 SER A O 1
ATOM 2935 N N . ALA A 1 379 ? -20.116 12.251 13.918 1.00 98.88 379 ALA A N 1
ATOM 2936 C CA . ALA A 1 379 ? -18.862 11.997 13.215 1.00 98.88 379 ALA A CA 1
ATOM 2937 C C . ALA A 1 379 ? -18.805 12.575 11.802 1.00 98.88 379 ALA A C 1
ATOM 2939 O O . ALA A 1 379 ? -19.834 12.664 11.129 1.00 98.88 379 ALA A O 1
ATOM 2940 N N . GLU A 1 380 ? -17.588 12.886 11.359 1.00 98.81 380 GLU A N 1
ATOM 2941 C CA . GLU A 1 380 ? -17.275 13.287 9.985 1.00 98.81 380 GLU A CA 1
ATOM 2942 C C . GLU A 1 380 ? -16.783 12.105 9.123 1.00 98.81 380 GLU A C 1
ATOM 2944 O O . GLU A 1 380 ? -17.082 10.939 9.403 1.00 98.81 380 GLU A O 1
ATOM 2949 N N . SER A 1 381 ? -16.080 12.402 8.025 1.00 98.50 381 SER A N 1
ATOM 2950 C CA . SER A 1 381 ? -15.678 11.439 6.996 1.00 98.50 381 SER A CA 1
ATOM 2951 C C . SER A 1 381 ? -14.456 10.593 7.373 1.00 98.50 381 SER A C 1
ATOM 2953 O O . SER A 1 381 ? -13.469 11.085 7.916 1.00 98.50 381 SER A O 1
ATOM 2955 N N . VAL A 1 382 ? -14.499 9.312 6.983 1.00 98.69 382 VAL A N 1
ATOM 2956 C CA . VAL A 1 382 ? -13.349 8.379 7.007 1.00 98.69 382 VAL A CA 1
ATOM 2957 C C . VAL A 1 382 ? -12.520 8.467 5.716 1.00 98.69 382 VAL A C 1
ATOM 2959 O O . VAL A 1 382 ? -11.295 8.329 5.720 1.00 98.69 382 VAL A O 1
ATOM 2962 N N . ALA A 1 383 ? -13.191 8.666 4.580 1.00 98.06 383 ALA A N 1
ATOM 2963 C CA . ALA A 1 383 ? -12.542 8.890 3.294 1.00 98.06 383 ALA A CA 1
ATOM 2964 C C . ALA A 1 383 ? -11.985 10.328 3.209 1.00 98.06 383 ALA A C 1
ATOM 2966 O O . ALA A 1 383 ? -12.526 11.215 3.865 1.00 98.06 383 ALA A O 1
ATOM 2967 N N . PRO A 1 384 ? -10.956 10.598 2.380 1.00 97.94 384 PRO A N 1
ATOM 2968 C CA . PRO A 1 384 ? -10.242 9.687 1.479 1.00 97.94 384 PRO A CA 1
ATOM 2969 C C . PRO A 1 384 ? -8.858 9.258 2.018 1.00 97.94 384 PRO A C 1
ATOM 2971 O O . PRO A 1 384 ? -7.893 9.179 1.255 1.00 97.94 384 PRO A O 1
ATOM 2974 N N . THR A 1 385 ? -8.717 9.024 3.328 1.00 98.44 385 THR A N 1
ATOM 2975 C CA . THR A 1 385 ? -7.418 8.701 3.963 1.00 98.44 385 THR A CA 1
ATOM 2976 C C . THR A 1 385 ? -7.313 7.243 4.408 1.00 98.44 385 THR A C 1
ATOM 2978 O O . THR A 1 385 ? -6.313 6.581 4.108 1.00 98.44 385 THR A O 1
ATOM 2981 N N . MET A 1 386 ? -8.356 6.718 5.055 1.00 98.69 386 MET A N 1
ATOM 2982 C CA . MET A 1 386 ? -8.457 5.326 5.492 1.00 98.69 386 MET A CA 1
ATOM 2983 C C . MET A 1 386 ? -9.274 4.501 4.496 1.00 98.69 386 MET A C 1
ATOM 2985 O O . MET A 1 386 ? -10.338 4.923 4.034 1.00 98.69 386 MET A O 1
ATOM 2989 N N . VAL A 1 387 ? -8.805 3.290 4.175 1.00 98.69 387 VAL A N 1
ATOM 2990 C CA . VAL A 1 387 ? -9.570 2.348 3.343 1.00 98.69 387 VAL A CA 1
ATOM 2991 C C . VAL A 1 387 ? -10.914 2.043 4.000 1.00 98.69 387 VAL A C 1
ATOM 2993 O O . VAL A 1 387 ? -10.978 1.574 5.132 1.00 98.69 387 VAL A O 1
ATOM 2996 N N . SER A 1 388 ? -11.990 2.335 3.277 1.00 98.56 388 SER A N 1
ATOM 2997 C CA . SER A 1 388 ? -13.353 2.306 3.797 1.00 98.56 388 SER A CA 1
ATOM 2998 C C . SER A 1 388 ? -14.374 2.260 2.660 1.00 98.56 388 SER A C 1
ATOM 3000 O O . SER A 1 388 ? -14.068 2.603 1.515 1.00 98.56 388 SER A O 1
ATOM 3002 N N . ASP A 1 389 ? -15.594 1.849 2.993 1.00 98.44 389 ASP A N 1
ATOM 3003 C CA . ASP A 1 389 ? -16.786 2.396 2.352 1.00 98.44 389 ASP A CA 1
ATOM 3004 C C . ASP A 1 389 ? -17.115 3.693 3.103 1.00 98.44 389 ASP A C 1
ATOM 3006 O O . ASP A 1 389 ? -17.434 3.654 4.292 1.00 98.44 389 ASP A O 1
ATOM 3010 N N . GLY A 1 390 ? -16.972 4.834 2.423 1.00 97.56 390 GLY A N 1
ATOM 3011 C CA . GLY A 1 390 ? -17.044 6.160 3.042 1.00 97.56 390 GLY A CA 1
ATOM 3012 C C . GLY A 1 390 ? -18.417 6.538 3.601 1.00 97.56 390 GLY A C 1
ATOM 3013 O O . GLY A 1 390 ? -18.515 7.544 4.295 1.00 97.56 390 GLY A O 1
ATOM 3014 N N . LEU A 1 391 ? -19.464 5.756 3.314 1.00 98.62 391 LEU A N 1
ATOM 3015 C CA . LEU A 1 391 ? -20.806 5.968 3.863 1.00 98.62 391 LEU A CA 1
ATOM 3016 C C . LEU A 1 391 ? -21.132 5.019 5.020 1.00 98.62 391 LEU A C 1
ATOM 3018 O O . LEU A 1 391 ? -22.048 5.285 5.799 1.00 98.62 391 LEU A O 1
ATOM 3022 N N . LEU A 1 392 ? -20.412 3.901 5.125 1.00 98.62 392 LEU A N 1
ATOM 3023 C CA . LEU A 1 392 ? -20.811 2.773 5.960 1.00 98.62 392 LEU A CA 1
ATOM 3024 C C . LEU A 1 392 ? -20.843 3.126 7.449 1.00 98.62 392 LEU A C 1
ATOM 3026 O O . LEU A 1 392 ? -21.749 2.688 8.154 1.00 98.62 392 LEU A O 1
ATOM 3030 N N . HIS A 1 393 ? -19.888 3.922 7.936 1.00 98.69 393 HIS A N 1
ATOM 3031 C CA . HIS A 1 393 ? -19.782 4.249 9.361 1.00 98.69 393 HIS A CA 1
ATOM 3032 C C . HIS A 1 393 ? -20.927 5.121 9.872 1.00 98.69 393 HIS A C 1
ATOM 3034 O O . HIS A 1 393 ? -21.234 5.070 11.064 1.00 98.69 393 HIS A O 1
ATOM 3040 N N . TYR A 1 394 ? -21.592 5.878 8.994 1.00 98.69 394 TYR A N 1
ATOM 3041 C CA . TYR A 1 394 ? -22.679 6.767 9.395 1.00 98.69 394 TYR A CA 1
ATOM 3042 C C . TYR A 1 394 ? -23.887 6.019 9.977 1.00 98.69 394 TYR A C 1
ATOM 3044 O O . TYR A 1 394 ? -24.665 6.608 10.719 1.00 98.69 394 TYR A O 1
ATOM 3052 N N . GLN A 1 395 ? -24.024 4.711 9.735 1.00 98.31 395 GLN A N 1
ATOM 3053 C CA . GLN A 1 395 ? -25.063 3.898 10.383 1.00 98.31 395 GLN A CA 1
ATOM 3054 C C . GLN A 1 395 ? -24.870 3.752 11.905 1.00 98.31 395 GLN A C 1
ATOM 3056 O O . GLN A 1 395 ? -25.791 3.350 12.611 1.00 98.31 395 GLN A O 1
ATOM 3061 N N . ASN A 1 396 ? -23.658 4.014 12.405 1.00 98.44 396 ASN A N 1
ATOM 3062 C CA . ASN A 1 396 ? -23.287 3.868 13.812 1.00 98.44 396 ASN A CA 1
ATOM 3063 C C . ASN A 1 396 ? -23.242 5.205 14.565 1.00 98.44 396 ASN A C 1
ATOM 3065 O O . ASN A 1 396 ? -22.818 5.223 15.719 1.00 98.44 396 ASN A O 1
ATOM 3069 N N . VAL A 1 397 ? -23.660 6.309 13.942 1.00 98.31 397 VAL A N 1
ATOM 3070 C CA . VAL A 1 397 ? -23.638 7.640 14.562 1.00 98.31 397 VAL A CA 1
ATOM 3071 C C . VAL A 1 397 ? -25.033 8.253 14.563 1.00 98.31 397 VAL A C 1
ATOM 3073 O O . VAL A 1 397 ? -25.834 8.002 13.668 1.00 98.31 397 VAL A O 1
ATOM 3076 N N . ASP A 1 398 ? -25.321 9.067 15.573 1.00 98.81 398 ASP A N 1
ATOM 3077 C CA . ASP A 1 398 ? -26.612 9.746 15.706 1.00 98.81 398 ASP A CA 1
ATOM 3078 C C . ASP A 1 398 ? -26.697 10.969 14.777 1.00 98.81 398 ASP A C 1
ATOM 3080 O O . ASP A 1 398 ? -27.775 11.325 14.303 1.00 98.81 398 ASP A O 1
ATOM 3084 N N . VAL A 1 399 ? -25.556 11.626 14.529 1.00 98.69 399 VAL A N 1
ATOM 3085 C CA . VAL A 1 399 ? -25.465 12.849 13.718 1.00 98.69 399 VAL A CA 1
ATOM 3086 C C . VAL A 1 399 ? -24.309 12.740 12.716 1.00 98.69 399 VAL A C 1
ATOM 3088 O O . VAL A 1 399 ? -23.160 13.025 13.071 1.00 98.69 399 VAL A O 1
ATOM 3091 N N . PRO A 1 400 ? -24.585 12.338 11.461 1.00 98.69 400 PRO A N 1
ATOM 3092 C CA . PRO A 1 400 ? -23.644 12.487 10.356 1.00 98.69 400 PRO A CA 1
ATOM 3093 C C . PRO A 1 400 ? -23.279 13.960 10.143 1.00 98.69 400 PRO A C 1
ATOM 3095 O O . PRO A 1 400 ? -24.157 14.824 10.142 1.00 98.69 400 PRO A O 1
A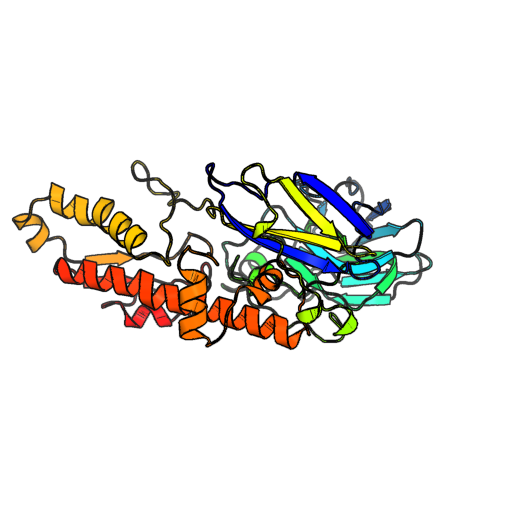TOM 3098 N N . MET A 1 401 ? -21.993 14.237 9.954 1.00 98.56 401 MET A N 1
ATOM 3099 C CA . MET A 1 401 ? -21.445 15.579 9.758 1.00 98.56 401 MET A CA 1
ATOM 3100 C C . MET A 1 401 ? -20.478 15.576 8.564 1.00 98.56 401 MET A C 1
ATOM 3102 O O . MET A 1 401 ? -19.907 14.530 8.233 1.00 98.56 401 MET A O 1
ATOM 3106 N N . GLY A 1 402 ? -20.343 16.711 7.879 1.00 93.88 402 GLY A N 1
ATOM 3107 C CA . GLY A 1 402 ? -19.488 16.859 6.699 1.00 93.88 402 GLY A CA 1
ATOM 3108 C C . GLY A 1 402 ? -19.060 18.291 6.466 1.00 93.88 402 GLY A C 1
ATOM 3109 O O . GLY A 1 402 ? -19.357 19.134 7.345 1.00 93.88 402 GLY A O 1
#

Secondary structure (DSSP, 8-state):
-B-SEEEEEEPPPPP-BTTB-EEEEEEEEEPPTTTT-BTTTSPPEEEESSTT---TTTTSTT--PPEEESS-EEEEEEEEEEEEEEEEEEE-SS--TGGGGPEEEEESSSSS-EEEEE--PPEE-SS----EEEEEEEEEEEEEEEEE--TTPPPP-TTBGGGGS---EEESEEEEESS---TTHHHHTTSS-EE-PPPPTTTS-GGGSBPGGG-EE-GGGB-TTSEEEEEEPSSBEEEEEEEE-----B-TT-GGG--BPP-TT-HHHHHHHHIIIIIHHHHHH-HHHHHHH--EEEE----S------TTHHHHHHHHHSS-SGGGGGGGGT--BS-HHHHHHHHHHHHHHHHHHIIIIIIHHHHHHHHHTT-EEEE---TTTSSS-TTGGGGG-SEE--

Foldseek 3Di:
DFAPFKDKDFDDDPDAAPNDWDFDFKKKFFDAPQQVDKCVVFPWDKDKPDPDDDCSQQQPPPFADKDKDPDWIKIKTFTPAKHKFFKKKWAFQADAQQSQQWFKWAAAVVPDIDTFDGGHDWQAAPQGRDIFMAGTQTDIHRMIMGTTDLPPQDADDRSRNNNVDRSMDITRYIMTGNQQFWGRLCCLLFQWQTHDDFRDCRSPPLSSATELVRMDIQRVQQDPSSIGTDNGNGHHMDMDTDIDYAPNFWPVPCVVPIDGDFDLLDLVSLVVVCCVPVVVVCVVCDVVRCLVPVAEDEAEEDPRFEDQDDPCLQVLLCVVVVDGCPSVVCLSVRRHYSTSVVSSVSSNSSLVSRQVSNQVRNLQSVLVVQVVSNHFYEYEFHPDGYRYPGCRNVVSGPHYDD

Radius of gyration: 23.73 Å; chains: 1; bounding box: 52×51×71 Å

pLDDT: mean 96.95, std 3.39, range [70.56, 98.94]

Sequence (402 aa):
VTGGRKLSLTLPQPPTTQGYYRDIAVYAYPTPVGSDATTTTTKPLITSSIPGENLSLLATVGNRKNFKTSEPGWIQYAFARPFTCRSIRIRSSGYNYQANRLLVEASDDGRTFRPVARLHPPRSGWQDSSAVTHALPATTARFFRFAYDPAGSEPGAEDLDAAKWKQSLKVSEIQLSGAARIHQFEGKNGDVWRVSERTTTAQLPAAQCVPLSKIINLTDKLDASGRLTWAAPPGRWTILRMGHTSTGQVNTTGGGGRGLECDKFNPTAITLQFDKWFGEAGRQGGPELAARVLKVFHVDSWECGSQNWSANFAAEFQQRRGYDLLPYLPVLSGVPLQSADQSERVLFDVRQTIAELINDKFYATLRDLAHAKGCTFSAESVAPTMVSDGLLHYQNVDVPMG